Protein AF-0000000073469392 (afdb_homodimer)

pLDDT: mean 96.89, std 3.05, range [76.5, 98.94]

Nearest PDB structures (foldseek):
  6jxn-assembly1_A  TM=7.198E-01  e=2.549E-09  Bacillus smithii
  6jxs-assembly2_D  TM=7.065E-01  e=2.070E-08  Bacillus smithii
  2hpv-assembly2_D  TM=7.005E-01  e=3.833E-08  Enterococcus faecalis
  3lcm-assembly1_B  TM=7.221E-01  e=3.112E-07  Streptococcus mutans UA159
  5mji-assembly1_A  TM=6.054E-01  e=3.389E-08  Streptomyces davaonensis JCM 4913

Sequence (390 aa):
MPLSVLAITTSPRRHGNTESALDTVLESFSGMSVEKVVLNDLNIAPCKGCGKCEKTGVCIHQDDFAELGEKIRACDLLVFASPVYSMSVCAQAKILIDRCQVFWSRKYVLHDLPKPEGKKFAMFISASGQTRKGIFDHTVPVAQFLFDVSQIPASRIRYLLLPGLDKISDFRKNPEMIAKAKEAGDAMAALMVEEMPLSVLAITTSPRRHGNTESALDTVLESFSGMSVEKVVLNDLNIAPCKGCGKCEKTGVCIHQDDFAELGEKIRACDLLVFASPVYSMSVCAQAKILIDRCQVFWSRKYVLHDLPKPEGKKFAMFISASGQTRKGIFDHTVPVAQFLFDVSQIPASRIRYLLLPGLDKISDFRKNPEMIAKAKEAGDAMAALMVEE

Solvent-accessible surface area (backbone atoms only — not comparable to full-atom values): 20416 Å² total; per-residue (Å²): 130,69,56,32,33,40,32,39,35,30,53,59,39,78,75,18,40,38,47,46,44,50,56,46,23,54,62,48,43,74,85,36,48,74,45,77,41,58,50,78,80,52,57,64,74,61,55,50,68,77,59,52,17,55,77,68,51,45,65,87,74,88,47,52,50,63,62,51,51,52,50,63,56,65,34,33,28,43,37,44,29,32,30,54,39,64,53,20,52,30,33,62,41,37,21,54,47,45,50,45,46,33,40,39,20,16,47,74,66,58,64,66,55,78,75,67,94,62,79,43,34,36,34,41,35,31,27,22,50,57,70,58,88,63,64,54,64,32,26,51,57,34,55,48,42,47,39,47,48,58,70,31,55,75,90,42,51,46,77,49,77,42,62,56,42,64,55,57,57,42,42,85,70,28,69,67,59,47,49,51,28,38,50,52,20,41,53,49,44,52,50,66,74,74,105,129,69,57,32,35,41,32,38,36,29,55,60,39,77,76,18,41,40,47,46,43,49,54,47,22,54,63,47,42,75,83,37,48,73,45,79,42,60,49,77,80,51,57,66,74,61,56,50,69,77,57,53,18,54,77,69,51,45,66,88,74,87,48,52,49,63,62,51,52,53,50,64,56,66,34,32,27,42,37,43,29,34,31,53,38,64,52,19,53,30,35,61,42,36,21,53,47,43,50,44,46,32,41,40,21,16,46,74,66,57,64,66,54,78,75,68,94,61,78,45,32,36,34,42,34,32,27,23,49,57,67,56,90,63,66,54,65,32,26,51,56,35,55,48,42,48,39,46,47,57,68,30,54,75,89,41,50,45,77,49,77,42,62,56,41,64,55,57,58,41,44,86,72,27,67,66,60,47,50,51,29,38,51,52,20,41,52,49,43,51,50,67,72,73,105

Structure (mmCIF, N/CA/C/O backbone):
data_AF-0000000073469392-model_v1
#
loop_
_entity.id
_entity.type
_entity.pdbx_description
1 polymer 'NADPH-dependent FMN reductase'
#
loop_
_atom_site.group_PDB
_atom_site.id
_atom_site.type_symbol
_atom_site.label_atom_id
_atom_site.label_alt_id
_atom_site.label_comp_id
_atom_site.label_asym_id
_atom_site.label_entity_id
_atom_site.label_seq_id
_atom_site.pdbx_PDB_ins_code
_atom_site.Cartn_x
_atom_site.Cartn_y
_atom_site.Cartn_z
_atom_site.occupancy
_atom_site.B_iso_or_equiv
_atom_site.auth_seq_id
_atom_site.auth_comp_id
_atom_site.auth_asym_id
_atom_site.auth_atom_id
_atom_site.pdbx_PDB_model_num
ATOM 1 N N . MET A 1 1 ? 3.482 -34.469 -12.781 1 76.69 1 MET A N 1
ATOM 2 C CA . MET A 1 1 ? 2.805 -34.031 -11.57 1 76.69 1 MET A CA 1
ATOM 3 C C . MET A 1 1 ? 1.785 -32.938 -11.898 1 76.69 1 MET A C 1
ATOM 5 O O . MET A 1 1 ? 1.951 -32.188 -12.867 1 76.69 1 MET A O 1
ATOM 9 N N . PRO A 1 2 ? 0.609 -32.906 -11.188 1 89.81 2 PRO A N 1
ATOM 10 C CA . PRO A 1 2 ? -0.382 -31.891 -11.531 1 89.81 2 PRO A CA 1
ATOM 11 C C . PRO A 1 2 ? 0.139 -30.469 -11.32 1 89.81 2 PRO A C 1
ATOM 13 O O . PRO A 1 2 ? 0.995 -30.25 -10.461 1 89.81 2 PRO A O 1
ATOM 16 N N . LEU A 1 3 ? -0.303 -29.594 -12.188 1 95.25 3 LEU A N 1
ATOM 17 C CA . LEU A 1 3 ? 0.044 -28.172 -12.031 1 95.25 3 LEU A CA 1
ATOM 18 C C . LEU A 1 3 ? -0.38 -27.672 -10.656 1 95.25 3 LEU A C 1
ATOM 20 O O . LEU A 1 3 ? -1.45 -28.031 -10.164 1 95.25 3 LEU A O 1
ATOM 24 N N . SER A 1 4 ? 0.423 -26.875 -10.062 1 97.56 4 SER A N 1
ATOM 25 C CA . SER A 1 4 ? 0.164 -26.359 -8.719 1 97.56 4 SER A CA 1
ATOM 26 C C . SER A 1 4 ? -0.312 -24.906 -8.766 1 97.56 4 SER A C 1
ATOM 28 O O . SER A 1 4 ? 0.256 -24.078 -9.484 1 97.56 4 SER A O 1
ATOM 30 N N . VAL A 1 5 ? -1.412 -24.625 -8.039 1 98.62 5 VAL A N 1
ATOM 31 C CA . VAL A 1 5 ? -1.992 -23.297 -7.926 1 98.62 5 VAL A CA 1
ATOM 32 C C . VAL A 1 5 ? -1.896 -22.812 -6.48 1 98.62 5 VAL A C 1
ATOM 34 O O . VAL A 1 5 ? -2.391 -23.469 -5.566 1 98.62 5 VAL A O 1
ATOM 37 N N . LEU A 1 6 ? -1.194 -21.734 -6.23 1 98.88 6 LEU A N 1
ATOM 38 C CA . LEU A 1 6 ? -1.223 -21.047 -4.949 1 98.88 6 LEU A CA 1
ATOM 39 C C . LEU A 1 6 ? -2.109 -19.812 -5.02 1 98.88 6 LEU A C 1
ATOM 41 O O . LEU A 1 6 ? -1.842 -18.891 -5.801 1 98.88 6 LEU A O 1
ATOM 45 N N . ALA A 1 7 ? -3.184 -19.844 -4.324 1 98.94 7 ALA A N 1
ATOM 46 C CA . ALA A 1 7 ? -4.109 -18.719 -4.254 1 98.94 7 ALA A CA 1
ATOM 47 C C . ALA A 1 7 ? -4 -18 -2.91 1 98.94 7 ALA A C 1
ATOM 49 O O . ALA A 1 7 ? -4.145 -18.625 -1.854 1 98.94 7 ALA A O 1
ATOM 50 N N . ILE A 1 8 ? -3.727 -16.719 -2.963 1 98.94 8 ILE A N 1
ATOM 51 C CA . ILE A 1 8 ? -3.584 -15.93 -1.742 1 98.94 8 ILE A CA 1
ATOM 52 C C . ILE A 1 8 ? -4.672 -14.859 -1.687 1 98.94 8 ILE A C 1
ATOM 54 O O . ILE A 1 8 ? -4.738 -13.984 -2.555 1 98.94 8 ILE A O 1
ATOM 58 N N . THR A 1 9 ? -5.566 -14.945 -0.757 1 98.88 9 THR A N 1
ATOM 59 C CA . THR A 1 9 ? -6.496 -13.852 -0.474 1 98.88 9 THR A CA 1
ATOM 60 C C . THR A 1 9 ? -5.949 -12.945 0.624 1 98.88 9 THR A C 1
ATOM 62 O O . THR A 1 9 ? -5.41 -13.43 1.623 1 98.88 9 THR A O 1
ATOM 65 N N . THR A 1 10 ? -6.094 -11.648 0.425 1 98.75 10 THR A N 1
ATOM 66 C CA . THR A 1 10 ? -5.453 -10.711 1.344 1 98.75 10 THR A CA 1
ATOM 67 C C . THR A 1 10 ? -6.496 -9.875 2.076 1 98.75 10 THR A C 1
ATOM 69 O O . THR A 1 10 ? -6.176 -9.188 3.053 1 98.75 10 THR A O 1
ATOM 72 N N . SER A 1 11 ? -7.719 -9.898 1.628 1 96.75 11 SER A N 1
ATOM 73 C CA . SER A 1 11 ? -8.773 -9.094 2.24 1 96.75 11 SER A CA 1
ATOM 74 C C . SER A 1 11 ? -8.984 -9.484 3.699 1 96.75 11 SER A C 1
ATOM 76 O O . SER A 1 11 ? -9.117 -10.672 4.016 1 96.75 11 SER A O 1
ATOM 78 N N . PRO A 1 12 ? -9.039 -8.477 4.574 1 95.06 12 PRO A N 1
ATOM 79 C CA . PRO A 1 12 ? -9.383 -8.82 5.953 1 95.06 12 PRO A CA 1
ATOM 80 C C . PRO A 1 12 ? -10.859 -9.164 6.125 1 95.06 12 PRO A C 1
ATOM 82 O O . PRO A 1 12 ? -11.258 -9.695 7.168 1 95.06 12 PRO A O 1
ATOM 85 N N . ARG A 1 13 ? -11.672 -8.766 5.156 1 93.06 13 ARG A N 1
ATOM 86 C CA . ARG A 1 13 ? -13.086 -9.125 5.141 1 93.06 13 ARG A CA 1
ATOM 87 C C . ARG A 1 13 ? -13.297 -10.516 4.559 1 93.06 13 ARG A C 1
ATOM 89 O O . ARG A 1 13 ? -13.461 -10.672 3.348 1 93.06 13 ARG A O 1
ATOM 96 N N . ARG A 1 14 ? -13.398 -11.484 5.43 1 93.62 14 ARG A N 1
ATOM 97 C CA . ARG A 1 14 ? -13.539 -12.859 4.965 1 93.62 14 ARG A CA 1
ATOM 98 C C . ARG A 1 14 ? -14.828 -13.039 4.168 1 93.62 14 ARG A C 1
ATOM 100 O O . ARG A 1 14 ? -15.867 -12.492 4.531 1 93.62 14 ARG A O 1
ATOM 107 N N . HIS A 1 15 ? -14.672 -13.734 3.086 1 94.5 15 HIS A N 1
ATOM 108 C CA . HIS A 1 15 ? -15.797 -14.102 2.229 1 94.5 15 HIS A CA 1
ATOM 109 C C . HIS A 1 15 ? -16.453 -12.859 1.631 1 94.5 15 HIS A C 1
ATOM 111 O O . HIS A 1 15 ? -17.656 -12.875 1.329 1 94.5 15 HIS A O 1
ATOM 117 N N . GLY A 1 16 ? -15.672 -11.805 1.614 1 96.25 16 GLY A N 1
ATOM 118 C CA . GLY A 1 16 ? -16.141 -10.617 0.916 1 96.25 16 GLY A CA 1
ATOM 119 C C . GLY A 1 16 ? -16.094 -10.75 -0.594 1 96.25 16 GLY A C 1
ATOM 120 O O . GLY A 1 16 ? -15.961 -11.859 -1.12 1 96.25 16 GLY A O 1
A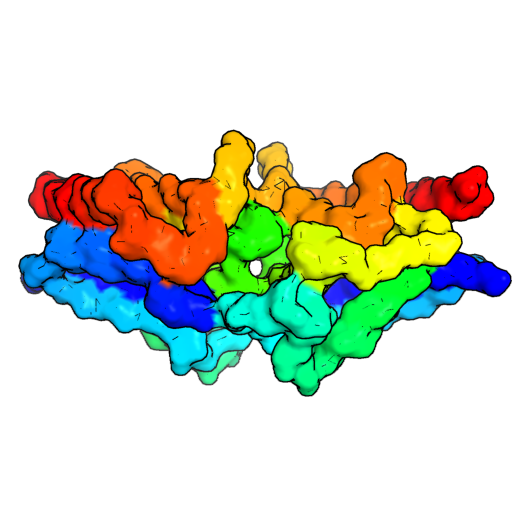TOM 121 N N . ASN A 1 17 ? -16.203 -9.656 -1.276 1 98 17 ASN A N 1
ATOM 122 C CA . ASN A 1 17 ? -16.281 -9.625 -2.732 1 98 17 ASN A CA 1
ATOM 123 C C . ASN A 1 17 ? -15.031 -10.219 -3.375 1 98 17 ASN A C 1
ATOM 125 O O . ASN A 1 17 ? -15.125 -11.094 -4.242 1 98 17 ASN A O 1
ATOM 129 N N . THR A 1 18 ? -13.891 -9.766 -2.891 1 98.38 18 THR A N 1
ATOM 130 C CA . THR A 1 18 ? -12.625 -10.164 -3.486 1 98.38 18 THR A CA 1
ATOM 131 C C . THR A 1 18 ? -12.383 -11.656 -3.283 1 98.38 18 THR A C 1
ATOM 133 O O . THR A 1 18 ? -12.023 -12.367 -4.223 1 98.38 18 THR A O 1
AT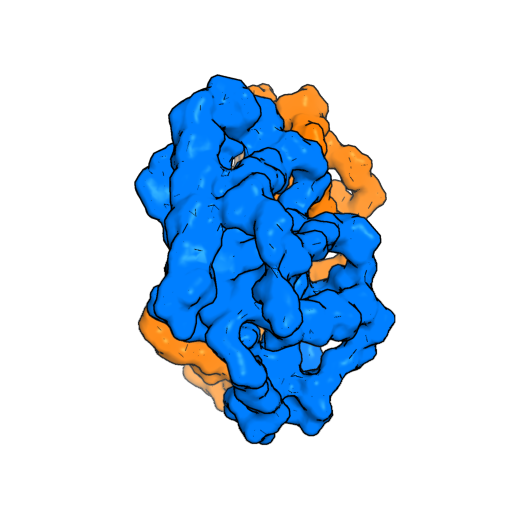OM 136 N N . GLU A 1 19 ? -12.578 -12.156 -2.092 1 98.38 19 GLU A N 1
ATOM 137 C CA . GLU A 1 19 ? -12.367 -13.578 -1.806 1 98.38 19 GLU A CA 1
ATOM 138 C C . GLU A 1 19 ? -13.383 -14.445 -2.539 1 98.38 19 GLU A C 1
ATOM 140 O O . GLU A 1 19 ? -13.047 -15.531 -3.016 1 98.38 19 GLU A O 1
ATOM 145 N N . SER A 1 20 ? -14.633 -14.008 -2.629 1 98.62 20 SER A N 1
ATOM 146 C CA . SER A 1 20 ? -15.656 -14.75 -3.352 1 98.62 20 SER A CA 1
ATOM 147 C C . SER A 1 20 ? -15.312 -14.867 -4.832 1 98.62 20 SER A C 1
ATOM 149 O O . SER A 1 20 ? -15.531 -15.914 -5.445 1 98.62 20 SER A O 1
ATOM 151 N N . ALA A 1 21 ? -14.812 -13.781 -5.359 1 98.81 21 ALA A N 1
ATOM 152 C CA . ALA A 1 21 ? -14.359 -13.828 -6.75 1 98.81 21 ALA A CA 1
ATOM 153 C C . ALA A 1 21 ? -13.227 -14.828 -6.93 1 98.81 21 ALA A C 1
ATOM 155 O O . ALA A 1 21 ? -13.219 -15.602 -7.887 1 98.81 21 ALA A O 1
ATOM 156 N N . LEU A 1 22 ? -12.289 -14.789 -5.992 1 98.88 22 LEU A N 1
ATOM 157 C CA . LEU A 1 22 ? -11.18 -15.742 -6.012 1 98.88 22 LEU A CA 1
ATOM 158 C C . LEU A 1 22 ? -11.695 -17.172 -5.973 1 98.88 22 LEU A C 1
ATOM 160 O O . LEU A 1 22 ? -11.273 -18.016 -6.77 1 98.88 22 LEU A O 1
ATOM 164 N N . ASP A 1 23 ? -12.602 -17.422 -5.09 1 98.69 23 ASP A N 1
ATOM 165 C CA . ASP A 1 23 ? -13.156 -18.766 -4.941 1 98.69 23 ASP A CA 1
ATOM 166 C C . ASP A 1 23 ? -13.828 -19.234 -6.234 1 98.69 23 ASP A C 1
ATOM 168 O O . ASP A 1 23 ? -13.703 -20.391 -6.625 1 98.69 23 ASP A O 1
ATOM 172 N N . THR A 1 24 ? -14.531 -18.344 -6.848 1 98.75 24 THR A N 1
ATOM 173 C CA . THR A 1 24 ? -15.18 -18.656 -8.117 1 98.75 24 THR A CA 1
ATOM 174 C C . THR A 1 24 ? -14.148 -19.016 -9.18 1 98.75 24 THR A C 1
ATOM 176 O O . THR A 1 24 ? -14.305 -20 -9.906 1 98.75 24 THR A O 1
ATOM 179 N N . VAL A 1 25 ? -13.078 -18.234 -9.281 1 98.88 25 VAL A N 1
ATOM 180 C CA . VAL A 1 25 ? -12 -18.484 -10.234 1 98.88 25 VAL A CA 1
ATOM 181 C C . VAL A 1 25 ? -11.383 -19.859 -9.977 1 98.88 25 VAL A C 1
ATOM 183 O O . VAL A 1 25 ? -11.078 -20.594 -10.914 1 98.88 25 VAL A O 1
ATOM 186 N N . LEU A 1 26 ? -11.227 -20.234 -8.711 1 98.69 26 LEU A N 1
ATOM 187 C CA . LEU A 1 26 ? -10.531 -21.453 -8.328 1 98.69 26 LEU A CA 1
ATOM 188 C C . LEU A 1 26 ? -11.32 -22.688 -8.758 1 98.69 26 LEU A C 1
ATOM 190 O O . LEU A 1 26 ? -10.758 -23.781 -8.883 1 98.69 26 LEU A O 1
ATOM 194 N N . GLU A 1 27 ? -12.594 -22.547 -9.023 1 98.38 27 GLU A N 1
ATOM 195 C CA . GLU A 1 27 ? -13.422 -23.656 -9.492 1 98.38 27 GLU A CA 1
ATOM 196 C C . GLU A 1 27 ? -12.938 -24.172 -10.852 1 98.38 27 GLU A C 1
ATOM 198 O O . GLU A 1 27 ? -13.188 -25.312 -11.211 1 98.38 27 GLU A O 1
ATOM 203 N N . SER A 1 28 ? -12.273 -23.344 -11.578 1 98.06 28 SER A N 1
ATOM 204 C CA . SER A 1 28 ? -11.828 -23.703 -12.922 1 98.06 28 SER A CA 1
ATOM 205 C C . SER A 1 28 ? -10.562 -24.547 -12.875 1 98.06 28 SER A C 1
ATOM 207 O O . SER A 1 28 ? -10.102 -25.031 -13.906 1 98.06 28 SER A O 1
ATOM 209 N N . PHE A 1 29 ? -10.008 -24.766 -11.625 1 97.81 29 PHE A N 1
ATOM 210 C CA . PHE A 1 29 ? -8.719 -25.438 -11.508 1 97.81 29 PHE A CA 1
ATOM 211 C C . PHE A 1 29 ? -8.875 -26.797 -10.852 1 97.81 29 PHE A C 1
ATOM 213 O O . PHE A 1 29 ? -7.98 -27.266 -10.141 1 97.81 29 PHE A O 1
ATOM 220 N N . SER A 1 30 ? -10.039 -27.453 -10.922 1 92.25 30 SER A N 1
ATOM 221 C CA . SER A 1 30 ? -10.367 -28.734 -10.297 1 92.25 30 SER A CA 1
ATOM 222 C C . SER A 1 30 ? -9.367 -29.812 -10.68 1 92.25 30 SER A C 1
ATOM 224 O O . SER A 1 30 ? -9.094 -30.734 -9.898 1 92.25 30 SER A O 1
ATOM 226 N N . GLY A 1 31 ? -8.672 -29.812 -11.711 1 91.56 31 GLY A N 1
ATOM 227 C CA . GLY A 1 31 ? -7.699 -30.812 -12.117 1 91.56 31 GLY A CA 1
ATOM 228 C C . GLY A 1 31 ? -6.285 -30.484 -11.68 1 91.56 31 GLY A C 1
ATOM 229 O O . GLY A 1 31 ? -5.352 -31.234 -11.961 1 91.56 31 GLY A O 1
ATOM 230 N N . MET A 1 32 ? -6.145 -29.453 -10.898 1 96.31 32 MET A N 1
ATOM 231 C CA . MET A 1 32 ? -4.836 -28.984 -10.453 1 96.31 32 MET A CA 1
ATOM 232 C C . MET A 1 32 ? -4.711 -29.094 -8.93 1 96.31 32 MET A C 1
ATOM 234 O O . MET A 1 32 ? -5.688 -29.391 -8.242 1 96.31 32 MET A O 1
ATOM 238 N N . SER A 1 33 ? -3.518 -29.031 -8.414 1 97.75 33 SER A N 1
ATOM 239 C CA . SER A 1 33 ? -3.279 -28.953 -6.977 1 97.75 33 SER A CA 1
ATOM 240 C C . SER A 1 33 ? -3.426 -27.531 -6.457 1 97.75 33 SER A C 1
ATOM 242 O O . SER A 1 33 ? -2.533 -26.703 -6.645 1 97.75 33 SER A O 1
ATOM 244 N N . VAL A 1 34 ? -4.555 -27.281 -5.809 1 98.44 34 VAL A N 1
ATOM 245 C CA . VAL A 1 34 ? -4.875 -25.906 -5.41 1 98.44 34 VAL A CA 1
ATOM 246 C C . VAL A 1 34 ? -4.664 -25.75 -3.906 1 98.44 34 VAL A C 1
ATOM 248 O O . VAL A 1 34 ? -5.168 -26.547 -3.113 1 98.44 34 VAL A O 1
ATOM 251 N N . GLU A 1 35 ? -3.898 -24.828 -3.496 1 98.69 35 GLU A N 1
ATOM 252 C CA . GLU A 1 35 ? -3.775 -24.375 -2.109 1 98.69 35 GLU A CA 1
ATOM 253 C C . GLU A 1 35 ? -4.234 -22.938 -1.948 1 98.69 35 GLU A C 1
ATOM 255 O O . GLU A 1 35 ? -3.723 -22.031 -2.623 1 98.69 35 GLU A O 1
ATOM 260 N N . LYS A 1 36 ? -5.191 -22.75 -1.193 1 98.62 36 LYS A N 1
ATOM 261 C CA . LYS A 1 36 ? -5.648 -21.406 -0.875 1 98.62 36 LYS A CA 1
ATOM 262 C C . LYS A 1 36 ? -5.102 -20.938 0.473 1 98.62 36 LYS A C 1
ATOM 264 O O . LYS A 1 36 ? -5.246 -21.641 1.479 1 98.62 36 LYS A O 1
ATOM 269 N N . VAL A 1 37 ? -4.48 -19.828 0.525 1 98.81 37 VAL A N 1
ATOM 270 C CA . VAL A 1 37 ? -3.912 -19.234 1.73 1 98.81 37 VAL A CA 1
ATOM 271 C C . VAL A 1 37 ? -4.684 -17.969 2.09 1 98.81 37 VAL A C 1
ATOM 273 O O . VAL A 1 37 ? -4.883 -17.094 1.244 1 98.81 37 VAL A O 1
ATOM 276 N N . VAL A 1 38 ? -5.195 -17.922 3.27 1 98.62 38 VAL A N 1
ATOM 277 C CA . VAL A 1 38 ? -5.746 -16.703 3.836 1 98.62 38 VAL A CA 1
ATOM 278 C C . VAL A 1 38 ? -4.645 -15.914 4.547 1 98.62 38 VAL A C 1
ATOM 280 O O . VAL A 1 38 ? -4.211 -16.297 5.637 1 98.62 38 VAL A O 1
ATOM 283 N N . LEU A 1 39 ? -4.27 -14.812 3.988 1 98.69 39 LEU A N 1
ATOM 284 C CA . LEU A 1 39 ? -3.086 -14.094 4.445 1 98.69 39 LEU A CA 1
ATOM 285 C C . LEU A 1 39 ? -3.258 -13.625 5.887 1 98.69 39 LEU A C 1
ATOM 287 O O . LEU A 1 39 ? -2.309 -13.656 6.672 1 98.69 39 LEU A O 1
ATOM 291 N N . ASN A 1 40 ? -4.434 -13.25 6.207 1 97.25 40 ASN A N 1
ATOM 292 C CA . ASN A 1 40 ? -4.719 -12.664 7.512 1 97.25 40 ASN A CA 1
ATOM 293 C C . ASN A 1 40 ? -4.617 -13.695 8.625 1 97.25 40 ASN A C 1
ATOM 295 O O . ASN A 1 40 ? -4.602 -13.344 9.805 1 97.25 40 ASN A O 1
ATOM 299 N N . ASP A 1 41 ? -4.5 -14.977 8.281 1 97.88 41 ASP A N 1
ATOM 300 C CA . ASP A 1 41 ? -4.32 -16.031 9.273 1 97.88 41 ASP A CA 1
ATOM 301 C C . ASP A 1 41 ? -2.842 -16.25 9.586 1 97.88 41 ASP A C 1
ATOM 303 O O . ASP A 1 41 ? -2.5 -17 10.508 1 97.88 41 ASP A O 1
ATOM 307 N N . LEU A 1 42 ? -1.979 -15.586 8.867 1 98.44 42 LEU A N 1
ATOM 308 C CA . LEU A 1 42 ? -0.537 -15.75 9.023 1 98.44 42 LEU A CA 1
ATOM 309 C C . LEU A 1 42 ? 0.062 -14.594 9.82 1 98.44 42 LEU A C 1
ATOM 311 O O . LEU A 1 42 ? -0.526 -13.516 9.891 1 98.44 42 LEU A O 1
ATOM 315 N N . ASN A 1 43 ? 1.151 -14.891 10.43 1 97.94 43 ASN A N 1
ATOM 316 C CA . ASN A 1 43 ? 1.955 -13.867 11.094 1 97.94 43 ASN A CA 1
ATOM 317 C C . ASN A 1 43 ? 3.115 -13.406 10.211 1 97.94 43 ASN A C 1
ATOM 319 O O . ASN A 1 43 ? 4.141 -14.086 10.133 1 97.94 43 ASN A O 1
ATOM 323 N N . ILE A 1 44 ? 2.947 -12.266 9.602 1 98.25 44 ILE A N 1
ATOM 324 C CA . ILE A 1 44 ? 3.965 -11.68 8.742 1 98.25 44 ILE A CA 1
ATOM 325 C C . ILE A 1 44 ? 4.16 -10.211 9.109 1 98.25 44 ILE A C 1
ATOM 327 O O . ILE A 1 44 ? 3.244 -9.398 8.953 1 98.25 44 ILE A O 1
ATOM 331 N N . ALA A 1 45 ? 5.297 -9.844 9.594 1 97.38 45 ALA A N 1
ATOM 332 C CA . ALA A 1 45 ? 5.613 -8.469 9.961 1 97.38 45 ALA A CA 1
ATOM 333 C C . ALA A 1 45 ? 5.984 -7.641 8.727 1 97.38 45 ALA A C 1
ATOM 335 O O . ALA A 1 45 ? 6.5 -8.18 7.746 1 97.38 45 ALA A O 1
ATOM 336 N N . PRO A 1 46 ? 5.703 -6.348 8.789 1 97.94 46 PRO A N 1
ATOM 337 C CA . PRO A 1 46 ? 6.148 -5.5 7.68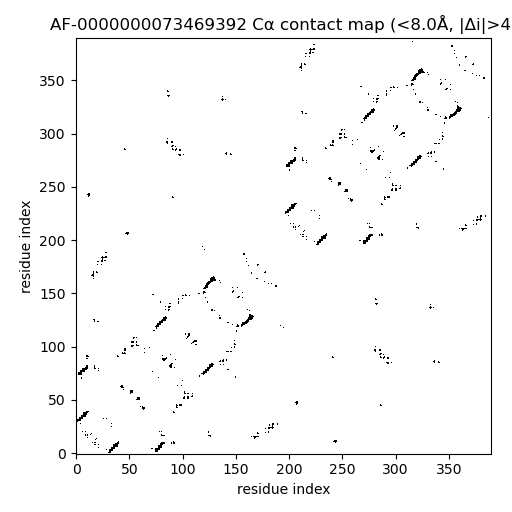 1 97.94 46 PRO A CA 1
ATOM 338 C C . PRO A 1 46 ? 7.664 -5.508 7.504 1 97.94 46 PRO A C 1
ATOM 340 O O . PRO A 1 46 ? 8.398 -5.699 8.469 1 97.94 46 PRO A O 1
ATOM 343 N N . CYS A 1 47 ? 8.078 -5.312 6.312 1 97.88 47 CYS A N 1
ATOM 344 C CA . CYS A 1 47 ? 9.5 -5.188 6.004 1 97.88 47 CYS A CA 1
ATOM 345 C C . CYS A 1 47 ? 10.141 -4.066 6.816 1 97.88 47 CYS A C 1
ATOM 347 O O . CYS A 1 47 ? 9.562 -2.99 6.961 1 97.88 47 CYS A O 1
ATOM 349 N N . LYS A 1 48 ? 11.359 -4.27 7.25 1 95.88 48 LYS A N 1
ATOM 350 C CA . LYS A 1 48 ? 12.055 -3.289 8.078 1 95.88 48 LYS A CA 1
ATOM 351 C C . LYS A 1 48 ? 12.977 -2.412 7.234 1 95.88 48 LYS A C 1
ATOM 353 O O . LYS A 1 48 ? 13.57 -1.463 7.742 1 95.88 48 LYS A O 1
ATOM 358 N N . GLY A 1 49 ? 13.031 -2.75 6.008 1 94.5 49 GLY A N 1
ATOM 359 C CA . GLY A 1 49 ? 13.914 -1.991 5.137 1 94.5 49 GLY A CA 1
ATOM 360 C C . GLY A 1 49 ? 15.359 -2.018 5.586 1 94.5 49 GLY A C 1
ATOM 361 O O . GLY A 1 49 ? 16.094 -1.047 5.387 1 94.5 49 GLY A O 1
ATOM 362 N N . CYS A 1 50 ? 15.836 -3.086 6.16 1 94.06 50 CYS A N 1
ATOM 363 C CA . CYS A 1 50 ? 17.156 -3.123 6.797 1 94.06 50 CYS A CA 1
ATOM 364 C C . CYS A 1 50 ? 18.25 -3.426 5.777 1 94.06 50 CYS A C 1
ATOM 366 O O . CYS A 1 50 ? 19.422 -3.232 6.059 1 94.06 50 CYS A O 1
ATOM 368 N N . GLY A 1 51 ? 17.844 -4.031 4.672 1 93.56 51 GLY A N 1
ATOM 369 C CA . GLY A 1 51 ? 18.797 -4.277 3.598 1 93.56 51 GLY A CA 1
ATOM 370 C C . GLY A 1 51 ? 19.578 -5.562 3.785 1 93.56 51 GLY A C 1
ATOM 371 O O . GLY A 1 51 ? 20.438 -5.895 2.965 1 93.56 51 GLY A O 1
ATOM 372 N N . LYS A 1 52 ? 19.281 -6.316 4.797 1 95.94 52 LYS A N 1
ATOM 373 C CA . LYS A 1 52 ? 20.031 -7.547 5.051 1 95.94 52 LYS A CA 1
ATOM 374 C C . LYS A 1 52 ? 19.875 -8.531 3.895 1 95.94 52 LYS A C 1
ATOM 376 O O . LYS A 1 52 ? 20.812 -9.25 3.555 1 95.94 52 LYS A O 1
ATOM 381 N N . CYS A 1 53 ? 18.734 -8.5 3.285 1 96.75 53 CYS A N 1
ATOM 382 C CA . CYS A 1 53 ? 18.484 -9.445 2.199 1 96.75 53 CYS A CA 1
ATOM 383 C C . CYS A 1 53 ? 19.344 -9.109 0.984 1 96.75 53 CYS A C 1
ATOM 385 O O . CYS A 1 53 ? 19.562 -9.961 0.12 1 96.75 53 CYS A O 1
ATOM 387 N N . GLU A 1 54 ? 19.812 -7.918 0.86 1 95.69 54 GLU A N 1
ATOM 388 C CA . GLU A 1 54 ? 20.703 -7.531 -0.23 1 95.69 54 GLU A CA 1
ATOM 389 C C . GLU A 1 54 ? 22.094 -8.094 -0.026 1 95.69 54 GLU A C 1
ATOM 391 O O . GLU A 1 54 ? 22.891 -8.172 -0.971 1 95.69 54 GLU A O 1
ATOM 396 N N . LYS A 1 55 ? 22.391 -8.461 1.231 1 96.44 55 LYS A N 1
ATOM 397 C CA . LYS A 1 55 ? 23.719 -9 1.566 1 96.44 55 LYS A CA 1
ATOM 398 C C . LYS A 1 55 ? 23.672 -10.516 1.688 1 96.44 55 LYS A C 1
ATOM 400 O O . LYS A 1 55 ? 24.625 -11.203 1.304 1 96.44 55 LYS A O 1
ATOM 405 N N . THR A 1 56 ? 22.547 -11.07 2.156 1 96.88 56 THR A N 1
ATOM 406 C CA . THR A 1 56 ? 22.547 -12.484 2.539 1 96.88 56 THR A CA 1
ATOM 407 C C . THR A 1 56 ? 21.562 -13.266 1.683 1 96.88 56 THR A C 1
ATOM 409 O O . THR A 1 56 ? 21.609 -14.5 1.655 1 96.88 56 THR A O 1
ATOM 412 N N . GLY A 1 57 ? 20.609 -12.578 1.161 1 96.69 57 GLY A N 1
ATOM 413 C CA . GLY A 1 57 ? 19.562 -13.242 0.399 1 96.69 57 GLY A CA 1
ATOM 414 C C . GLY A 1 57 ? 18.453 -13.805 1.271 1 96.69 57 GLY A C 1
ATOM 415 O O . GLY A 1 57 ? 17.562 -14.492 0.776 1 96.69 57 GLY A O 1
ATOM 416 N N . VAL A 1 58 ? 18.625 -13.516 2.521 1 95.81 58 VAL A N 1
ATOM 417 C CA . VAL A 1 58 ? 17.641 -14.031 3.475 1 95.81 58 VAL A CA 1
ATOM 418 C C . VAL A 1 58 ? 17.125 -12.898 4.352 1 95.81 58 VAL A C 1
ATOM 420 O O . VAL A 1 58 ? 17.891 -12.023 4.77 1 95.81 58 VAL A O 1
ATOM 423 N N . CYS A 1 59 ? 15.812 -12.898 4.539 1 96.25 59 CYS A N 1
ATOM 424 C CA . CYS A 1 59 ? 15.203 -11.891 5.402 1 96.25 59 CYS A CA 1
ATOM 425 C C . CYS A 1 59 ? 15.516 -12.172 6.867 1 96.25 59 CYS A C 1
ATOM 427 O O . CYS A 1 59 ? 15.562 -13.328 7.289 1 96.25 59 CYS A O 1
ATOM 429 N N . ILE A 1 60 ? 15.602 -11.156 7.672 1 94.94 60 ILE A N 1
ATOM 430 C CA . ILE A 1 60 ? 15.938 -11.289 9.086 1 94.94 60 ILE A CA 1
ATOM 431 C C . ILE A 1 60 ? 14.719 -11.781 9.859 1 94.94 60 ILE A C 1
ATOM 433 O O . ILE A 1 60 ? 14.852 -12.336 10.953 1 94.94 60 ILE A O 1
ATOM 437 N N . HIS A 1 61 ? 13.523 -11.445 9.312 1 95.5 61 HIS A N 1
ATOM 438 C CA . HIS A 1 61 ? 12.297 -11.875 9.977 1 95.5 61 HIS A CA 1
ATOM 439 C C . HIS A 1 61 ? 12.156 -13.398 9.938 1 95.5 61 HIS A C 1
ATOM 441 O O . HIS A 1 61 ? 12.398 -14.016 8.898 1 95.5 61 HIS A O 1
ATOM 447 N N . GLN A 1 62 ? 11.875 -13.961 11.023 1 94.75 62 GLN A N 1
ATOM 448 C CA . GLN A 1 62 ? 11.555 -15.375 11.109 1 94.75 62 GLN A CA 1
ATOM 449 C C . GLN A 1 62 ? 10.07 -15.594 11.391 1 94.75 62 GLN A C 1
ATOM 451 O O . GLN A 1 62 ? 9.68 -15.867 12.523 1 94.75 62 GLN A O 1
ATOM 456 N N . ASP A 1 63 ? 9.266 -15.406 10.469 1 98 63 ASP A N 1
ATOM 457 C CA . ASP A 1 63 ? 7.82 -15.547 10.594 1 98 63 ASP A CA 1
ATOM 458 C C . ASP A 1 63 ? 7.242 -16.359 9.43 1 98 63 ASP A C 1
ATOM 460 O O . ASP A 1 63 ? 7.969 -17.078 8.75 1 98 63 ASP A O 1
ATOM 464 N N . ASP A 1 64 ? 5.988 -16.328 9.203 1 98.56 64 ASP A N 1
ATOM 465 C CA . ASP A 1 64 ? 5.301 -17.219 8.266 1 98.56 64 ASP A CA 1
ATOM 466 C C . ASP A 1 64 ? 5.645 -16.859 6.824 1 98.56 64 ASP A C 1
ATOM 468 O O . ASP A 1 64 ? 5.324 -17.609 5.898 1 98.56 64 ASP A O 1
ATOM 472 N N . PHE A 1 65 ? 6.363 -15.734 6.617 1 98.38 65 PHE A N 1
ATOM 473 C CA . PHE A 1 65 ? 6.719 -15.32 5.262 1 98.38 65 PHE A CA 1
ATOM 474 C C . PHE A 1 65 ? 7.641 -16.344 4.613 1 98.38 65 PHE A C 1
ATOM 476 O O . PHE A 1 65 ? 7.52 -16.641 3.422 1 98.38 65 PHE A O 1
ATOM 483 N N . ALA A 1 66 ? 8.586 -16.844 5.387 1 96.94 66 ALA A N 1
ATOM 484 C CA . ALA A 1 66 ? 9.602 -17.719 4.824 1 96.94 66 ALA A CA 1
ATOM 485 C C . ALA A 1 66 ? 8.969 -18.891 4.078 1 96.94 66 ALA A C 1
ATOM 487 O O . ALA A 1 66 ? 9.281 -19.141 2.914 1 96.94 66 ALA A O 1
ATOM 488 N N . GLU A 1 67 ? 8.07 -19.562 4.75 1 97.81 67 GLU A N 1
ATOM 489 C CA . GLU A 1 67 ? 7.395 -20.688 4.129 1 97.81 67 GLU A CA 1
ATOM 490 C C . GLU A 1 67 ? 6.523 -20.25 2.959 1 97.81 67 GLU A C 1
ATOM 492 O O . GLU A 1 67 ? 6.523 -20.875 1.901 1 97.81 67 GLU A O 1
ATOM 497 N N . LEU A 1 68 ? 5.773 -19.188 3.113 1 98.62 68 LEU A N 1
ATOM 498 C CA . LEU A 1 68 ? 4.906 -18.703 2.049 1 98.62 68 LEU A CA 1
ATOM 499 C C . LEU A 1 68 ? 5.727 -18.266 0.835 1 98.62 68 LEU A C 1
ATOM 501 O O . LEU A 1 68 ? 5.324 -18.516 -0.306 1 98.62 68 LEU A O 1
ATOM 505 N N . GLY A 1 69 ? 6.902 -17.609 1.128 1 97.88 69 GLY A N 1
ATOM 506 C CA . GLY A 1 69 ? 7.793 -17.203 0.052 1 97.88 69 GLY A CA 1
ATOM 507 C C . GLY A 1 69 ? 8.258 -18.359 -0.806 1 97.88 69 GLY A C 1
ATOM 508 O O . GLY A 1 69 ? 8.297 -18.266 -2.033 1 97.88 69 GLY A O 1
ATOM 509 N N . GLU A 1 70 ? 8.547 -19.469 -0.162 1 96.75 70 GLU A N 1
ATOM 510 C CA . GLU A 1 70 ? 8.945 -20.672 -0.892 1 96.75 70 GLU A CA 1
ATOM 511 C C . GLU A 1 70 ? 7.812 -21.172 -1.773 1 96.75 70 GLU A C 1
ATOM 513 O O . GLU A 1 70 ? 8.047 -21.594 -2.912 1 96.75 70 GLU A O 1
ATOM 518 N N . LYS A 1 71 ? 6.621 -21.125 -1.234 1 98.19 71 LYS A N 1
ATOM 519 C CA . LYS A 1 71 ? 5.465 -21.578 -2.002 1 98.19 71 LYS A CA 1
ATOM 520 C C . LYS A 1 71 ? 5.215 -20.672 -3.203 1 98.19 71 LYS A C 1
ATOM 522 O O . LYS A 1 71 ? 4.871 -21.156 -4.285 1 98.19 71 LYS A O 1
ATOM 527 N N . ILE A 1 72 ? 5.387 -19.359 -3.023 1 98.5 72 ILE A N 1
ATOM 528 C CA . ILE A 1 72 ? 5.207 -18.375 -4.094 1 98.5 72 ILE A CA 1
ATOM 529 C C . ILE A 1 72 ? 6.18 -18.688 -5.234 1 98.5 72 ILE A C 1
ATOM 531 O O . ILE A 1 72 ? 5.805 -18.641 -6.406 1 98.5 72 ILE A O 1
ATOM 535 N N . ARG A 1 73 ? 7.332 -19.078 -4.91 1 96.81 73 ARG A N 1
ATOM 536 C CA . ARG A 1 73 ? 8.367 -19.359 -5.906 1 96.81 73 ARG A CA 1
ATOM 537 C C . ARG A 1 73 ? 8.125 -20.688 -6.594 1 96.81 73 ARG A C 1
ATOM 539 O O . ARG A 1 73 ? 8.477 -20.875 -7.762 1 96.81 73 ARG A O 1
ATOM 546 N N . ALA A 1 74 ? 7.512 -21.594 -5.926 1 96.56 74 ALA A N 1
ATOM 547 C CA . ALA A 1 74 ? 7.465 -22.969 -6.395 1 96.56 74 ALA A CA 1
ATOM 548 C C . ALA A 1 74 ? 6.219 -23.234 -7.23 1 96.56 74 ALA A C 1
ATOM 550 O O . ALA A 1 74 ? 6.188 -24.156 -8.047 1 96.56 74 ALA A O 1
ATOM 551 N N . CYS A 1 75 ? 5.137 -22.484 -7.059 1 97.81 75 CYS A N 1
ATOM 552 C CA . CYS A 1 75 ? 3.857 -22.781 -7.695 1 97.81 75 CYS A CA 1
ATOM 553 C C . CYS A 1 75 ? 3.92 -22.516 -9.195 1 97.81 75 CYS A C 1
ATOM 555 O O . CYS A 1 75 ? 4.719 -21.703 -9.656 1 97.81 75 CYS A O 1
ATOM 557 N N . ASP A 1 76 ? 3.072 -23.234 -9.922 1 97.88 76 ASP A N 1
ATOM 558 C CA . ASP A 1 76 ? 2.953 -23 -11.359 1 97.88 76 ASP A CA 1
ATOM 559 C C . ASP A 1 76 ? 2.1 -21.766 -11.648 1 97.88 76 ASP A C 1
ATOM 561 O O . ASP A 1 76 ? 2.365 -21.031 -12.602 1 97.88 76 ASP A O 1
ATOM 565 N N . LEU A 1 77 ? 1.052 -21.531 -10.859 1 98.69 77 LEU A N 1
ATOM 566 C CA . LEU A 1 77 ? 0.157 -20.375 -10.961 1 98.69 77 LEU A CA 1
ATOM 567 C C . LEU A 1 77 ? -0.001 -19.688 -9.617 1 98.69 77 LEU A C 1
ATOM 569 O O . LEU A 1 77 ? -0.389 -20.312 -8.633 1 98.69 77 LEU A O 1
ATOM 573 N N . LEU A 1 78 ? 0.34 -18.453 -9.594 1 98.88 78 LEU A N 1
ATOM 574 C CA . LEU A 1 78 ? 0.069 -17.609 -8.43 1 98.88 78 LEU A CA 1
ATOM 575 C C . LEU A 1 78 ? -1.181 -16.75 -8.656 1 98.88 78 LEU A C 1
ATOM 577 O O . LEU A 1 78 ? -1.206 -15.906 -9.547 1 98.88 78 LEU A O 1
ATOM 581 N N . VAL A 1 79 ? -2.273 -17.047 -7.949 1 98.94 79 VAL A N 1
ATOM 582 C CA . VAL A 1 79 ? -3.459 -16.188 -7.941 1 98.94 79 VAL A CA 1
ATOM 583 C C . VAL A 1 79 ? -3.443 -15.297 -6.703 1 98.94 79 VAL A C 1
ATOM 585 O O . VAL A 1 79 ? -3.564 -15.781 -5.574 1 98.94 79 VAL A O 1
ATOM 588 N N . PHE A 1 80 ? -3.281 -14.023 -6.93 1 98.94 80 PHE A N 1
ATOM 589 C CA . PHE A 1 80 ? -3.176 -13.039 -5.863 1 98.94 80 PHE A CA 1
ATOM 590 C C . PHE A 1 80 ? -4.402 -12.133 -5.84 1 98.94 80 PHE A C 1
ATOM 592 O O . PHE A 1 80 ? -4.68 -11.43 -6.816 1 98.94 80 PHE A O 1
ATOM 599 N N . ALA A 1 81 ? -5.156 -12.172 -4.758 1 98.94 81 ALA A N 1
ATOM 600 C CA . ALA A 1 81 ? -6.406 -11.414 -4.672 1 98.94 81 ALA A CA 1
ATOM 601 C C . ALA A 1 81 ? -6.324 -10.344 -3.588 1 98.94 81 ALA A C 1
ATOM 603 O O . ALA A 1 81 ? -6.051 -10.648 -2.424 1 98.94 81 ALA A O 1
ATOM 604 N N . SER A 1 82 ? -6.543 -9.117 -3.977 1 98.88 82 SER A N 1
ATOM 605 C CA . SER A 1 82 ? -6.52 -8.016 -3.025 1 98.88 82 SER A CA 1
ATOM 606 C C . SER A 1 82 ? -7.574 -6.969 -3.369 1 98.88 82 SER A C 1
ATOM 608 O O . SER A 1 82 ? -7.711 -6.57 -4.527 1 98.88 82 SER A O 1
ATOM 610 N N . PRO A 1 83 ? -8.344 -6.461 -2.385 1 98.38 83 PRO A N 1
ATOM 611 C CA . PRO A 1 83 ? -9.25 -5.336 -2.639 1 98.38 83 PRO A CA 1
ATOM 612 C C . PRO A 1 83 ? -8.508 -4.016 -2.82 1 98.38 83 PRO A C 1
ATOM 614 O O . PRO A 1 83 ? -7.312 -3.926 -2.523 1 98.38 83 PRO A O 1
ATOM 617 N N . VAL A 1 84 ? -9.227 -3.039 -3.34 1 98.25 84 VAL A N 1
ATOM 618 C CA . VAL A 1 84 ? -8.711 -1.671 -3.336 1 98.25 84 VAL A CA 1
ATOM 619 C C . VAL A 1 84 ? -9.109 -0.976 -2.035 1 98.25 84 VAL A C 1
ATOM 621 O O . VAL A 1 84 ? -10.289 -0.769 -1.767 1 98.25 84 VAL A O 1
ATOM 624 N N . TYR A 1 85 ? -8.18 -0.706 -1.208 1 98.06 85 TYR A N 1
ATOM 625 C CA . TYR A 1 85 ? -8.312 0.129 -0.02 1 98.06 85 TYR A CA 1
ATOM 626 C C . TYR A 1 85 ? -7.484 1.401 -0.15 1 98.06 85 TYR A C 1
ATOM 628 O O . TYR A 1 85 ? -6.266 1.341 -0.334 1 98.06 85 TYR A O 1
ATOM 636 N N . SER A 1 86 ? -8.195 2.527 -0.101 1 97.94 86 SER A N 1
ATOM 637 C CA . SER A 1 86 ? -7.512 3.814 -0.099 1 97.94 86 SER A CA 1
ATOM 638 C C . SER A 1 86 ? -6.59 3.951 -1.307 1 97.94 86 SER A C 1
ATOM 640 O O . SER A 1 86 ? -5.406 4.25 -1.159 1 97.94 86 SER A O 1
ATOM 642 N N . MET A 1 87 ? -7.043 3.514 -2.496 1 98 87 MET A N 1
ATOM 643 C CA . MET A 1 87 ? -6.48 3.805 -3.812 1 98 87 MET A CA 1
ATOM 644 C C . MET A 1 87 ? -5.387 2.807 -4.172 1 98 87 MET A C 1
ATOM 646 O O . MET A 1 87 ? -4.691 2.973 -5.176 1 98 87 MET A O 1
ATOM 650 N N . SER A 1 88 ? -5.172 1.781 -3.465 1 98.56 88 SER A N 1
ATOM 651 C CA . SER A 1 88 ? -4.207 0.731 -3.773 1 98.56 88 SER A CA 1
ATOM 652 C C . SER A 1 88 ? -4.594 -0.588 -3.115 1 98.56 88 SER A C 1
ATOM 654 O O . SER A 1 88 ? -5.711 -0.734 -2.615 1 98.56 88 SER A O 1
ATOM 656 N N . VAL A 1 89 ? -3.707 -1.629 -3.17 1 98.81 89 VAL A N 1
ATOM 657 C CA . VAL A 1 89 ? -3.951 -2.875 -2.451 1 98.81 89 VAL A CA 1
ATOM 658 C C . VAL A 1 89 ? -4.098 -2.592 -0.958 1 98.81 89 VAL A C 1
ATOM 660 O O . VAL A 1 89 ? -3.637 -1.556 -0.469 1 98.81 89 VAL A O 1
ATOM 663 N N . CYS A 1 90 ? -4.773 -3.494 -0.281 1 98.75 90 CYS A N 1
ATOM 664 C CA . CYS A 1 90 ? -4.918 -3.312 1.158 1 98.75 90 CYS A CA 1
ATOM 665 C C . CYS A 1 90 ? -3.58 -3.471 1.867 1 98.75 90 CYS A C 1
ATOM 667 O O . CYS A 1 90 ? -2.633 -4.02 1.3 1 98.75 90 CYS A O 1
ATOM 669 N N . ALA A 1 91 ? -3.508 -2.99 3.078 1 98.81 91 ALA A N 1
ATOM 670 C CA . ALA A 1 91 ? -2.266 -2.982 3.846 1 98.81 91 ALA A CA 1
ATOM 671 C C . ALA A 1 91 ? -1.717 -4.398 4.012 1 98.81 91 ALA A C 1
ATOM 673 O O . ALA A 1 91 ? -0.503 -4.609 3.965 1 98.81 91 ALA A O 1
ATOM 674 N N . GLN A 1 92 ? -2.609 -5.387 4.23 1 98.62 92 GLN A N 1
ATOM 675 C CA . GLN A 1 92 ? -2.197 -6.773 4.395 1 98.62 92 GLN A CA 1
ATOM 676 C C . GLN A 1 92 ? -1.438 -7.273 3.17 1 98.62 92 GLN A C 1
ATOM 678 O O . GLN A 1 92 ? -0.368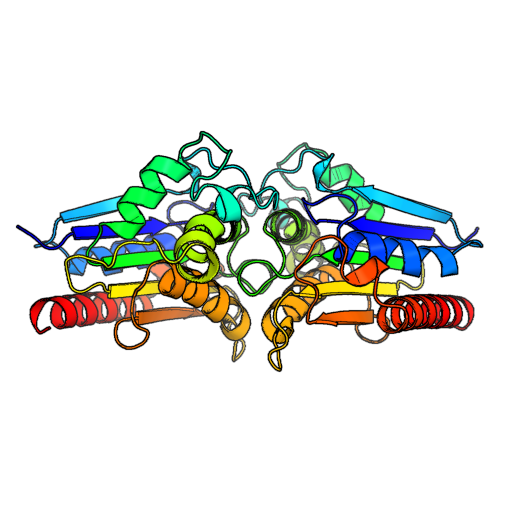 -7.871 3.297 1 98.62 92 GLN A O 1
ATOM 683 N N . ALA A 1 93 ? -2.002 -6.953 2.039 1 98.88 93 ALA A N 1
ATOM 684 C CA . ALA A 1 93 ? -1.34 -7.316 0.79 1 98.88 93 ALA A CA 1
ATOM 685 C C . ALA A 1 93 ? 0.019 -6.633 0.668 1 98.88 93 ALA A C 1
ATOM 687 O O . ALA A 1 93 ? 1.002 -7.258 0.265 1 98.88 93 ALA A O 1
ATOM 688 N N . LYS A 1 94 ? 0.034 -5.344 0.969 1 98.88 94 LYS A N 1
ATOM 689 C CA . LYS A 1 94 ? 1.253 -4.555 0.82 1 98.88 94 LYS A CA 1
ATOM 690 C C . LYS A 1 94 ? 2.361 -5.074 1.73 1 98.88 94 LYS A C 1
ATOM 692 O O . LYS A 1 94 ? 3.539 -5.027 1.372 1 98.88 94 LYS A O 1
ATOM 697 N N . ILE A 1 95 ? 2.01 -5.574 2.916 1 98.81 95 ILE A N 1
ATOM 698 C CA . ILE A 1 95 ? 2.977 -6.172 3.83 1 98.81 95 ILE A CA 1
ATOM 699 C C . ILE A 1 95 ? 3.672 -7.348 3.145 1 98.81 95 ILE A C 1
ATOM 701 O O . ILE A 1 95 ? 4.902 -7.41 3.107 1 98.81 95 ILE A O 1
ATOM 705 N N . LEU A 1 96 ? 2.91 -8.203 2.578 1 98.88 96 LEU A N 1
ATOM 706 C CA . LEU A 1 96 ? 3.484 -9.359 1.9 1 98.88 96 LEU A CA 1
ATOM 707 C C . LEU A 1 96 ? 4.355 -8.93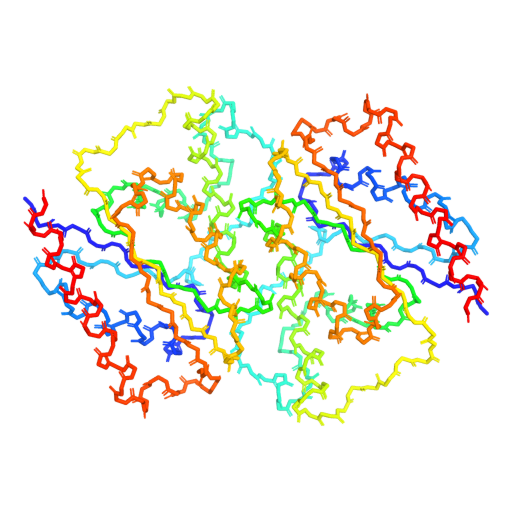 0.726 1 98.88 96 LEU A C 1
ATOM 709 O O . LEU A 1 96 ? 5.473 -9.422 0.562 1 98.88 96 LEU A O 1
ATOM 713 N N . ILE A 1 97 ? 3.824 -8.031 -0.076 1 98.88 97 ILE A N 1
ATOM 714 C CA . ILE A 1 97 ? 4.504 -7.605 -1.295 1 98.88 97 ILE A CA 1
ATOM 715 C C . ILE A 1 97 ? 5.84 -6.957 -0.941 1 98.88 97 ILE A C 1
ATOM 717 O O . ILE A 1 97 ? 6.859 -7.234 -1.577 1 98.88 97 ILE A O 1
ATOM 721 N N . ASP A 1 98 ? 5.883 -6.117 0.102 1 98.75 98 ASP A N 1
ATOM 722 C CA . ASP A 1 98 ? 7.129 -5.48 0.518 1 98.75 98 ASP A CA 1
ATOM 723 C C . ASP A 1 98 ? 8.141 -6.516 1.013 1 98.75 98 ASP A C 1
ATOM 725 O O . ASP A 1 98 ? 9.344 -6.348 0.831 1 98.75 98 ASP A O 1
ATOM 729 N N . ARG A 1 99 ? 7.656 -7.621 1.597 1 98.56 99 ARG A N 1
ATOM 730 C CA . ARG A 1 99 ? 8.531 -8.68 2.084 1 98.56 99 ARG A CA 1
ATOM 731 C C . ARG A 1 99 ? 9.164 -9.445 0.924 1 98.56 99 ARG A C 1
ATOM 733 O O . ARG A 1 99 ? 10.211 -10.07 1.091 1 98.56 99 ARG A O 1
ATOM 740 N N . CYS A 1 100 ? 8.555 -9.367 -0.244 1 98.5 100 CYS A N 1
ATOM 741 C CA . CYS A 1 100 ? 9.117 -10.023 -1.421 1 98.5 100 CYS A CA 1
ATOM 742 C C . CYS A 1 100 ? 10.32 -9.258 -1.954 1 98.5 100 CYS A C 1
ATOM 744 O O . CYS A 1 100 ? 10.883 -9.617 -2.986 1 98.5 100 CYS A O 1
ATOM 746 N N . GLN A 1 101 ? 10.695 -8.211 -1.234 1 97.12 101 GLN A N 1
ATOM 747 C CA . GLN A 1 101 ? 11.953 -7.527 -1.504 1 97.12 101 GLN A CA 1
ATOM 748 C C . GLN A 1 101 ? 13.125 -8.508 -1.517 1 97.12 101 GLN A C 1
ATOM 750 O O . GLN A 1 101 ? 14.102 -8.312 -2.244 1 97.12 101 GLN A O 1
ATOM 755 N N . VAL A 1 102 ? 13 -9.586 -0.788 1 97.81 102 VAL A N 1
ATOM 756 C CA . VAL A 1 102 ? 14.039 -10.609 -0.743 1 97.81 102 VAL A CA 1
ATOM 757 C C . VAL A 1 102 ? 14.258 -11.18 -2.141 1 97.81 102 VAL A C 1
ATOM 759 O O . VAL A 1 102 ? 15.398 -11.43 -2.541 1 97.81 102 VAL A O 1
ATOM 762 N N . PHE A 1 103 ? 13.188 -11.391 -2.877 1 98.25 103 PHE A N 1
ATOM 763 C CA . PHE A 1 103 ? 13.32 -11.891 -4.238 1 98.25 103 PHE A CA 1
ATOM 764 C C . PHE A 1 103 ? 14.016 -10.875 -5.129 1 98.25 103 PHE A C 1
ATOM 766 O O . PHE A 1 103 ? 14.883 -11.227 -5.934 1 98.25 103 PHE A O 1
ATOM 773 N N . TRP A 1 104 ? 13.617 -9.625 -4.965 1 97.38 104 TRP A N 1
ATOM 774 C CA . TRP A 1 104 ? 14.25 -8.555 -5.715 1 97.38 104 TRP A CA 1
ATOM 775 C C . TRP A 1 104 ? 15.75 -8.508 -5.441 1 97.38 104 TRP A C 1
ATOM 777 O O . TRP A 1 104 ? 16.562 -8.438 -6.371 1 97.38 104 TRP A O 1
ATOM 787 N N . SER A 1 105 ? 16.125 -8.555 -4.152 1 97.5 105 SER A N 1
ATOM 788 C CA . SER A 1 105 ? 17.516 -8.5 -3.732 1 97.5 105 SER A CA 1
ATOM 789 C C . SER A 1 105 ? 18.312 -9.656 -4.328 1 97.5 105 SER A C 1
ATOM 791 O O . SER A 1 105 ? 19.422 -9.453 -4.836 1 97.5 105 SER A O 1
ATOM 793 N N . ARG A 1 106 ? 17.734 -10.805 -4.27 1 98 106 ARG A N 1
ATOM 794 C CA . ARG A 1 106 ? 18.422 -11.977 -4.789 1 98 106 ARG A CA 1
ATOM 795 C C . ARG A 1 106 ? 18.562 -11.914 -6.309 1 98 106 ARG A C 1
ATOM 797 O O . ARG A 1 106 ? 19.578 -12.305 -6.867 1 98 106 ARG A O 1
ATOM 804 N N . LYS A 1 107 ? 17.547 -11.414 -6.922 1 97.25 107 LYS A N 1
ATOM 805 C CA . LYS A 1 107 ? 17.531 -11.367 -8.383 1 97.25 107 LYS A CA 1
ATOM 806 C C . LYS A 1 107 ? 18.438 -10.266 -8.906 1 97.25 107 LYS A C 1
ATOM 808 O O . LYS A 1 107 ? 19.281 -10.516 -9.773 1 97.25 107 LYS A O 1
ATOM 813 N N . TYR A 1 108 ? 18.391 -9.078 -8.367 1 95.38 108 TYR A N 1
ATOM 814 C CA . TYR A 1 108 ? 18.969 -7.91 -9.023 1 95.38 108 TYR A CA 1
ATOM 815 C C . TYR A 1 108 ? 20.25 -7.469 -8.32 1 95.38 108 TYR A C 1
ATOM 817 O O . TYR A 1 108 ? 21.062 -6.766 -8.906 1 95.38 108 TYR A O 1
ATOM 825 N N . VAL A 1 109 ? 20.391 -7.824 -7.074 1 96 109 VAL A N 1
ATOM 826 C CA . VAL A 1 109 ? 21.594 -7.402 -6.34 1 96 109 VAL A CA 1
ATOM 827 C C . VAL A 1 109 ? 22.578 -8.562 -6.258 1 96 109 VAL A C 1
ATOM 829 O O . VAL A 1 109 ? 23.719 -8.438 -6.707 1 96 109 VAL A O 1
ATOM 832 N N . LEU A 1 110 ? 22.016 -9.695 -5.812 1 97.81 110 LEU A N 1
ATOM 833 C CA . LEU A 1 110 ? 22.891 -10.836 -5.578 1 97.81 110 LEU A CA 1
ATOM 834 C C . LEU A 1 110 ? 23 -11.711 -6.828 1 97.81 110 LEU A C 1
ATOM 836 O O . LEU A 1 110 ? 23.922 -12.523 -6.941 1 97.81 110 LEU A O 1
ATOM 840 N N . HIS A 1 111 ? 22.062 -11.602 -7.707 1 97.44 111 HIS A N 1
ATOM 841 C CA . HIS A 1 111 ? 22.016 -12.352 -8.961 1 97.44 111 HIS A CA 1
ATOM 842 C C . HIS A 1 111 ? 22.078 -13.859 -8.703 1 97.44 111 HIS A C 1
ATOM 844 O O . HIS A 1 111 ? 22.781 -14.586 -9.398 1 97.44 111 HIS A O 1
ATOM 850 N N . ASP A 1 112 ? 21.344 -14.234 -7.656 1 97.06 112 ASP A N 1
ATOM 851 C CA . ASP A 1 112 ? 21.422 -15.641 -7.297 1 97.06 112 ASP A CA 1
ATOM 852 C C . ASP A 1 112 ? 20.031 -16.25 -7.109 1 97.06 112 ASP A C 1
ATOM 854 O O . ASP A 1 112 ? 19.891 -17.281 -6.449 1 97.06 112 ASP A O 1
ATOM 858 N N . LEU A 1 113 ? 19.047 -15.625 -7.559 1 96.44 113 LEU A N 1
ATOM 859 C CA . LEU A 1 113 ? 17.703 -16.203 -7.508 1 96.44 113 LEU A CA 1
ATOM 860 C C . LEU A 1 113 ? 17.516 -17.25 -8.594 1 96.44 113 LEU A C 1
ATOM 862 O O . LEU A 1 113 ? 17.562 -16.938 -9.781 1 96.44 113 LEU A O 1
ATOM 866 N N . PRO A 1 114 ? 17.328 -18.453 -8.164 1 95.62 114 PRO A N 1
ATOM 867 C CA . PRO A 1 114 ? 17.188 -19.5 -9.188 1 95.62 114 PRO A CA 1
ATOM 868 C C . PRO A 1 114 ? 15.984 -19.266 -10.102 1 95.62 114 PRO A C 1
ATOM 870 O O . PRO A 1 114 ? 14.938 -18.812 -9.641 1 95.62 114 PRO A O 1
ATOM 873 N N . LYS A 1 115 ? 16.125 -19.625 -11.336 1 93.69 115 LYS A N 1
ATOM 874 C CA . LYS A 1 115 ? 15 -19.578 -12.266 1 93.69 115 LYS A CA 1
ATOM 875 C C . LYS A 1 115 ? 13.961 -20.641 -11.922 1 93.69 115 LYS A C 1
ATOM 877 O O . LYS A 1 115 ? 14.297 -21.719 -11.438 1 93.69 115 LYS A O 1
ATOM 882 N N . PRO A 1 116 ? 12.75 -20.281 -12.281 1 92.19 116 PRO A N 1
ATOM 883 C CA . PRO A 1 116 ? 11.719 -21.281 -12.047 1 92.19 116 PRO A CA 1
ATOM 884 C C . PRO A 1 116 ? 11.898 -22.516 -12.93 1 92.19 116 PRO A C 1
ATOM 886 O O . PRO A 1 116 ? 12.375 -22.422 -14.055 1 92.19 116 PRO A O 1
ATOM 889 N N . GLU A 1 117 ? 11.68 -23.734 -12.461 1 85.75 117 GLU A N 1
ATOM 890 C CA . GLU A 1 117 ? 11.805 -25 -13.203 1 85.75 117 GLU A CA 1
ATOM 891 C C . GLU A 1 117 ? 10.773 -25.078 -14.328 1 85.75 117 GLU A C 1
ATOM 893 O O . GLU A 1 117 ? 11.055 -25.625 -15.391 1 85.75 117 GLU A O 1
ATOM 898 N N . GLY A 1 118 ? 9.688 -24.484 -14.266 1 89.06 118 GLY A N 1
ATOM 899 C CA . GLY A 1 118 ? 8.609 -24.531 -15.234 1 89.06 118 GLY A CA 1
ATOM 900 C C . GLY A 1 118 ? 8.023 -23.172 -15.547 1 89.06 118 GLY A C 1
ATOM 901 O O . GLY A 1 118 ? 8.609 -22.141 -15.195 1 89.06 118 GLY A O 1
ATOM 902 N N . LYS A 1 119 ? 7.059 -23.344 -16.438 1 93.94 119 LYS A N 1
ATOM 903 C CA . LYS A 1 119 ? 6.34 -22.125 -16.781 1 93.94 119 LYS A CA 1
ATOM 904 C C . LYS A 1 119 ? 5.516 -21.609 -15.609 1 93.94 119 LYS A C 1
ATOM 906 O O . LYS A 1 119 ? 4.781 -22.375 -14.984 1 93.94 119 LYS A O 1
ATOM 911 N N . LYS A 1 120 ? 5.652 -20.344 -15.352 1 97.56 120 LYS A N 1
ATOM 912 C CA . LYS A 1 120 ? 4.895 -19.75 -14.25 1 97.56 120 LYS A CA 1
ATOM 913 C C . LYS A 1 120 ? 3.846 -18.766 -14.773 1 97.56 120 LYS A C 1
ATOM 915 O O . LYS A 1 120 ? 4.086 -18.062 -15.758 1 97.56 120 LYS A O 1
ATOM 920 N N . PHE A 1 121 ? 2.721 -18.766 -14.109 1 98.56 121 PHE A N 1
ATOM 921 C CA . PHE A 1 121 ? 1.594 -17.906 -14.453 1 98.56 121 PHE A CA 1
ATOM 922 C C . PHE A 1 121 ? 1.121 -17.125 -13.234 1 98.56 121 PHE A C 1
ATOM 924 O O . PHE A 1 121 ? 1.4 -17.516 -12.094 1 98.56 121 PHE A O 1
ATOM 931 N N . ALA A 1 122 ? 0.441 -16.078 -13.539 1 98.88 122 ALA A N 1
ATOM 932 C CA . ALA A 1 122 ? -0.139 -15.305 -12.445 1 98.88 122 ALA A CA 1
ATOM 933 C C . ALA A 1 122 ? -1.503 -14.734 -12.828 1 98.88 122 ALA A C 1
ATOM 935 O O . ALA A 1 122 ? -1.78 -14.523 -14.008 1 98.88 122 ALA A O 1
ATOM 936 N N . MET A 1 123 ? -2.326 -14.578 -11.898 1 98.94 123 MET A N 1
ATOM 937 C CA . MET A 1 123 ? -3.58 -13.836 -12.008 1 98.94 123 MET A CA 1
ATOM 938 C C . MET A 1 123 ? -3.762 -12.891 -10.82 1 98.94 123 MET A C 1
ATOM 940 O O . MET A 1 123 ? -3.551 -13.281 -9.672 1 98.94 123 MET A O 1
ATOM 944 N N . PHE A 1 124 ? -4.07 -11.672 -11.156 1 98.94 124 PHE A N 1
ATOM 945 C CA . PHE A 1 124 ? -4.43 -10.719 -10.117 1 98.94 124 PHE A CA 1
ATOM 946 C C . PHE A 1 124 ? -5.934 -10.477 -10.102 1 98.94 124 PHE A C 1
ATOM 948 O O . PHE A 1 124 ? -6.535 -10.188 -11.133 1 98.94 124 PHE A O 1
ATOM 955 N N . ILE A 1 125 ? -6.555 -10.664 -8.938 1 98.94 125 ILE A N 1
ATOM 956 C CA . ILE A 1 125 ? -7.973 -10.398 -8.719 1 98.94 125 ILE A CA 1
ATOM 957 C C . ILE A 1 125 ? -8.141 -9.219 -7.758 1 98.94 125 ILE A C 1
ATOM 959 O O . ILE A 1 125 ? -7.559 -9.219 -6.668 1 98.94 125 ILE A O 1
ATOM 963 N N . SER A 1 126 ? -8.898 -8.234 -8.188 1 98.88 126 SER A N 1
ATOM 964 C CA . SER A 1 126 ? -9.125 -7.078 -7.32 1 98.88 126 SER A CA 1
ATOM 965 C C . SER A 1 126 ? -10.555 -6.559 -7.457 1 98.88 126 SER A C 1
ATOM 967 O O . SER A 1 126 ? -11.125 -6.57 -8.555 1 98.88 126 SER A O 1
ATOM 969 N N . ALA A 1 127 ? -11.102 -6.152 -6.359 1 98.25 127 ALA A N 1
ATOM 970 C CA . ALA A 1 127 ? -12.438 -5.551 -6.316 1 98.25 127 ALA A CA 1
ATOM 971 C C . ALA A 1 127 ? -12.383 -4.156 -5.695 1 98.25 127 ALA A C 1
ATOM 973 O O . ALA A 1 127 ? -11.617 -3.914 -4.758 1 98.25 127 ALA A O 1
ATOM 974 N N . SER A 1 128 ? -13.172 -3.271 -6.234 1 97.44 128 SER A N 1
ATOM 975 C CA . SER A 1 128 ? -13.289 -1.915 -5.707 1 97.44 128 SER A CA 1
ATOM 976 C C . SER A 1 128 ? -14.75 -1.527 -5.5 1 97.44 128 SER A C 1
ATOM 978 O O . SER A 1 128 ? -15.625 -1.981 -6.234 1 97.44 128 SER A O 1
ATOM 980 N N . GLY A 1 129 ? -14.977 -0.695 -4.508 1 94.62 129 GLY A N 1
ATOM 981 C CA . GLY A 1 129 ? -16.297 -0.122 -4.344 1 94.62 129 GLY A CA 1
ATOM 982 C C . GLY A 1 129 ? -16.594 0.993 -5.328 1 94.62 129 GLY A C 1
ATOM 983 O O . GLY A 1 129 ? -17.75 1.236 -5.668 1 94.62 129 GLY A O 1
ATOM 984 N N . GLN A 1 130 ? -15.586 1.632 -5.75 1 93.19 130 GLN A N 1
ATOM 985 C CA . GLN A 1 130 ? -15.727 2.752 -6.672 1 93.19 130 GLN A CA 1
ATOM 986 C C . GLN A 1 130 ? -15.766 2.271 -8.125 1 93.19 130 GLN A C 1
ATOM 988 O O . GLN A 1 130 ? -15.258 1.194 -8.438 1 93.19 130 GLN A O 1
ATOM 993 N N . THR A 1 131 ? -16.375 3.057 -8.969 1 94.06 131 THR A N 1
ATOM 994 C CA . THR A 1 131 ? -16.547 2.674 -10.367 1 94.06 131 THR A CA 1
ATOM 995 C C . THR A 1 131 ? -15.742 3.607 -11.273 1 94.06 131 THR A C 1
ATOM 997 O O . THR A 1 131 ? -15.711 3.42 -12.492 1 94.06 131 THR A O 1
ATOM 1000 N N . ARG A 1 132 ? -15.133 4.516 -10.695 1 92.5 132 ARG A N 1
ATOM 1001 C CA . ARG A 1 132 ? -14.43 5.5 -11.508 1 92.5 132 ARG A CA 1
ATOM 1002 C C . ARG A 1 132 ? -13.422 4.828 -12.438 1 92.5 132 ARG A C 1
ATOM 1004 O O . ARG A 1 132 ? -12.781 3.844 -12.062 1 92.5 132 ARG A O 1
ATOM 1011 N N . LYS A 1 133 ? -13.273 5.52 -13.656 1 93.56 133 LYS A N 1
ATOM 1012 C CA . LYS A 1 133 ? -12.289 5.016 -14.609 1 93.56 133 LYS A CA 1
ATOM 1013 C C . LYS A 1 133 ? -10.883 5.059 -14.016 1 93.56 133 LYS A C 1
ATOM 1015 O O . LYS A 1 133 ? -10.5 6.047 -13.383 1 93.56 133 LYS A O 1
ATOM 1020 N N . GLY A 1 134 ? -10.18 4.031 -14.07 1 95.75 134 GLY A N 1
ATOM 1021 C CA . GLY A 1 134 ? -8.797 4 -13.625 1 95.75 134 GLY A CA 1
ATOM 1022 C C . GLY A 1 134 ? -8.656 3.658 -12.148 1 95.75 134 GLY A C 1
ATOM 1023 O O . GLY A 1 134 ? -7.586 3.824 -11.57 1 95.75 134 GLY A O 1
ATOM 1024 N N . ILE A 1 135 ? -9.664 3.182 -11.547 1 95.81 135 ILE A N 1
ATOM 1025 C CA . ILE A 1 135 ? -9.672 2.947 -10.109 1 95.81 135 ILE A CA 1
ATOM 1026 C C . ILE A 1 135 ? -8.609 1.913 -9.75 1 95.81 135 ILE A C 1
ATOM 1028 O O . ILE A 1 135 ? -8.125 1.875 -8.617 1 95.81 135 ILE A O 1
ATOM 1032 N N . PHE A 1 136 ? -8.18 1.153 -10.742 1 98.06 136 PHE A N 1
ATOM 1033 C CA . PHE A 1 136 ? -7.207 0.108 -10.453 1 98.06 136 PHE A CA 1
ATOM 1034 C C . PHE A 1 136 ? -5.812 0.525 -10.914 1 98.06 136 PHE A C 1
ATOM 1036 O O . PHE A 1 136 ? -4.859 -0.243 -10.781 1 98.06 136 PHE A O 1
ATOM 1043 N N . ASP A 1 137 ? -5.668 1.773 -11.398 1 97.25 137 ASP A N 1
ATOM 1044 C CA . ASP A 1 137 ? -4.43 2.227 -12.023 1 97.25 137 ASP A CA 1
ATOM 1045 C C . ASP A 1 137 ? -3.279 2.227 -11.016 1 97.25 137 ASP A C 1
ATOM 1047 O O . ASP A 1 137 ? -2.121 2.029 -11.391 1 97.25 137 ASP A O 1
ATOM 1051 N N . HIS A 1 138 ? -3.605 2.398 -9.781 1 97.44 138 HIS A N 1
ATOM 1052 C CA . HIS A 1 138 ? -2.564 2.516 -8.766 1 97.44 138 HIS A CA 1
ATOM 1053 C C . HIS A 1 138 ? -2.4 1.213 -7.992 1 97.44 138 HIS A C 1
ATOM 1055 O O . HIS A 1 138 ? -1.485 1.082 -7.176 1 97.44 138 HIS A O 1
ATOM 1061 N N . THR A 1 139 ? -3.264 0.272 -8.281 1 98.38 139 THR A N 1
ATOM 1062 C CA . THR A 1 139 ? -3.262 -1.023 -7.613 1 98.38 139 THR A CA 1
ATOM 1063 C C . THR A 1 139 ? -2.508 -2.059 -8.445 1 98.38 139 THR A C 1
ATOM 1065 O O . THR A 1 139 ? -1.673 -2.797 -7.914 1 98.38 139 THR A O 1
ATOM 1068 N N . VAL A 1 140 ? -2.637 -2 -9.727 1 98.62 140 VAL A N 1
ATOM 1069 C CA . VAL A 1 140 ? -2.143 -3.027 -10.633 1 98.62 140 VAL A CA 1
ATOM 1070 C C . VAL A 1 140 ? -0.616 -3.031 -10.633 1 98.62 140 VAL A C 1
ATOM 1072 O O . VAL A 1 140 ? 0.009 -4.09 -10.531 1 98.62 140 VAL A O 1
ATOM 1075 N N . PRO A 1 141 ? 0.054 -1.847 -10.625 1 98.19 141 PRO A N 1
ATOM 1076 C CA . PRO A 1 141 ? 1.519 -1.86 -10.656 1 98.19 141 PRO A CA 1
ATOM 1077 C C . PRO A 1 141 ? 2.127 -2.49 -9.406 1 98.19 141 PRO A C 1
ATOM 1079 O O . PRO A 1 141 ? 3.201 -3.094 -9.469 1 98.19 141 PRO A O 1
ATOM 1082 N N . VAL A 1 142 ? 1.417 -2.393 -8.289 1 98.69 142 VAL A N 1
ATOM 1083 C CA . VAL A 1 142 ? 1.906 -2.992 -7.055 1 98.69 142 VAL A CA 1
ATOM 1084 C C . VAL A 1 142 ? 1.876 -4.516 -7.172 1 98.69 142 VAL A C 1
ATOM 1086 O O . VAL A 1 142 ? 2.85 -5.188 -6.824 1 98.69 142 VAL A O 1
ATOM 1089 N N . ALA A 1 143 ? 0.792 -5.059 -7.711 1 98.75 143 ALA A N 1
ATOM 1090 C CA . ALA A 1 143 ? 0.698 -6.492 -7.957 1 98.75 143 ALA A CA 1
ATOM 1091 C C . ALA A 1 143 ? 1.726 -6.941 -8.992 1 98.75 143 ALA A C 1
ATOM 1093 O O . ALA A 1 143 ? 2.318 -8.016 -8.867 1 98.75 143 ALA A O 1
ATOM 1094 N N . GLN A 1 144 ? 1.917 -6.133 -10.008 1 98.5 144 GLN A N 1
ATOM 1095 C CA . GLN A 1 144 ? 2.883 -6.461 -11.055 1 98.5 144 GLN A CA 1
ATOM 1096 C C . GLN A 1 144 ? 4.293 -6.57 -10.484 1 98.5 144 GLN A C 1
ATOM 1098 O O . GLN A 1 144 ? 5.09 -7.395 -10.938 1 98.5 144 GLN A O 1
ATOM 1103 N N . PHE A 1 145 ? 4.602 -5.75 -9.5 1 98.12 145 PHE A N 1
ATOM 1104 C CA . PHE A 1 145 ? 5.898 -5.867 -8.844 1 98.12 145 PHE A CA 1
ATOM 1105 C C . PHE A 1 145 ? 6.074 -7.254 -8.234 1 98.12 145 PHE A C 1
ATOM 1107 O O . PHE A 1 145 ? 7.109 -7.895 -8.422 1 98.12 145 PHE A O 1
ATOM 1114 N N . LEU A 1 146 ? 5.059 -7.695 -7.512 1 98.75 146 LEU A N 1
ATOM 1115 C CA . LEU A 1 146 ? 5.086 -9.023 -6.91 1 98.75 146 LEU A CA 1
ATOM 1116 C C . LEU A 1 146 ? 5.367 -10.094 -7.961 1 98.75 146 LEU A C 1
ATOM 1118 O O . LEU A 1 146 ? 6.242 -10.945 -7.77 1 98.75 146 LEU A O 1
ATOM 1122 N N . PHE A 1 147 ? 4.656 -10.016 -9.078 1 98.81 147 PHE A N 1
ATOM 1123 C CA . PHE A 1 147 ? 4.785 -11.031 -10.109 1 98.81 147 PHE A CA 1
ATOM 1124 C C . PHE A 1 147 ? 6.16 -10.961 -10.766 1 98.81 147 PHE A C 1
ATOM 1126 O O . PHE A 1 147 ? 6.766 -11.992 -11.062 1 98.81 147 PHE A O 1
ATOM 1133 N N . ASP A 1 148 ? 6.648 -9.773 -10.922 1 97.88 148 ASP A N 1
ATOM 1134 C CA . ASP A 1 148 ? 7.957 -9.578 -11.531 1 97.88 148 ASP A CA 1
ATOM 1135 C C . ASP A 1 148 ? 9.062 -10.195 -10.68 1 97.88 148 ASP A C 1
ATOM 1137 O O . ASP A 1 148 ? 9.859 -10.992 -11.172 1 97.88 148 ASP A O 1
ATOM 1141 N N . VAL A 1 149 ? 9.055 -9.898 -9.414 1 97.75 149 VAL A N 1
ATOM 1142 C CA . VAL A 1 149 ? 10.141 -10.367 -8.562 1 97.75 149 VAL A CA 1
ATOM 1143 C C . VAL A 1 149 ? 9.992 -11.867 -8.312 1 97.75 149 VAL A C 1
ATOM 1145 O O . VAL A 1 149 ? 10.93 -12.523 -7.852 1 97.75 149 VAL A O 1
ATOM 1148 N N . SER A 1 150 ? 8.812 -12.422 -8.586 1 97.88 150 SER A N 1
ATOM 1149 C CA . SER A 1 150 ? 8.594 -13.859 -8.508 1 97.88 150 SER A CA 1
ATOM 1150 C C . SER A 1 150 ? 8.938 -14.547 -9.828 1 97.88 150 SER A C 1
ATOM 1152 O O . SER A 1 150 ? 8.68 -15.742 -10 1 97.88 150 SER A O 1
ATOM 1154 N N . GLN A 1 151 ? 9.398 -13.742 -10.82 1 97.88 151 GLN A N 1
ATOM 1155 C CA . GLN A 1 151 ? 9.914 -14.203 -12.102 1 97.88 151 GLN A CA 1
ATOM 1156 C C . GLN A 1 151 ? 8.797 -14.789 -12.969 1 97.88 151 GLN A C 1
ATOM 1158 O O . GLN A 1 151 ? 8.977 -15.82 -13.609 1 97.88 151 GLN A O 1
ATOM 1163 N N . ILE A 1 152 ? 7.691 -14.195 -12.914 1 98.12 152 ILE A N 1
ATOM 1164 C CA . ILE A 1 152 ? 6.57 -14.523 -13.789 1 98.12 152 ILE A CA 1
ATOM 1165 C C . ILE A 1 152 ? 6.512 -13.523 -14.945 1 98.12 152 ILE A C 1
ATOM 1167 O O . ILE A 1 152 ? 6.379 -12.32 -14.727 1 98.12 152 ILE A O 1
ATOM 1171 N N . PRO A 1 153 ? 6.629 -13.977 -16.172 1 96.5 153 PRO A N 1
ATOM 1172 C CA . PRO A 1 153 ? 6.648 -13.055 -17.297 1 96.5 153 PRO A CA 1
ATOM 1173 C C . PRO A 1 153 ? 5.324 -12.312 -17.484 1 96.5 153 PRO A C 1
ATOM 1175 O O . PRO A 1 153 ? 4.254 -12.891 -17.25 1 96.5 153 PRO A O 1
ATOM 1178 N N . ALA A 1 154 ? 5.43 -11.086 -17.891 1 97.31 154 ALA A N 1
ATOM 1179 C CA . ALA A 1 154 ? 4.266 -10.227 -18.062 1 97.31 154 ALA A CA 1
ATOM 1180 C C . ALA A 1 154 ? 3.248 -10.859 -19.016 1 97.31 154 ALA A C 1
ATOM 1182 O O . ALA A 1 154 ? 2.039 -10.695 -18.828 1 97.31 154 ALA A O 1
ATOM 1183 N N . SER A 1 155 ? 3.689 -11.617 -19.969 1 96.75 155 SER A N 1
ATOM 1184 C CA . SER A 1 155 ? 2.826 -12.211 -20.984 1 96.75 155 SER A CA 1
ATOM 1185 C C . SER A 1 155 ? 1.944 -13.305 -20.391 1 96.75 155 SER A C 1
ATOM 1187 O O . SER A 1 155 ? 0.973 -13.734 -21 1 96.75 155 SER A O 1
ATOM 1189 N N . ARG A 1 156 ? 2.238 -13.742 -19.172 1 98.12 156 ARG A N 1
ATOM 1190 C CA . ARG A 1 156 ? 1.513 -14.852 -18.562 1 98.12 156 ARG A CA 1
ATOM 1191 C C . ARG A 1 156 ? 0.725 -14.383 -17.344 1 98.12 156 ARG A C 1
ATOM 1193 O O . ARG A 1 156 ? 0.31 -15.203 -16.516 1 98.12 156 ARG A O 1
ATOM 1200 N N . ILE A 1 157 ? 0.579 -13.07 -17.25 1 98.69 157 ILE A N 1
ATOM 1201 C CA . ILE A 1 157 ? -0.211 -12.477 -16.172 1 98.69 157 ILE A CA 1
ATOM 1202 C C . ILE A 1 157 ? -1.605 -12.133 -16.688 1 98.69 157 ILE A C 1
ATOM 1204 O O . ILE A 1 157 ? -1.75 -11.602 -17.797 1 98.69 157 ILE A O 1
ATOM 1208 N N . ARG A 1 158 ? -2.629 -12.469 -15.984 1 98.81 158 ARG A N 1
ATOM 1209 C CA . ARG A 1 158 ? -4.012 -12.102 -16.266 1 98.81 158 ARG A CA 1
ATOM 1210 C C . ARG A 1 158 ? -4.621 -11.32 -15.109 1 98.81 158 ARG A C 1
ATOM 1212 O O . ARG A 1 158 ? -4.152 -11.422 -13.977 1 98.81 158 ARG A O 1
ATOM 1219 N N . TYR A 1 159 ? -5.613 -10.555 -15.477 1 98.75 159 TYR A N 1
ATOM 1220 C CA . TYR A 1 159 ? -6.227 -9.664 -14.492 1 98.75 159 TYR A CA 1
ATOM 1221 C C . TYR A 1 159 ? -7.738 -9.844 -14.469 1 98.75 159 TYR A C 1
ATOM 1223 O O . TYR A 1 159 ? -8.375 -9.938 -15.523 1 98.75 159 TYR A O 1
ATOM 1231 N N . LEU A 1 160 ? -8.305 -9.992 -13.328 1 98.88 160 LEU A N 1
ATOM 1232 C CA . LEU A 1 160 ? -9.734 -9.883 -13.062 1 98.88 160 LEU A CA 1
ATOM 1233 C C . LEU A 1 160 ? -10.023 -8.703 -12.148 1 98.88 160 LEU A C 1
ATOM 1235 O O . LEU A 1 160 ? -9.875 -8.805 -10.93 1 98.88 160 LEU A O 1
ATOM 1239 N N . LEU A 1 161 ? -10.43 -7.566 -12.703 1 98.75 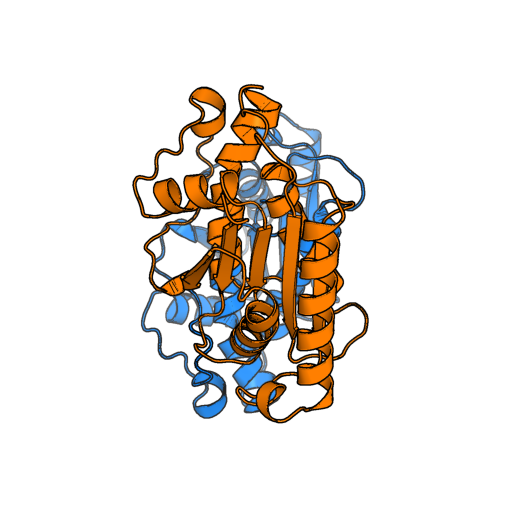161 LEU A N 1
ATOM 1240 C CA . LEU A 1 161 ? -10.68 -6.312 -12 1 98.75 161 LEU A CA 1
ATOM 1241 C C . LEU A 1 161 ? -12.172 -6 -11.961 1 98.75 161 LEU A C 1
ATOM 1243 O O . LEU A 1 161 ? -12.812 -5.871 -13 1 98.75 161 LEU A O 1
ATOM 1247 N N . LEU A 1 162 ? -12.703 -5.898 -10.75 1 98.56 162 LEU A N 1
ATOM 1248 C CA . LEU A 1 162 ? -14.148 -5.828 -10.555 1 98.56 162 LEU A CA 1
ATOM 1249 C C . LEU A 1 162 ? -14.539 -4.547 -9.82 1 98.56 162 LEU A C 1
ATOM 1251 O O . LEU A 1 162 ? -14.469 -4.48 -8.594 1 98.56 162 LEU A O 1
ATOM 1255 N N . PRO A 1 163 ? -15 -3.512 -10.492 1 97.75 163 PRO A N 1
ATOM 1256 C CA . PRO A 1 163 ? -15.422 -2.264 -9.852 1 97.75 163 PRO A CA 1
ATOM 1257 C C . PRO A 1 163 ? -16.859 -2.318 -9.359 1 97.75 163 PRO A C 1
ATOM 1259 O O . PRO A 1 163 ? -17.641 -3.172 -9.789 1 97.75 163 PRO A O 1
ATOM 1262 N N . GLY A 1 164 ? -17.219 -1.466 -8.398 1 96.38 164 GLY A N 1
ATOM 1263 C CA . GLY A 1 164 ? -18.594 -1.236 -8 1 96.38 164 GLY A CA 1
ATOM 1264 C C . GLY A 1 164 ? -19.109 -2.258 -7 1 96.38 164 GLY A C 1
ATOM 1265 O O . GLY A 1 164 ? -20.312 -2.533 -6.949 1 96.38 164 GLY A O 1
ATOM 1266 N N . LEU A 1 165 ? -18.172 -2.869 -6.277 1 95.31 165 LEU A N 1
ATOM 1267 C CA . LEU A 1 165 ? -18.547 -3.854 -5.262 1 95.31 165 LEU A CA 1
ATOM 1268 C C . LEU A 1 165 ? -18.281 -3.316 -3.861 1 95.31 165 LEU A C 1
ATOM 1270 O O . LEU A 1 165 ? -17.234 -3.613 -3.266 1 95.31 165 LEU A O 1
ATOM 1274 N N . ASP A 1 166 ? -19.188 -2.625 -3.338 1 88.5 166 ASP A N 1
ATOM 1275 C CA . ASP A 1 166 ? -18.969 -1.937 -2.068 1 88.5 166 ASP A CA 1
ATOM 1276 C C . ASP A 1 166 ? -19.5 -2.764 -0.898 1 88.5 166 ASP A C 1
ATOM 1278 O O . ASP A 1 166 ? -18.797 -2.965 0.094 1 88.5 166 ASP A O 1
ATOM 1282 N N . LYS A 1 167 ? -20.719 -3.242 -1.077 1 89.94 167 LYS A N 1
ATOM 1283 C CA . LYS A 1 167 ? -21.297 -4.07 -0.017 1 89.94 167 LYS A CA 1
ATOM 1284 C C . LYS A 1 167 ? -20.703 -5.477 -0.045 1 89.94 167 LYS A C 1
ATOM 1286 O O . LYS A 1 167 ? -20.375 -6 -1.114 1 89.94 167 LYS A O 1
ATOM 1291 N N . ILE A 1 168 ? -20.609 -6.137 1.049 1 88.56 168 ILE A N 1
ATOM 1292 C CA . ILE A 1 168 ? -19.891 -7.391 1.258 1 88.56 168 ILE A CA 1
ATOM 1293 C C . ILE A 1 168 ? -20.438 -8.461 0.319 1 88.56 168 ILE A C 1
ATOM 1295 O O . ILE A 1 168 ? -19.703 -9.328 -0.144 1 88.56 168 ILE A O 1
ATOM 1299 N N . SER A 1 169 ? -21.734 -8.453 -0.092 1 92.38 169 SER A N 1
ATOM 1300 C CA . SER A 1 169 ? -22.375 -9.531 -0.857 1 92.38 169 SER A CA 1
ATOM 1301 C C . SER A 1 169 ? -22.578 -9.117 -2.311 1 92.38 169 SER A C 1
ATOM 1303 O O . SER A 1 169 ? -23.25 -9.828 -3.072 1 92.38 169 SER A O 1
ATOM 1305 N N . ASP A 1 170 ? -22.031 -8.023 -2.68 1 95.94 170 ASP A N 1
ATOM 1306 C CA . ASP A 1 170 ? -22.297 -7.488 -4.008 1 95.94 170 ASP A CA 1
ATOM 1307 C C . ASP A 1 170 ? -21.906 -8.484 -5.098 1 95.94 170 ASP A C 1
ATOM 1309 O O . ASP A 1 170 ? -22.656 -8.703 -6.047 1 95.94 170 ASP A O 1
ATOM 1313 N N . PHE A 1 171 ? -20.766 -9.102 -4.93 1 97.81 171 PHE A N 1
ATOM 1314 C CA . PHE A 1 171 ? -20.297 -10.047 -5.938 1 97.81 171 PHE A CA 1
ATOM 1315 C C . PHE A 1 171 ? -21.219 -11.25 -6.035 1 97.81 171 PHE A C 1
ATOM 1317 O O . PHE A 1 171 ? -21.656 -11.617 -7.129 1 97.81 171 PHE A O 1
ATOM 1324 N N . ARG A 1 172 ? -21.641 -11.797 -4.953 1 97.44 172 ARG A N 1
ATOM 1325 C CA . ARG A 1 172 ? -22.438 -13.016 -4.918 1 97.44 172 ARG A CA 1
ATOM 1326 C C . ARG A 1 172 ? -23.828 -12.766 -5.484 1 97.44 172 ARG A C 1
ATOM 1328 O O . ARG A 1 172 ? -24.5 -13.703 -5.949 1 97.44 172 ARG A O 1
ATOM 1335 N N . LYS A 1 173 ? -24.172 -11.523 -5.488 1 97.19 173 LYS A N 1
ATOM 1336 C CA . LYS A 1 173 ? -25.5 -11.172 -5.984 1 97.19 173 LYS A CA 1
ATOM 1337 C C . LYS A 1 173 ? -25.422 -10.656 -7.422 1 97.19 173 LYS A C 1
ATOM 1339 O O . LYS A 1 173 ? -26.406 -10.141 -7.949 1 97.19 173 LYS A O 1
ATOM 1344 N N . ASN A 1 174 ? -24.328 -10.75 -8.016 1 97.75 174 ASN A N 1
ATOM 1345 C CA . ASN A 1 174 ? -24.109 -10.219 -9.359 1 97.75 174 ASN A CA 1
ATOM 1346 C C . ASN A 1 174 ? -23.75 -11.32 -10.344 1 97.75 174 ASN A C 1
ATOM 1348 O O . ASN A 1 174 ? -22.578 -11.602 -10.57 1 97.75 174 ASN A O 1
ATOM 1352 N N . PRO A 1 175 ? -24.75 -11.938 -11.039 1 97.5 175 PRO A N 1
ATOM 1353 C CA . PRO A 1 175 ? -24.5 -13.055 -11.945 1 97.5 175 PRO A CA 1
ATOM 1354 C C . PRO A 1 175 ? -23.516 -12.711 -13.055 1 97.5 175 PRO A C 1
ATOM 1356 O O . PRO A 1 175 ? -22.75 -13.57 -13.508 1 97.5 175 PRO A O 1
ATOM 1359 N N . GLU A 1 176 ? -23.562 -11.523 -13.438 1 97.81 176 GLU A N 1
ATOM 1360 C CA . GLU A 1 176 ? -22.641 -11.102 -14.5 1 97.81 176 GLU A CA 1
ATOM 1361 C C . GLU A 1 176 ? -21.203 -11.148 -14.023 1 97.81 176 GLU A C 1
ATOM 1363 O O . GLU A 1 176 ? -20.312 -11.633 -14.742 1 97.81 176 GLU A O 1
ATOM 1368 N N . MET A 1 177 ? -20.922 -10.648 -12.836 1 98 177 MET A N 1
ATOM 1369 C CA . MET A 1 177 ? -19.578 -10.656 -12.281 1 98 177 MET A CA 1
ATOM 1370 C C . MET A 1 177 ? -19.125 -12.078 -11.969 1 98 177 MET A C 1
ATOM 1372 O O . MET A 1 177 ? -17.953 -12.414 -12.125 1 98 177 MET A O 1
ATOM 1376 N N . ILE A 1 178 ? -20.062 -12.883 -11.555 1 98.56 178 ILE A N 1
ATOM 1377 C CA . ILE A 1 178 ? -19.766 -14.297 -11.312 1 98.56 178 ILE A CA 1
ATOM 1378 C C . ILE A 1 178 ? -19.375 -14.969 -12.617 1 98.56 178 ILE A C 1
ATOM 1380 O O . ILE A 1 178 ? -18.375 -15.711 -12.664 1 98.56 178 ILE A O 1
ATOM 1384 N N . ALA A 1 179 ? -20.109 -14.711 -13.656 1 98.56 179 ALA A N 1
ATOM 1385 C CA . ALA A 1 179 ? -19.797 -15.273 -14.969 1 98.56 179 ALA A CA 1
ATOM 1386 C C . ALA A 1 179 ? -18.422 -14.82 -15.453 1 98.56 179 ALA A C 1
ATOM 1388 O O . ALA A 1 179 ? -17.656 -15.602 -16.016 1 98.56 179 ALA A O 1
ATOM 1389 N N . LYS A 1 180 ? -18.109 -13.562 -15.234 1 98.62 180 LYS A N 1
ATOM 1390 C CA . LYS A 1 180 ? -16.812 -13.016 -15.609 1 98.62 180 LYS A CA 1
ATOM 1391 C C . LYS A 1 180 ? -15.68 -13.742 -14.883 1 98.62 180 LYS A C 1
ATOM 1393 O O . LYS A 1 180 ? -14.633 -14.023 -15.469 1 98.62 180 LYS A O 1
ATOM 1398 N N . ALA A 1 181 ? -15.867 -13.977 -13.617 1 98.88 181 ALA A N 1
ATOM 1399 C CA . ALA A 1 181 ? -14.867 -14.672 -12.828 1 98.88 181 ALA A CA 1
ATOM 1400 C C . ALA A 1 181 ? -14.664 -16.109 -13.328 1 98.88 181 ALA A C 1
ATOM 1402 O O . ALA A 1 181 ? -13.531 -16.578 -13.438 1 98.88 181 ALA A O 1
ATOM 1403 N N . LYS A 1 182 ? -15.773 -16.766 -13.609 1 98.56 182 LYS A N 1
ATOM 1404 C CA . LYS A 1 182 ? -15.695 -18.125 -14.148 1 98.56 182 LYS A CA 1
ATOM 1405 C C . LYS A 1 182 ? -14.953 -18.156 -15.477 1 98.56 182 LYS A C 1
ATOM 1407 O O . LYS A 1 182 ? -14.094 -19 -15.703 1 98.56 182 LYS A O 1
ATOM 1412 N N . GLU A 1 183 ? -15.305 -17.234 -16.312 1 98.69 183 GLU A N 1
ATOM 1413 C CA . GLU A 1 183 ? -14.656 -17.141 -17.609 1 98.69 183 GLU A CA 1
ATOM 1414 C C . GLU A 1 183 ? -13.164 -16.875 -17.469 1 98.69 183 GLU A C 1
ATOM 1416 O O . GLU A 1 183 ? -12.352 -17.453 -18.203 1 98.69 183 GLU A O 1
ATOM 1421 N N . ALA A 1 184 ? -12.797 -15.992 -16.562 1 98.81 184 ALA A N 1
ATOM 1422 C CA . ALA A 1 184 ? -11.391 -15.68 -16.328 1 98.81 184 ALA A CA 1
ATOM 1423 C C . ALA A 1 184 ? -10.633 -16.922 -15.852 1 98.81 184 ALA A C 1
ATOM 1425 O O . ALA A 1 184 ? -9.516 -17.172 -16.297 1 98.81 184 ALA A O 1
ATOM 1426 N N . GLY A 1 185 ? -11.227 -17.641 -14.938 1 98.75 185 GLY A N 1
ATOM 1427 C CA . GLY A 1 185 ? -10.625 -18.875 -14.469 1 98.75 185 GLY A CA 1
ATOM 1428 C C . GLY A 1 185 ? -10.438 -19.906 -15.562 1 98.75 185 GLY A C 1
ATOM 1429 O O . GLY A 1 185 ? -9.367 -20.5 -15.695 1 98.75 185 GLY A O 1
ATOM 1430 N N . ASP A 1 186 ? -11.484 -20.078 -16.344 1 98.5 186 ASP A N 1
ATOM 1431 C CA . ASP A 1 186 ? -11.438 -21.047 -17.438 1 98.5 186 ASP A CA 1
ATOM 1432 C C . ASP A 1 186 ? -10.359 -20.656 -18.453 1 98.5 186 ASP A C 1
ATOM 1434 O O . ASP A 1 186 ? -9.625 -21.531 -18.938 1 98.5 186 ASP A O 1
ATOM 1438 N N . ALA A 1 187 ? -10.312 -19.422 -18.75 1 98.5 187 ALA A N 1
ATOM 1439 C CA . ALA A 1 187 ? -9.32 -18.938 -19.703 1 98.5 187 ALA A CA 1
ATOM 1440 C C . ALA A 1 187 ? -7.902 -19.188 -19.188 1 98.5 187 ALA A C 1
ATOM 1442 O O . ALA A 1 187 ? -7.012 -19.578 -19.938 1 98.5 187 ALA A O 1
ATOM 1443 N N . MET A 1 188 ? -7.68 -18.953 -17.891 1 98.5 188 MET A N 1
ATOM 1444 C CA . MET A 1 188 ? -6.363 -19.188 -17.297 1 98.5 188 MET A CA 1
ATOM 1445 C C . MET A 1 188 ? -6.004 -20.656 -17.312 1 98.5 188 MET A C 1
ATOM 1447 O O . MET A 1 188 ? -4.879 -21.031 -17.656 1 98.5 188 MET A O 1
ATOM 1451 N N . ALA A 1 189 ? -6.926 -21.469 -16.984 1 97.69 189 ALA A N 1
ATOM 1452 C CA . ALA A 1 189 ? -6.699 -22.906 -17 1 97.69 189 ALA A CA 1
ATOM 1453 C C . ALA A 1 189 ? -6.305 -23.391 -18.391 1 97.69 189 ALA A C 1
ATOM 1455 O O . ALA A 1 189 ? -5.379 -24.188 -18.547 1 97.69 189 ALA A O 1
ATOM 1456 N N . ALA A 1 190 ? -7.051 -22.906 -19.359 1 96.75 190 ALA A N 1
ATOM 1457 C CA . ALA A 1 190 ? -6.766 -23.266 -20.734 1 96.75 190 ALA A CA 1
ATOM 1458 C C . ALA A 1 190 ? -5.367 -22.812 -21.141 1 96.75 190 ALA A C 1
ATOM 1460 O O . ALA A 1 190 ? -4.641 -23.562 -21.812 1 96.75 190 ALA A O 1
ATOM 1461 N N . LEU A 1 191 ? -5.023 -21.656 -20.719 1 96.31 191 LEU A N 1
ATOM 1462 C CA . LEU A 1 191 ? -3.703 -21.109 -21.031 1 96.31 191 LEU A CA 1
ATOM 1463 C C . LEU A 1 191 ? -2.604 -22 -20.453 1 96.31 191 LEU A C 1
ATOM 1465 O O . LEU A 1 191 ? -1.59 -22.25 -21.109 1 96.31 191 LEU A O 1
ATOM 1469 N N . MET A 1 192 ? -2.773 -22.453 -19.219 1 95.38 192 MET A N 1
ATOM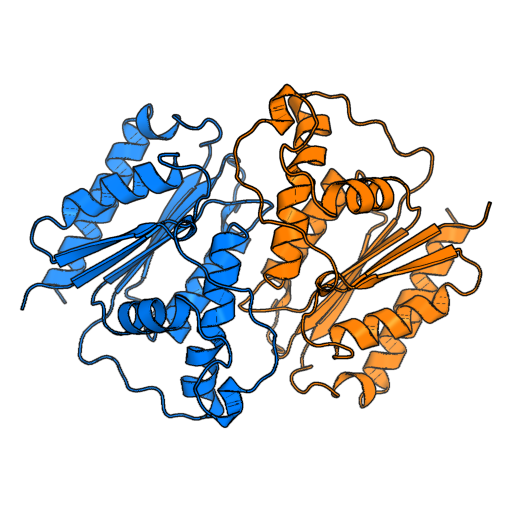 1470 C CA . MET A 1 192 ? -1.763 -23.234 -18.516 1 95.38 192 MET A CA 1
ATOM 1471 C C . MET A 1 192 ? -1.557 -24.594 -19.172 1 95.38 192 MET A C 1
ATOM 1473 O O . MET A 1 192 ? -0.446 -25.125 -19.172 1 95.38 192 MET A O 1
ATOM 1477 N N . VAL A 1 193 ? -2.584 -25.156 -19.797 1 90.44 193 VAL A N 1
ATOM 1478 C CA . VAL A 1 193 ? -2.506 -26.469 -20.406 1 90.44 193 VAL A CA 1
ATOM 1479 C C . VAL A 1 193 ? -1.922 -26.359 -21.812 1 90.44 193 VAL A C 1
ATOM 1481 O O . VAL A 1 193 ? -1.223 -27.25 -22.281 1 90.44 193 VAL A O 1
ATOM 1484 N N . GLU A 1 194 ? -2.129 -25.266 -22.484 1 86.81 194 GLU A N 1
ATOM 1485 C CA . GLU A 1 194 ? -1.673 -25.062 -23.859 1 86.81 194 GLU A CA 1
ATOM 1486 C C . GLU A 1 194 ? -0.188 -24.719 -23.906 1 86.81 194 GLU A C 1
ATOM 1488 O O . GLU A 1 194 ? 0.499 -25.016 -24.875 1 86.81 194 GLU A O 1
ATOM 1493 N N . GLU A 1 195 ? 0.296 -24.031 -23.016 1 80.38 195 GLU A N 1
ATOM 1494 C CA . GLU A 1 195 ? 1.691 -23.594 -23 1 80.38 195 GLU A CA 1
ATOM 1495 C C . GLU A 1 195 ? 2.58 -24.625 -22.328 1 80.38 195 GLU A C 1
ATOM 1497 O O . GLU A 1 195 ? 3.764 -24.75 -22.641 1 80.38 195 GLU A O 1
ATOM 1502 N N . MET B 1 1 ? -2.584 31.297 18.938 1 76.5 1 MET B N 1
ATOM 1503 C CA . MET B 1 1 ? -1.762 30.125 19.219 1 76.5 1 MET B CA 1
ATOM 1504 C C . MET B 1 1 ? -0.894 29.766 18.016 1 76.5 1 MET B C 1
ATOM 1506 O O . MET B 1 1 ? -1.271 30.031 16.875 1 76.5 1 MET B O 1
ATOM 1510 N N . PRO B 1 2 ? 0.376 29.312 18.25 1 89.69 2 PRO B N 1
ATOM 1511 C CA . PRO B 1 2 ? 1.216 29 17.094 1 89.69 2 PRO B CA 1
ATOM 1512 C C . PRO B 1 2 ? 0.631 27.891 16.219 1 89.69 2 PRO B C 1
ATOM 1514 O O . PRO B 1 2 ? -0.083 27.016 16.719 1 89.69 2 PRO B O 1
ATOM 1517 N N . LEU B 1 3 ? 0.853 28.031 14.93 1 95.19 3 LEU B N 1
ATOM 1518 C CA . LEU B 1 3 ? 0.429 26.984 14.008 1 95.19 3 LEU B CA 1
ATOM 1519 C C . LEU B 1 3 ? 1.027 25.641 14.398 1 95.19 3 LEU B C 1
ATOM 1521 O O . LEU B 1 3 ? 2.188 25.562 14.812 1 95.19 3 LEU B O 1
ATOM 1525 N N . SER B 1 4 ? 0.267 24.609 14.297 1 97.56 4 SER B N 1
ATOM 1526 C CA . SER B 1 4 ? 0.699 23.266 14.695 1 97.56 4 SER B CA 1
ATOM 1527 C C . SER B 1 4 ? 1.046 22.422 13.477 1 97.56 4 SER B C 1
ATOM 1529 O O . SER B 1 4 ? 0.31 22.406 12.492 1 97.56 4 SER B O 1
ATOM 1531 N N . VAL B 1 5 ? 2.219 21.766 13.539 1 98.62 5 VAL B N 1
ATOM 1532 C CA . VAL B 1 5 ? 2.703 20.875 12.492 1 98.62 5 VAL B CA 1
ATOM 1533 C C . VAL B 1 5 ? 2.805 19.453 13.031 1 98.62 5 VAL B C 1
ATOM 1535 O O . VAL B 1 5 ? 3.484 19.203 14.031 1 98.62 5 VAL B O 1
ATOM 1538 N N . LEU B 1 6 ? 2.076 18.516 12.477 1 98.88 6 LEU B N 1
ATOM 1539 C CA . LEU B 1 6 ? 2.256 17.094 12.734 1 98.88 6 LEU B CA 1
ATOM 1540 C C . LEU B 1 6 ? 3.021 16.422 11.602 1 98.88 6 LEU B C 1
ATOM 1542 O O . LEU B 1 6 ? 2.559 16.422 10.453 1 98.88 6 LEU B O 1
ATOM 1546 N N . ALA B 1 7 ? 4.195 16 11.875 1 98.94 7 ALA B N 1
ATOM 1547 C CA . ALA B 1 7 ? 5.027 15.297 10.906 1 98.94 7 ALA B CA 1
ATOM 1548 C C . ALA B 1 7 ? 5.086 13.805 11.211 1 98.94 7 ALA B C 1
ATOM 1550 O O . ALA B 1 7 ? 5.445 13.406 12.32 1 98.94 7 ALA B O 1
ATOM 1551 N N . ILE B 1 8 ? 4.711 13.008 10.234 1 98.94 8 ILE B N 1
ATOM 1552 C CA . ILE B 1 8 ? 4.707 11.562 10.414 1 98.94 8 ILE B CA 1
ATOM 1553 C C . ILE B 1 8 ? 5.703 10.914 9.453 1 98.94 8 ILE B C 1
ATOM 1555 O O . ILE B 1 8 ? 5.559 11.031 8.234 1 98.94 8 ILE B O 1
ATOM 1559 N N . THR B 1 9 ? 6.738 10.328 9.953 1 98.88 9 THR B N 1
ATOM 1560 C CA . THR B 1 9 ? 7.613 9.484 9.141 1 98.88 9 THR B CA 1
ATOM 1561 C C . THR B 1 9 ? 7.188 8.023 9.219 1 98.88 9 THR B C 1
ATOM 1563 O O . THR B 1 9 ? 6.852 7.523 10.297 1 98.88 9 THR B O 1
ATOM 1566 N N . THR B 1 10 ? 7.211 7.355 8.078 1 98.75 10 THR B N 1
ATOM 1567 C CA . THR B 1 10 ? 6.645 6.008 8.039 1 98.75 10 THR B CA 1
ATOM 1568 C C . THR B 1 10 ? 7.719 4.984 7.68 1 98.75 10 THR B C 1
ATOM 1570 O O . THR B 1 10 ? 7.504 3.777 7.82 1 98.75 10 THR B O 1
ATOM 1573 N N . SER B 1 11 ? 8.852 5.434 7.219 1 96.75 11 SER B N 1
ATOM 1574 C CA . SER B 1 11 ? 9.922 4.527 6.816 1 96.75 11 SER B CA 1
ATOM 1575 C C . SER B 1 11 ? 10.398 3.676 7.992 1 96.75 11 SER B C 1
ATOM 1577 O O . SER B 1 11 ? 10.672 4.199 9.07 1 96.75 11 SER B O 1
ATOM 1579 N N . PRO B 1 12 ? 10.516 2.363 7.762 1 95 12 PRO B N 1
ATOM 1580 C CA . PRO B 1 12 ? 11.102 1.552 8.828 1 95 12 PRO B CA 1
ATOM 1581 C C . PRO B 1 12 ? 12.609 1.753 8.961 1 95 12 PRO B C 1
ATOM 1583 O O . PRO B 1 12 ? 13.211 1.323 9.945 1 95 12 PRO B O 1
ATOM 1586 N N . ARG B 1 13 ? 13.227 2.314 7.918 1 93.19 13 ARG B N 1
ATOM 1587 C CA . ARG B 1 13 ? 14.648 2.662 7.953 1 93.19 13 ARG B CA 1
ATOM 1588 C C . ARG B 1 13 ? 14.859 4.016 8.617 1 93.19 13 ARG B C 1
ATOM 1590 O O . ARG B 1 13 ? 14.828 5.055 7.957 1 93.19 13 ARG B O 1
ATOM 1597 N N . ARG B 1 14 ? 15.18 3.984 9.883 1 93.69 14 ARG B N 1
ATOM 1598 C CA . ARG B 1 14 ? 15.352 5.23 10.617 1 93.69 14 ARG B CA 1
ATOM 1599 C C . ARG B 1 14 ? 16.5 6.051 10.047 1 93.69 14 ARG B C 1
ATOM 1601 O O . ARG B 1 14 ? 17.547 5.504 9.68 1 93.69 14 ARG B O 1
ATOM 1608 N N . HIS B 1 15 ? 16.234 7.312 9.938 1 94.62 15 HIS B N 1
ATOM 1609 C CA . HIS B 1 15 ? 17.234 8.289 9.5 1 94.62 15 HIS B CA 1
ATOM 1610 C C . HIS B 1 15 ? 17.688 8 8.07 1 94.62 15 HIS B C 1
ATOM 1612 O O . HIS B 1 15 ? 18.812 8.32 7.703 1 94.62 15 HIS B O 1
ATOM 1618 N N . GLY B 1 16 ? 16.828 7.285 7.379 1 96.25 16 GLY B N 1
ATOM 1619 C CA . GLY B 1 16 ? 17.078 7.102 5.961 1 96.25 16 GLY B CA 1
ATOM 1620 C C . GLY B 1 16 ? 16.797 8.344 5.133 1 96.25 16 GLY B C 1
ATOM 1621 O O . GLY B 1 16 ? 16.672 9.438 5.68 1 96.25 16 GLY B O 1
ATOM 1622 N N . ASN B 1 17 ? 16.719 8.18 3.852 1 98 17 ASN B N 1
ATOM 1623 C CA . ASN B 1 17 ? 16.562 9.289 2.912 1 98 17 ASN B CA 1
ATOM 1624 C C . ASN B 1 17 ? 15.266 10.055 3.166 1 98 17 ASN B C 1
ATOM 1626 O O . ASN B 1 17 ? 15.281 11.281 3.271 1 98 17 ASN B O 1
ATOM 1630 N N . THR B 1 18 ? 14.188 9.297 3.311 1 98.38 18 THR B N 1
ATOM 1631 C CA . THR B 1 18 ? 12.875 9.914 3.457 1 98.38 18 THR B CA 1
ATOM 1632 C C . THR B 1 18 ? 12.781 10.695 4.766 1 98.38 18 THR B C 1
ATOM 1634 O O . THR B 1 18 ? 12.328 11.836 4.785 1 98.38 18 THR B O 1
ATOM 1637 N N . GLU B 1 19 ? 13.211 10.117 5.859 1 98.38 19 GLU B N 1
ATOM 1638 C CA . GLU B 1 19 ? 13.156 10.781 7.156 1 98.38 19 GLU B CA 1
ATOM 1639 C C . GLU B 1 19 ? 14.102 11.977 7.203 1 98.38 19 GLU B C 1
ATOM 1641 O O . GLU B 1 19 ? 13.773 13.008 7.793 1 98.38 19 GLU B O 1
ATOM 1646 N N . SER B 1 20 ? 15.281 11.867 6.602 1 98.62 20 SER B N 1
ATOM 1647 C CA . SER B 1 20 ? 16.234 12.969 6.559 1 98.62 20 SER B CA 1
ATOM 1648 C C . SER B 1 20 ? 15.664 14.156 5.781 1 98.62 20 SER B C 1
ATOM 1650 O O . SER B 1 20 ? 15.859 15.312 6.168 1 98.62 20 SER B O 1
ATOM 1652 N N . ALA B 1 21 ? 15 13.82 4.699 1 98.81 21 ALA B N 1
ATOM 1653 C CA . ALA B 1 21 ? 14.336 14.875 3.939 1 98.81 21 ALA B CA 1
ATOM 1654 C C . ALA B 1 21 ? 13.258 15.562 4.777 1 98.81 21 ALA B C 1
ATOM 1656 O O . ALA B 1 21 ? 13.156 16.797 4.781 1 98.81 21 ALA B O 1
ATOM 1657 N N . LEU B 1 22 ? 12.492 14.758 5.484 1 98.88 22 LEU B N 1
ATOM 1658 C CA . LEU B 1 22 ? 11.469 15.289 6.383 1 98.88 22 LEU B CA 1
ATOM 1659 C C . LEU B 1 22 ? 12.094 16.219 7.422 1 98.88 22 LEU B C 1
ATOM 1661 O O . LEU B 1 22 ? 11.609 17.328 7.637 1 98.88 22 LEU B O 1
ATOM 1665 N N . ASP B 1 23 ? 13.148 15.781 8.023 1 98.69 23 ASP B N 1
ATOM 1666 C CA . ASP B 1 23 ? 13.812 16.562 9.055 1 98.69 23 ASP B CA 1
ATOM 1667 C C . ASP B 1 23 ? 14.305 17.906 8.492 1 98.69 23 ASP B C 1
ATOM 1669 O O . ASP B 1 23 ? 14.203 18.938 9.164 1 98.69 23 ASP B O 1
ATOM 1673 N N . THR B 1 24 ? 14.828 17.859 7.324 1 98.75 24 THR B N 1
ATOM 1674 C CA . THR B 1 24 ? 15.289 19.078 6.664 1 98.75 24 THR B CA 1
ATOM 1675 C C . THR B 1 24 ? 14.125 20.047 6.445 1 98.75 24 THR B C 1
ATOM 1677 O O . THR B 1 24 ? 14.242 21.234 6.727 1 98.75 24 THR B O 1
ATOM 1680 N N . VAL B 1 25 ? 12.992 19.547 5.961 1 98.88 25 VAL B N 1
ATOM 1681 C CA . VAL B 1 25 ? 11.797 20.344 5.73 1 98.88 25 VAL B CA 1
ATOM 1682 C C . VAL B 1 25 ? 11.336 20.969 7.043 1 98.88 25 VAL B C 1
ATOM 1684 O O . VAL B 1 25 ? 10.938 22.141 7.074 1 98.88 25 VAL B O 1
ATOM 1687 N N . LEU B 1 26 ? 11.422 20.234 8.148 1 98.69 26 LEU B N 1
ATOM 1688 C CA . LEU B 1 26 ? 10.891 20.656 9.438 1 98.69 26 LEU B CA 1
ATOM 1689 C C . LEU B 1 26 ? 11.688 21.828 9.984 1 98.69 26 LEU B C 1
ATOM 1691 O O . LEU B 1 26 ? 11.203 22.578 10.836 1 98.69 26 LEU B O 1
ATOM 1695 N N . GLU B 1 27 ? 12.891 22.047 9.508 1 98.31 27 GLU B N 1
ATOM 1696 C CA . GLU B 1 27 ? 13.711 23.172 9.93 1 98.31 27 GLU B CA 1
ATOM 1697 C C . GLU B 1 27 ? 13.062 24.5 9.555 1 98.31 27 GLU B C 1
ATOM 1699 O O . GLU B 1 27 ? 13.336 25.531 10.172 1 98.31 27 GLU B O 1
ATOM 1704 N N . SER B 1 28 ? 12.234 24.484 8.578 1 98.06 28 SER B N 1
ATOM 1705 C CA . SER B 1 28 ? 11.602 25.688 8.086 1 98.06 28 SER B CA 1
ATOM 1706 C C . SER B 1 28 ? 10.43 26.109 8.969 1 98.06 28 SER B C 1
ATOM 1708 O O . SER B 1 28 ? 9.844 27.172 8.773 1 98.06 28 SER B O 1
ATOM 1710 N N . PHE B 1 29 ? 10.102 25.25 9.992 1 97.81 29 PHE B N 1
ATOM 1711 C CA . PHE B 1 29 ? 8.906 25.484 10.789 1 97.81 29 PHE B CA 1
ATOM 1712 C C . PHE B 1 29 ? 9.273 25.875 12.219 1 97.81 29 PHE B C 1
ATOM 1714 O O . PHE B 1 29 ? 8.531 25.562 13.156 1 97.81 29 PHE B O 1
ATOM 1721 N N . SER B 1 30 ? 10.445 26.422 12.508 1 92 30 SER B N 1
ATOM 1722 C CA . SER B 1 30 ? 10.969 26.781 13.82 1 92 30 SER B CA 1
ATOM 1723 C C . SER B 1 30 ? 10.008 27.688 14.578 1 92 30 SER B C 1
ATOM 1725 O O . SER B 1 30 ? 9.945 27.641 15.805 1 92 30 SER B O 1
ATOM 1727 N N . GLY B 1 31 ? 9.164 28.422 14.047 1 91.44 31 GLY B N 1
ATOM 1728 C CA . GLY B 1 31 ? 8.219 29.312 14.719 1 91.44 31 GLY B CA 1
ATOM 1729 C C . GLY B 1 31 ? 6.871 28.656 14.977 1 91.44 31 GLY B C 1
ATOM 1730 O O . GLY B 1 31 ? 5.969 29.281 15.539 1 91.44 31 GLY B O 1
ATOM 1731 N N . MET B 1 32 ? 6.777 27.391 14.695 1 96.19 32 MET B N 1
ATOM 1732 C CA . MET B 1 32 ? 5.527 26.656 14.828 1 96.19 32 MET B CA 1
ATOM 1733 C C . MET B 1 32 ? 5.656 25.547 15.867 1 96.19 32 MET B C 1
ATOM 1735 O O . MET B 1 32 ? 6.75 25.297 16.375 1 96.19 32 MET B O 1
ATOM 1739 N N . SER B 1 33 ? 4.57 25.016 16.328 1 97.69 33 SER B N 1
ATOM 1740 C CA . SER B 1 33 ? 4.562 23.859 17.203 1 97.69 33 SER B CA 1
ATOM 1741 C C . SER B 1 33 ? 4.684 22.562 16.406 1 97.69 33 SER B C 1
ATOM 1743 O O . SER B 1 33 ? 3.713 22.109 15.805 1 97.69 33 SER B O 1
ATOM 1745 N N . VAL B 1 34 ? 5.879 22 16.438 1 98.38 34 VAL B N 1
ATOM 1746 C CA . VAL B 1 34 ? 6.152 20.844 15.586 1 98.38 34 VAL B CA 1
ATOM 1747 C C . VAL B 1 34 ? 6.18 19.562 16.422 1 98.38 34 VAL B C 1
ATOM 1749 O O . VAL B 1 34 ? 6.867 19.5 17.453 1 98.38 34 VAL B O 1
ATOM 1752 N N . GLU B 1 35 ? 5.414 18.609 16.094 1 98.69 35 GLU B N 1
ATOM 1753 C CA . GLU B 1 35 ? 5.48 17.25 16.641 1 98.69 35 GLU B CA 1
ATOM 1754 C C . GLU B 1 35 ? 5.852 16.25 15.555 1 98.69 35 GLU B C 1
ATOM 1756 O O . GLU B 1 35 ? 5.172 16.156 14.531 1 98.69 35 GLU B O 1
ATOM 1761 N N . LYS B 1 36 ? 6.902 15.609 15.734 1 98.62 36 LYS B N 1
ATOM 1762 C CA . LYS B 1 36 ? 7.301 14.539 14.828 1 98.62 36 LYS B CA 1
ATOM 1763 C C . LYS B 1 36 ? 6.938 13.172 15.398 1 98.62 36 LYS B C 1
ATOM 1765 O O . LYS B 1 36 ? 7.293 12.852 16.531 1 98.62 36 LYS B O 1
ATOM 1770 N N . VAL B 1 37 ? 6.254 12.383 14.672 1 98.81 37 VAL B N 1
ATOM 1771 C CA . VAL B 1 37 ? 5.848 11.031 15.055 1 98.81 37 VAL B CA 1
ATOM 1772 C C . VAL B 1 37 ? 6.57 10.008 14.18 1 98.81 37 VAL B C 1
ATOM 1774 O O . VAL B 1 37 ? 6.562 10.117 12.953 1 98.81 37 VAL B O 1
ATOM 1777 N N . VAL B 1 38 ? 7.25 9.117 14.805 1 98.62 38 VAL B N 1
ATOM 1778 C CA . VAL B 1 38 ? 7.789 7.941 14.125 1 98.62 38 VAL B CA 1
ATOM 1779 C C . VAL B 1 38 ? 6.754 6.816 14.148 1 98.62 38 VAL B C 1
ATOM 1781 O O . VAL B 1 38 ? 6.535 6.188 15.188 1 98.62 38 VAL B O 1
ATOM 1784 N N . LEU B 1 39 ? 6.215 6.512 13.023 1 98.69 39 LEU B N 1
ATOM 1785 C CA . LEU B 1 39 ? 5.066 5.617 12.945 1 98.69 39 LEU B CA 1
ATOM 1786 C C . LEU B 1 39 ? 5.43 4.227 13.453 1 98.69 39 LEU B C 1
ATOM 1788 O O . LEU B 1 39 ? 4.625 3.576 14.125 1 98.69 39 LEU B O 1
ATOM 1792 N N . ASN B 1 40 ? 6.605 3.838 13.18 1 97.31 40 ASN B N 1
ATOM 1793 C CA . ASN B 1 40 ? 7.051 2.484 13.5 1 97.31 40 ASN B CA 1
ATOM 1794 C C . ASN B 1 40 ? 7.211 2.281 15 1 97.31 40 ASN B C 1
ATOM 1796 O O . ASN B 1 40 ? 7.359 1.15 15.469 1 97.31 40 ASN B O 1
ATOM 1800 N N . ASP B 1 41 ? 7.141 3.357 15.789 1 97.88 41 ASP B N 1
ATOM 1801 C CA . ASP B 1 41 ? 7.207 3.26 17.25 1 97.88 41 ASP B CA 1
ATOM 1802 C C . ASP B 1 41 ? 5.816 3.037 17.844 1 97.88 41 ASP B C 1
ATOM 1804 O O . ASP B 1 41 ? 5.684 2.785 19.047 1 97.88 41 ASP B O 1
ATOM 1808 N N . LEU B 1 42 ? 4.805 3.105 17.016 1 98.44 42 LEU B N 1
ATOM 1809 C CA . LEU B 1 42 ? 3.422 2.979 17.469 1 98.44 42 LEU B CA 1
ATOM 1810 C C . LEU B 1 42 ? 2.879 1.585 17.172 1 98.44 42 LEU B C 1
ATOM 1812 O O . LEU B 1 42 ? 3.389 0.89 16.297 1 98.44 42 LEU B O 1
ATOM 1816 N N . ASN B 1 43 ? 1.926 1.21 17.953 1 97.94 43 ASN B N 1
ATOM 1817 C CA . ASN B 1 43 ? 1.166 -0.011 17.703 1 97.94 43 ASN B CA 1
ATOM 1818 C C . ASN B 1 43 ? -0.153 0.283 17 1 97.94 43 ASN B C 1
ATOM 1820 O O . ASN B 1 43 ? -1.125 0.695 17.641 1 97.94 43 ASN B O 1
ATOM 1824 N N . ILE B 1 44 ? -0.171 0.034 15.727 1 98.25 44 ILE B N 1
ATOM 1825 C CA . ILE B 1 44 ? -1.358 0.24 14.906 1 98.25 44 ILE B CA 1
ATOM 1826 C C . ILE B 1 44 ? -1.603 -0.991 14.031 1 98.25 44 ILE B C 1
ATOM 1828 O O . ILE B 1 44 ? -0.79 -1.316 13.164 1 98.25 44 ILE B O 1
ATOM 1832 N N . ALA B 1 45 ? -2.668 -1.684 14.242 1 97.44 45 ALA B N 1
ATOM 1833 C CA . ALA B 1 45 ? -3.021 -2.867 13.461 1 97.44 45 ALA B CA 1
ATOM 1834 C C . ALA B 1 45 ? -3.656 -2.479 12.125 1 97.44 45 ALA B C 1
ATOM 1836 O O . ALA B 1 45 ? -4.281 -1.42 12.016 1 97.44 45 ALA B O 1
ATOM 1837 N N . PRO B 1 46 ? -3.473 -3.332 11.125 1 97.94 46 PRO B N 1
ATOM 1838 C CA . PRO B 1 46 ? -4.152 -3.053 9.859 1 97.94 46 PRO B CA 1
ATOM 1839 C C . PRO B 1 46 ? -5.676 -3.027 10 1 97.94 46 PRO B C 1
ATOM 1841 O O . PRO B 1 46 ? -6.23 -3.699 10.875 1 97.94 46 PRO B O 1
ATOM 1844 N N . CYS B 1 47 ? -6.289 -2.275 9.172 1 97.88 47 CYS B N 1
ATOM 1845 C CA . CYS B 1 47 ? -7.746 -2.229 9.109 1 97.88 47 CYS B CA 1
ATOM 1846 C C . CYS B 1 47 ? -8.328 -3.615 8.859 1 97.88 47 CYS B C 1
ATOM 1848 O O . CYS B 1 47 ? -7.812 -4.367 8.023 1 97.88 47 CYS B O 1
ATOM 1850 N N . LYS B 1 48 ? -9.438 -3.908 9.492 1 95.94 48 LYS B N 1
ATOM 1851 C CA . LYS B 1 48 ? -10.062 -5.223 9.367 1 95.94 48 LYS B CA 1
ATOM 1852 C C . LYS B 1 48 ? -11.172 -5.211 8.32 1 95.94 48 LYS B C 1
ATOM 1854 O O . LYS B 1 48 ? -11.75 -6.25 8.008 1 95.94 48 LYS B O 1
ATOM 1859 N N . GLY B 1 49 ? -11.406 -4.055 7.82 1 94.69 49 GLY B N 1
ATOM 1860 C CA . GLY B 1 49 ? -12.469 -3.941 6.84 1 94.69 49 GLY B CA 1
ATOM 1861 C C . GLY B 1 49 ? -13.82 -4.383 7.371 1 94.69 49 GLY B C 1
ATOM 1862 O O . GLY B 1 49 ? -14.648 -4.906 6.625 1 94.69 49 GLY B O 1
ATOM 1863 N N . CYS B 1 50 ? -14.117 -4.18 8.633 1 94.12 50 CYS B N 1
ATOM 1864 C CA . CYS B 1 50 ? -15.305 -4.742 9.266 1 94.12 50 CYS B CA 1
ATOM 1865 C C . CYS B 1 50 ? -16.516 -3.852 9.039 1 94.12 50 CYS B C 1
ATOM 1867 O O . CYS B 1 50 ? -17.656 -4.277 9.258 1 94.12 50 CYS B O 1
ATOM 1869 N N . GLY B 1 51 ? -16.266 -2.594 8.75 1 93.56 51 GLY B N 1
ATOM 1870 C CA . GLY B 1 51 ? -17.359 -1.688 8.43 1 93.56 51 GLY B CA 1
ATOM 1871 C C . GLY B 1 51 ? -18 -1.07 9.656 1 93.56 51 GLY B C 1
ATOM 1872 O O . GLY B 1 51 ? -18.953 -0.294 9.539 1 93.56 51 GLY B O 1
ATOM 1873 N N . LYS B 1 52 ? -17.484 -1.328 10.82 1 96 52 LYS B N 1
ATOM 1874 C CA . LYS B 1 52 ? -18.078 -0.793 12.039 1 96 52 LYS B CA 1
ATOM 1875 C C . LYS B 1 52 ? -18.031 0.732 12.047 1 96 52 LYS B C 1
ATOM 1877 O O . LYS B 1 52 ? -18.953 1.38 12.539 1 96 52 LYS B O 1
ATOM 1882 N N . CYS B 1 53 ? -17.016 1.265 11.461 1 96.75 53 CYS B N 1
ATOM 1883 C CA . CYS B 1 53 ? -16.875 2.717 11.477 1 96.75 53 CYS B CA 1
ATOM 1884 C C . CYS B 1 53 ? -17.938 3.373 10.602 1 96.75 53 CYS B C 1
ATOM 1886 O O . CYS B 1 53 ? -18.219 4.562 10.75 1 96.75 53 CYS B O 1
ATOM 1888 N N . GLU B 1 54 ? -18.5 2.678 9.688 1 95.75 54 GLU B N 1
ATOM 1889 C CA . GLU B 1 54 ? -19.578 3.203 8.859 1 95.75 54 GLU B CA 1
ATOM 1890 C C . GLU B 1 54 ? -20.891 3.303 9.656 1 95.75 54 GLU B C 1
ATOM 1892 O O . GLU B 1 54 ? -21.797 4.023 9.266 1 95.75 54 GLU B O 1
ATOM 1897 N N . LYS B 1 55 ? -20.953 2.539 10.758 1 96.5 55 LYS B N 1
ATOM 1898 C CA . LYS B 1 55 ? -22.156 2.521 11.594 1 96.5 55 LYS B CA 1
ATOM 1899 C C . LYS B 1 55 ? -21.969 3.398 12.828 1 96.5 55 LYS B C 1
ATOM 1901 O O . LYS B 1 55 ? -22.922 4.055 13.273 1 96.5 55 LYS B O 1
ATOM 1906 N N . THR B 1 56 ? -20.75 3.475 13.367 1 96.88 56 THR B N 1
ATOM 1907 C CA . THR B 1 56 ? -20.578 4.078 14.688 1 96.88 56 THR B CA 1
ATOM 1908 C C . THR B 1 56 ? -19.672 5.312 14.602 1 96.88 56 THR B C 1
ATOM 1910 O O . THR B 1 56 ? -19.625 6.113 15.531 1 96.88 56 THR B O 1
ATOM 1913 N N . GLY B 1 57 ? -18.875 5.344 13.586 1 96.69 57 GLY B N 1
ATOM 1914 C CA . GLY B 1 57 ? -17.922 6.43 13.453 1 96.69 57 GLY B CA 1
ATOM 1915 C C . GLY B 1 57 ? -16.641 6.203 14.25 1 96.69 57 GLY B C 1
ATOM 1916 O O . GLY B 1 57 ? -15.789 7.09 14.32 1 96.69 57 GLY B O 1
ATOM 1917 N N . VAL B 1 58 ? -16.609 5.047 14.828 1 95.88 58 VAL B N 1
ATOM 1918 C CA . VAL B 1 58 ? -15.461 4.719 15.664 1 95.88 58 VAL B CA 1
ATOM 1919 C C . VAL B 1 58 ? -14.891 3.365 15.25 1 95.88 58 VAL B C 1
ATOM 1921 O O . VAL B 1 58 ? -15.641 2.428 14.969 1 95.88 58 VAL B O 1
ATOM 1924 N N . CYS B 1 59 ? -13.586 3.32 15.141 1 96.25 59 CYS B N 1
ATOM 1925 C CA . CYS B 1 59 ? -12.93 2.062 14.805 1 96.25 59 CYS B CA 1
ATOM 1926 C C . CYS B 1 59 ? -12.977 1.092 15.984 1 96.25 59 CYS B C 1
ATOM 1928 O O . CYS B 1 59 ? -12.867 1.504 17.141 1 96.25 59 CYS B O 1
ATOM 1930 N N . ILE B 1 60 ? -13.008 -0.179 15.719 1 95.06 60 ILE B N 1
ATOM 1931 C CA . ILE B 1 60 ? -13.102 -1.204 16.75 1 95.06 60 ILE B CA 1
ATOM 1932 C C . ILE B 1 60 ? -11.734 -1.394 17.406 1 95.06 60 ILE B C 1
ATOM 1934 O O . ILE B 1 60 ? -11.648 -1.882 18.547 1 95.06 60 ILE B O 1
ATOM 1938 N N . HIS B 1 61 ? -10.672 -1.101 16.609 1 95.5 61 HIS B N 1
ATOM 1939 C CA . HIS B 1 61 ? -9.328 -1.236 17.172 1 95.5 61 HIS B CA 1
ATOM 1940 C C . HIS B 1 61 ? -9.086 -0.228 18.281 1 95.5 61 HIS B C 1
ATOM 1942 O O . HIS B 1 61 ? -9.445 0.945 18.156 1 95.5 61 HIS B O 1
ATOM 1948 N N . GLN B 1 62 ? -8.594 -0.67 19.344 1 94.88 62 GLN B N 1
ATOM 1949 C CA . GLN B 1 62 ? -8.156 0.19 20.438 1 94.88 62 GLN B CA 1
ATOM 1950 C C . GLN B 1 62 ? -6.637 0.227 20.531 1 94.88 62 GLN B C 1
ATOM 1952 O O . GLN B 1 62 ? -6.047 -0.431 21.391 1 94.88 62 GLN B O 1
ATOM 1957 N N . ASP B 1 63 ? -6.008 0.885 19.688 1 98 63 ASP B N 1
ATOM 1958 C CA . ASP B 1 63 ? -4.555 0.987 19.641 1 98 63 ASP B CA 1
ATOM 1959 C C . ASP B 1 63 ? -4.109 2.436 19.438 1 98 63 ASP B C 1
ATOM 1961 O O . ASP B 1 63 ? -4.879 3.365 19.688 1 98 63 ASP B O 1
ATOM 1965 N N . ASP B 1 64 ? -2.916 2.697 19.094 1 98.56 64 ASP B N 1
ATOM 1966 C CA . ASP B 1 64 ? -2.326 4.031 19.078 1 98.56 64 ASP B CA 1
ATOM 1967 C C . ASP B 1 64 ? -2.924 4.883 17.953 1 98.56 64 ASP B C 1
ATOM 1969 O O . ASP B 1 64 ? -2.699 6.094 17.906 1 98.56 64 ASP B O 1
ATOM 1973 N N . PHE B 1 65 ? -3.752 4.262 17.078 1 98.38 65 PHE B N 1
ATOM 1974 C CA . PHE B 1 65 ? -4.352 5.016 15.984 1 98.38 65 PHE B CA 1
ATOM 1975 C C . PHE B 1 65 ? -5.285 6.098 16.516 1 98.38 65 PHE B C 1
ATOM 1977 O O . PHE B 1 65 ? -5.336 7.203 15.977 1 98.38 65 PHE B O 1
ATOM 1984 N N . ALA B 1 66 ? -6.051 5.746 17.516 1 97 66 ALA B N 1
ATOM 1985 C CA . ALA B 1 66 ? -7.078 6.66 18.016 1 97 66 ALA B CA 1
ATOM 1986 C C . ALA B 1 66 ? -6.48 8.023 18.344 1 97 66 ALA B C 1
ATOM 1988 O O . ALA B 1 66 ? -6.965 9.055 17.859 1 97 66 ALA B O 1
ATOM 1989 N N . GLU B 1 67 ? -5.434 8 19.125 1 97.81 67 GLU B N 1
ATOM 1990 C CA . GLU B 1 67 ? -4.789 9.25 19.5 1 97.81 67 GLU B CA 1
ATOM 1991 C C . GLU B 1 67 ? -4.156 9.93 18.281 1 97.81 67 GLU B C 1
ATOM 1993 O O . GLU B 1 67 ? -4.277 11.148 18.109 1 97.81 67 GLU B O 1
ATOM 1998 N N . LEU B 1 68 ? -3.467 9.195 17.453 1 98.62 68 LEU B N 1
ATOM 1999 C CA . LEU B 1 68 ? -2.824 9.766 16.266 1 98.62 68 LEU B CA 1
ATOM 2000 C C . LEU B 1 68 ? -3.861 10.359 15.32 1 98.62 68 LEU B C 1
ATOM 2002 O O . LEU B 1 68 ? -3.631 11.422 14.734 1 98.62 68 LEU B O 1
ATOM 2006 N N . GLY B 1 69 ? -5.023 9.625 15.18 1 97.88 69 GLY B N 1
ATOM 2007 C CA . GLY B 1 69 ? -6.105 10.125 14.352 1 97.88 69 GLY B CA 1
ATOM 2008 C C . GLY B 1 69 ? -6.609 11.492 14.789 1 97.88 69 GLY B C 1
ATOM 2009 O O . GLY B 1 69 ? -6.863 12.359 13.953 1 97.88 69 GLY B O 1
ATOM 2010 N N . GLU B 1 70 ? -6.703 11.672 16.078 1 96.81 70 GLU B N 1
ATOM 2011 C CA . GLU B 1 70 ? -7.121 12.969 16.609 1 96.81 70 GLU B CA 1
ATOM 2012 C C . GLU B 1 70 ? -6.109 14.055 16.281 1 96.81 70 GLU B C 1
ATOM 2014 O O . GLU B 1 70 ? -6.488 15.172 15.922 1 96.81 70 GLU B O 1
ATOM 2019 N N . LYS B 1 71 ? -4.859 13.703 16.375 1 98.19 71 LYS B N 1
ATOM 2020 C CA . LYS B 1 71 ? -3.809 14.664 16.047 1 98.19 71 LYS B CA 1
ATOM 2021 C C . LYS B 1 71 ? -3.828 15.031 14.57 1 98.19 71 LYS B C 1
ATOM 2023 O O . LYS B 1 71 ? -3.625 16.188 14.211 1 98.19 71 LYS B O 1
ATOM 2028 N N . ILE B 1 72 ? -4.066 14.031 13.703 1 98.5 72 ILE B N 1
ATOM 2029 C CA . ILE B 1 72 ? -4.137 14.25 12.266 1 98.5 72 ILE B CA 1
ATOM 2030 C C . ILE B 1 72 ? -5.254 15.242 11.945 1 98.5 72 ILE B C 1
ATOM 2032 O O . ILE B 1 72 ? -5.07 16.141 11.125 1 98.5 72 ILE B O 1
ATOM 2036 N N . ARG B 1 73 ? -6.301 15.164 12.641 1 96.88 73 ARG B N 1
ATOM 2037 C CA . ARG B 1 73 ? -7.453 16.031 12.391 1 96.88 73 ARG B CA 1
ATOM 2038 C C . ARG B 1 73 ? -7.227 17.422 12.953 1 96.88 73 ARG B C 1
ATOM 2040 O O . ARG B 1 73 ? -7.742 18.406 12.422 1 96.88 73 ARG B O 1
ATOM 2047 N N . ALA B 1 74 ? -6.457 17.531 13.969 1 96.62 74 ALA B N 1
ATOM 2048 C CA . ALA B 1 74 ? -6.379 18.766 14.734 1 96.62 74 ALA B CA 1
ATOM 2049 C C . ALA B 1 74 ? -5.266 19.672 14.203 1 96.62 74 ALA B C 1
ATOM 2051 O O . ALA B 1 74 ? -5.301 20.891 14.391 1 96.62 74 ALA B O 1
ATOM 2052 N N . CYS B 1 75 ? -4.227 19.156 13.562 1 97.81 75 CYS B N 1
ATOM 2053 C CA . CYS B 1 75 ? -3.049 19.922 13.188 1 97.81 75 CYS B CA 1
ATOM 2054 C C . CYS B 1 75 ? -3.373 20.906 12.07 1 97.81 75 CYS B C 1
ATOM 2056 O O . CYS B 1 75 ? -4.293 20.672 11.281 1 97.81 75 CYS B O 1
ATOM 2058 N N . ASP B 1 76 ? -2.6 21.984 12.016 1 97.88 76 ASP B N 1
ATOM 2059 C CA . ASP B 1 76 ? -2.732 22.938 10.93 1 97.88 76 ASP B CA 1
ATOM 2060 C C . ASP B 1 76 ? -2.033 22.438 9.672 1 97.88 76 ASP B C 1
ATOM 2062 O O . ASP B 1 76 ? -2.508 22.688 8.555 1 97.88 76 ASP B O 1
ATOM 2066 N N . LEU B 1 77 ? -0.897 21.766 9.812 1 98.69 77 LEU B N 1
ATOM 2067 C CA . LEU B 1 77 ? -0.124 21.188 8.719 1 98.69 77 LEU B CA 1
ATOM 2068 C C . LEU B 1 77 ? 0.195 19.719 9 1 98.69 77 LEU B C 1
ATOM 2070 O O . LEU B 1 77 ? 0.786 19.391 10.031 1 98.69 77 LEU B O 1
ATOM 2074 N N . LEU B 1 78 ? -0.234 18.891 8.117 1 98.88 78 LEU B N 1
ATOM 2075 C CA . LEU B 1 78 ? 0.154 17.484 8.141 1 98.88 78 LEU B CA 1
ATOM 2076 C C . LEU B 1 78 ? 1.281 17.219 7.152 1 98.88 78 LEU B C 1
ATOM 2078 O O . LEU B 1 78 ? 1.097 17.359 5.941 1 98.88 78 LEU B O 1
ATOM 2082 N N . VAL B 1 79 ? 2.488 16.922 7.633 1 98.94 79 VAL B N 1
ATOM 2083 C CA . VAL B 1 79 ? 3.59 16.469 6.793 1 98.94 79 VAL B CA 1
ATOM 2084 C C . VAL B 1 79 ? 3.703 14.945 6.879 1 98.94 79 VAL B C 1
ATOM 2086 O O . VAL B 1 79 ? 4.039 14.398 7.93 1 98.94 79 VAL B O 1
ATOM 2089 N N . PHE B 1 80 ? 3.412 14.305 5.781 1 98.94 80 PHE B N 1
ATOM 2090 C CA . PHE B 1 80 ? 3.406 12.852 5.703 1 98.94 80 PHE B CA 1
ATOM 2091 C C . PHE B 1 80 ? 4.547 12.352 4.824 1 98.94 80 PHE B C 1
ATOM 2093 O O . PHE B 1 80 ? 4.613 12.68 3.639 1 98.94 80 PHE B O 1
ATOM 2100 N N . ALA B 1 81 ? 5.461 11.602 5.406 1 98.94 81 ALA B N 1
ATOM 2101 C CA . ALA B 1 81 ? 6.645 11.148 4.68 1 98.94 81 ALA B CA 1
ATOM 2102 C C . ALA B 1 81 ? 6.664 9.625 4.547 1 98.94 81 ALA B C 1
ATOM 2104 O O . ALA B 1 81 ? 6.605 8.914 5.547 1 98.94 81 ALA B O 1
ATOM 2105 N N . SER B 1 82 ? 6.723 9.156 3.338 1 98.88 82 SER B N 1
ATOM 2106 C CA . SER B 1 82 ? 6.777 7.723 3.082 1 98.88 82 SER B CA 1
ATOM 2107 C C . SER B 1 82 ? 7.688 7.406 1.898 1 98.88 82 SER B C 1
ATOM 2109 O O . SER B 1 82 ? 7.605 8.055 0.855 1 98.88 82 SER B O 1
ATOM 2111 N N . PRO B 1 83 ? 8.57 6.383 1.998 1 98.38 83 PRO B N 1
ATOM 2112 C CA . PRO B 1 83 ? 9.328 5.93 0.83 1 98.38 83 PRO B CA 1
ATOM 2113 C C . PRO B 1 83 ? 8.461 5.176 -0.177 1 98.38 83 PRO B C 1
ATOM 2115 O O . PRO B 1 83 ? 7.324 4.816 0.128 1 98.38 83 PRO B O 1
ATOM 2118 N N . VAL B 1 84 ? 9.016 4.996 -1.362 1 98.25 84 VAL B N 1
ATOM 2119 C CA . VAL B 1 84 ? 8.406 4.086 -2.326 1 98.25 84 VAL B CA 1
ATOM 2120 C C . VAL B 1 84 ? 8.945 2.672 -2.119 1 98.25 84 VAL B C 1
ATOM 2122 O O . VAL B 1 84 ? 10.133 2.422 -2.312 1 98.25 84 VAL B O 1
ATOM 2125 N N . TYR B 1 85 ? 8.141 1.798 -1.66 1 98.06 85 TYR B N 1
ATOM 2126 C CA . TYR B 1 85 ? 8.406 0.365 -1.582 1 98.06 85 TYR B CA 1
ATOM 2127 C C . TYR B 1 85 ? 7.469 -0.411 -2.504 1 98.06 85 TYR B C 1
ATOM 2129 O O . TYR B 1 85 ? 6.246 -0.322 -2.379 1 98.06 85 TYR B O 1
ATOM 2137 N N . SER B 1 86 ? 8.102 -1.115 -3.445 1 97.94 86 SER B N 1
ATOM 2138 C CA . SER B 1 86 ? 7.324 -1.989 -4.32 1 97.94 86 SER B CA 1
ATOM 2139 C C . SER B 1 86 ? 6.211 -1.22 -5.027 1 97.94 86 SER B C 1
ATOM 2141 O O . SER B 1 86 ? 5.047 -1.614 -4.973 1 97.94 86 SER B O 1
ATOM 2143 N N . MET B 1 87 ? 6.492 0.011 -5.5 1 98 87 MET B N 1
ATOM 2144 C CA . MET B 1 87 ? 5.703 0.792 -6.449 1 98 87 MET B CA 1
ATOM 2145 C C . MET B 1 87 ? 4.641 1.611 -5.727 1 98 87 MET B C 1
ATOM 2147 O O . MET B 1 87 ? 3.773 2.209 -6.367 1 98 87 MET B O 1
ATOM 2151 N N . SER B 1 88 ? 4.637 1.711 -4.469 1 98.56 88 SER B N 1
ATOM 2152 C CA . SER B 1 88 ? 3.715 2.539 -3.701 1 98.56 88 SER B CA 1
ATOM 2153 C C . SER B 1 88 ? 4.301 2.906 -2.342 1 98.56 88 SER B C 1
ATOM 2155 O O . SER B 1 88 ? 5.496 2.709 -2.102 1 98.56 88 SER B O 1
ATOM 2157 N N . VAL B 1 89 ? 3.5 3.545 -1.442 1 98.81 89 VAL B N 1
ATOM 2158 C CA . VAL B 1 89 ? 3.951 3.807 -0.08 1 98.81 89 VAL B CA 1
ATOM 2159 C C . VAL B 1 89 ? 4.309 2.492 0.609 1 98.81 89 VAL B C 1
ATOM 2161 O O . VAL B 1 89 ? 3.852 1.423 0.197 1 98.81 89 VAL B O 1
ATOM 2164 N N . CYS B 1 90 ? 5.156 2.602 1.608 1 98.75 90 CYS B N 1
ATOM 2165 C CA . CYS B 1 90 ? 5.52 1.392 2.34 1 98.75 90 CYS B CA 1
ATOM 2166 C C . CYS B 1 90 ? 4.328 0.848 3.119 1 98.75 90 CYS B C 1
ATOM 2168 O O . CYS B 1 90 ? 3.35 1.562 3.342 1 98.75 90 CYS B O 1
ATOM 2170 N N . ALA B 1 91 ? 4.414 -0.389 3.52 1 98.81 91 ALA B N 1
ATOM 2171 C CA . ALA B 1 91 ? 3.314 -1.074 4.191 1 98.81 91 ALA B CA 1
ATOM 2172 C C . ALA B 1 91 ? 2.91 -0.344 5.469 1 98.81 91 ALA B C 1
ATOM 2174 O O . ALA B 1 91 ? 1.724 -0.262 5.793 1 98.81 91 ALA B O 1
ATOM 2175 N N . GLN B 1 92 ? 3.9 0.187 6.223 1 98.62 92 GLN B N 1
ATOM 2176 C CA . GLN B 1 92 ? 3.625 0.918 7.457 1 98.62 92 GLN B CA 1
ATOM 2177 C C . GLN B 1 92 ? 2.719 2.117 7.195 1 98.62 92 GLN B C 1
ATOM 2179 O O . GLN B 1 92 ? 1.729 2.32 7.902 1 98.62 92 GLN B O 1
ATOM 2184 N N . ALA B 1 93 ? 3.061 2.818 6.152 1 98.88 93 ALA B N 1
ATOM 2185 C CA . ALA B 1 93 ? 2.238 3.959 5.758 1 98.88 93 ALA B CA 1
ATOM 2186 C C . ALA B 1 93 ? 0.83 3.512 5.375 1 98.88 93 ALA B C 1
ATOM 2188 O O . ALA B 1 93 ? -0.156 4.148 5.754 1 98.88 93 ALA B O 1
ATOM 2189 N N . LYS B 1 94 ? 0.771 2.455 4.578 1 98.88 94 LYS B N 1
ATOM 2190 C CA . LYS B 1 94 ? -0.512 1.973 4.078 1 98.88 94 LYS B CA 1
ATOM 2191 C C . LYS B 1 94 ? -1.416 1.522 5.219 1 98.88 94 LYS B C 1
ATOM 2193 O O . LYS B 1 94 ? -2.637 1.678 5.152 1 98.88 94 LYS B O 1
ATOM 2198 N N . ILE B 1 95 ? -0.838 0.951 6.285 1 98.81 95 ILE B N 1
ATOM 2199 C CA . ILE B 1 95 ? -1.596 0.562 7.469 1 98.81 95 ILE B CA 1
ATOM 2200 C C . ILE B 1 95 ? -2.299 1.784 8.055 1 98.81 95 ILE B C 1
ATOM 2202 O O . ILE B 1 95 ? -3.512 1.761 8.281 1 98.81 95 ILE B O 1
ATOM 2206 N N . LEU B 1 96 ? -1.578 2.826 8.242 1 98.88 96 LEU B N 1
ATOM 2207 C CA . LEU B 1 96 ? -2.162 4.039 8.797 1 98.88 96 LEU B CA 1
ATOM 2208 C C . LEU B 1 96 ? -3.242 4.598 7.875 1 98.88 96 LEU B C 1
ATOM 2210 O O . LEU B 1 96 ? -4.332 4.953 8.336 1 98.88 96 LEU B O 1
ATOM 2214 N N . ILE B 1 97 ? -2.914 4.676 6.598 1 98.88 97 ILE B N 1
ATOM 2215 C CA . ILE B 1 97 ? -3.814 5.285 5.625 1 98.88 97 ILE B CA 1
ATOM 2216 C C . ILE B 1 97 ? -5.121 4.5 5.566 1 98.88 97 ILE B C 1
ATOM 2218 O O . ILE B 1 97 ? -6.207 5.086 5.547 1 98.88 97 ILE B O 1
ATOM 2222 N N . ASP B 1 98 ? -5.059 3.17 5.578 1 98.75 98 ASP B N 1
ATOM 2223 C CA . ASP B 1 98 ? -6.266 2.348 5.547 1 98.75 98 ASP B CA 1
ATOM 2224 C C . ASP B 1 98 ? -7.102 2.551 6.809 1 98.75 98 ASP B C 1
ATOM 2226 O O . ASP B 1 98 ? -8.328 2.492 6.762 1 98.75 98 ASP B O 1
ATOM 2230 N N . ARG B 1 99 ? -6.449 2.85 7.941 1 98.56 99 ARG B N 1
ATOM 2231 C CA . ARG B 1 99 ? -7.152 3.086 9.203 1 98.56 99 ARG B CA 1
ATOM 2232 C C . ARG B 1 99 ? -7.91 4.406 9.164 1 98.56 99 ARG B C 1
ATOM 2234 O O . ARG B 1 99 ? -8.867 4.602 9.914 1 98.56 99 ARG B O 1
ATOM 2241 N N . CYS B 1 100 ? -7.5 5.305 8.289 1 98.5 100 CYS B N 1
ATOM 2242 C CA . CYS B 1 100 ? -8.188 6.582 8.148 1 98.5 100 CYS B CA 1
ATOM 2243 C C . CYS B 1 100 ? -9.516 6.41 7.422 1 98.5 100 CYS B C 1
ATOM 2245 O O . CYS B 1 100 ? -10.211 7.391 7.152 1 98.5 100 CYS B O 1
ATOM 2247 N N . GLN B 1 101 ? -9.852 5.16 7.133 1 97.12 101 GLN B N 1
ATOM 2248 C CA . GLN B 1 101 ? -11.188 4.836 6.645 1 97.12 101 GLN B CA 1
ATOM 2249 C C . GLN B 1 101 ? -12.266 5.379 7.578 1 97.12 101 GLN B C 1
ATOM 2251 O O . GLN B 1 101 ? -13.359 5.734 7.133 1 97.12 101 GLN B O 1
ATOM 2256 N N . VAL B 1 102 ? -11.945 5.52 8.836 1 97.88 102 VAL B N 1
ATOM 2257 C CA . VAL B 1 102 ? -12.875 6.055 9.82 1 97.88 102 VAL B CA 1
ATOM 2258 C C . VAL B 1 102 ? -13.281 7.473 9.422 1 97.88 102 VAL B C 1
ATOM 2260 O O . VAL B 1 102 ? -14.453 7.852 9.547 1 97.88 102 VAL B O 1
ATOM 2263 N N . PHE B 1 103 ? -12.328 8.258 8.953 1 98.25 103 PHE B N 1
ATOM 2264 C CA . PHE B 1 103 ? -12.641 9.609 8.516 1 98.25 103 PHE B CA 1
ATOM 2265 C C . PHE B 1 103 ? -13.547 9.586 7.289 1 98.25 103 PHE B C 1
ATOM 2267 O O . PHE B 1 103 ? -14.508 10.359 7.207 1 98.25 103 PHE B O 1
ATOM 2274 N N . TRP B 1 104 ? -13.227 8.695 6.371 1 97.44 104 TRP B N 1
ATOM 2275 C CA . TRP B 1 104 ? -14.062 8.539 5.184 1 97.44 104 TRP B CA 1
ATOM 2276 C C . TRP B 1 104 ? -15.5 8.18 5.566 1 97.44 104 TRP B C 1
ATOM 2278 O O . TRP B 1 104 ? -16.453 8.789 5.062 1 97.44 104 TRP B O 1
ATOM 2288 N N . SER B 1 105 ? -15.641 7.203 6.457 1 97.56 105 SER B N 1
ATOM 2289 C CA . SER B 1 105 ? -16.953 6.742 6.91 1 97.56 105 SER B CA 1
ATOM 2290 C C . SER B 1 105 ? -17.75 7.871 7.555 1 97.56 105 SER B C 1
ATOM 2292 O O . SER B 1 105 ? -18.938 8.047 7.266 1 97.56 105 SER B O 1
ATOM 2294 N N . ARG B 1 106 ? -17.078 8.594 8.367 1 98 106 ARG B N 1
ATOM 2295 C CA . ARG B 1 106 ? -17.766 9.688 9.062 1 98 106 ARG B CA 1
ATOM 2296 C C . ARG B 1 106 ? -18.141 10.797 8.086 1 98 106 ARG B C 1
ATOM 2298 O O . ARG B 1 106 ? -19.203 11.398 8.203 1 98 106 ARG B O 1
ATOM 2305 N N . LYS B 1 107 ? -17.297 11.039 7.164 1 97.38 107 LYS B N 1
ATOM 2306 C CA . LYS B 1 107 ? -17.516 12.133 6.215 1 97.38 107 LYS B CA 1
ATOM 2307 C C . LYS B 1 107 ? -18.578 11.766 5.195 1 97.38 107 LYS B C 1
ATOM 2309 O O . LYS B 1 107 ? -19.531 12.523 4.98 1 97.38 107 LYS B O 1
ATOM 2314 N N . TYR B 1 108 ? -18.531 10.594 4.613 1 95.5 108 TYR B N 1
ATOM 2315 C CA . TYR B 1 108 ? -19.297 10.305 3.408 1 95.5 108 TYR B CA 1
ATOM 2316 C C . TYR B 1 108 ? -20.484 9.391 3.717 1 95.5 108 TYR B C 1
ATOM 2318 O O . TYR B 1 108 ? -21.438 9.328 2.951 1 95.5 108 TYR B O 1
ATOM 2326 N N . VAL B 1 109 ? -20.406 8.648 4.797 1 96.12 109 VAL B N 1
ATOM 2327 C CA . VAL B 1 109 ? -21.484 7.727 5.129 1 96.12 109 VAL B CA 1
ATOM 2328 C C . VAL B 1 109 ? -22.359 8.328 6.227 1 96.12 109 VAL B C 1
ATOM 2330 O O . VAL B 1 109 ? -23.562 8.516 6.047 1 96.12 109 VAL B O 1
ATOM 2333 N N . LEU B 1 110 ? -21.641 8.75 7.281 1 97.88 110 LEU B N 1
ATOM 2334 C CA . LEU B 1 110 ? -22.375 9.234 8.445 1 97.88 110 LEU B CA 1
ATOM 2335 C C . LEU B 1 110 ? -22.609 10.734 8.352 1 97.88 110 LEU B C 1
ATOM 2337 O O . LEU B 1 110 ? -23.469 11.281 9.062 1 97.88 110 LEU B O 1
ATOM 2341 N N . HIS B 1 111 ? -21.844 11.422 7.57 1 97.5 111 HIS B N 1
ATOM 2342 C CA . HIS B 1 111 ? -21.938 12.859 7.359 1 97.5 111 HIS B CA 1
ATOM 2343 C C . HIS B 1 111 ? -21.828 13.617 8.68 1 97.5 111 HIS B C 1
ATOM 2345 O O . HIS B 1 111 ? -22.578 14.562 8.922 1 97.5 111 HIS B O 1
ATOM 2351 N N . ASP B 1 112 ? -20.906 13.102 9.5 1 97.19 112 ASP B N 1
ATOM 2352 C CA . ASP B 1 112 ? -20.812 13.719 10.812 1 97.19 112 ASP B CA 1
ATOM 2353 C C . ASP B 1 112 ? -19.375 14.062 11.172 1 97.19 112 ASP B C 1
ATOM 2355 O O . ASP B 1 112 ? -19.031 14.227 12.344 1 97.19 112 ASP B O 1
ATOM 2359 N N . LEU B 1 113 ? -18.531 14.086 10.25 1 96.56 113 LEU B N 1
ATOM 2360 C CA . LEU B 1 113 ? -17.156 14.516 10.5 1 96.56 113 LEU B CA 1
ATOM 2361 C C . LEU B 1 113 ? -17.062 16.031 10.602 1 96.56 113 LEU B C 1
ATOM 2363 O O . LEU B 1 113 ? -17.328 16.734 9.625 1 96.56 113 LEU B O 1
ATOM 2367 N N . PRO B 1 114 ? -16.719 16.484 11.758 1 95.69 114 PRO B N 1
ATOM 2368 C CA . PRO B 1 114 ? -16.656 17.953 11.898 1 95.69 114 PRO B CA 1
ATOM 2369 C C . PRO B 1 114 ? -15.641 18.594 10.953 1 95.69 114 PRO B C 1
ATOM 2371 O O . PRO B 1 114 ? -14.578 18.016 10.711 1 95.69 114 PRO B O 1
ATOM 2374 N N . LYS B 1 115 ? -15.938 19.766 10.516 1 93.81 115 LYS B N 1
ATOM 2375 C CA . LYS B 1 115 ? -14.984 20.531 9.727 1 93.81 115 LYS B CA 1
ATOM 2376 C C . LYS B 1 115 ? -13.82 21.031 10.586 1 93.81 115 LYS B C 1
ATOM 2378 O O . LYS B 1 115 ? -14 21.312 11.773 1 93.81 115 LYS B O 1
ATOM 2383 N N . PRO B 1 116 ? -12.727 21.156 9.867 1 92.38 116 PRO B N 1
ATOM 2384 C CA . PRO B 1 116 ? -11.602 21.703 10.625 1 92.38 116 PRO B CA 1
ATOM 2385 C C . PRO B 1 116 ? -11.812 23.156 11.055 1 92.38 116 PRO B C 1
ATOM 2387 O O . PRO B 1 116 ? -12.469 23.922 10.344 1 92.38 116 PRO B O 1
ATOM 2390 N N . GLU B 1 117 ? -11.445 23.594 12.242 1 85.75 117 GLU B N 1
ATOM 2391 C CA . GLU B 1 117 ? -11.586 24.953 12.758 1 85.75 117 GLU B CA 1
ATOM 2392 C C . GLU B 1 117 ? -10.742 25.938 11.945 1 85.75 117 GLU B C 1
ATOM 2394 O O . GLU B 1 117 ? -11.156 27.078 11.734 1 85.75 117 GLU B O 1
ATOM 2399 N N . GLY B 1 118 ? -9.711 25.609 11.367 1 89 118 GLY B N 1
ATOM 2400 C CA . GLY B 1 118 ? -8.789 26.453 10.625 1 89 118 GLY B CA 1
ATOM 2401 C C . GLY B 1 118 ? -8.383 25.875 9.289 1 89 118 GLY B C 1
ATOM 2402 O O . GLY B 1 118 ? -8.984 24.906 8.82 1 89 118 GLY B O 1
ATOM 2403 N N . LYS B 1 119 ? -7.562 26.75 8.703 1 94 119 LYS B N 1
ATOM 2404 C CA . LYS B 1 119 ? -7.012 26.297 7.434 1 94 119 LYS B CA 1
ATOM 2405 C C . LYS B 1 119 ? -6.047 25.125 7.645 1 94 119 LYS B C 1
ATOM 2407 O O . LYS B 1 119 ? -5.16 25.188 8.492 1 94 119 LYS B O 1
ATOM 2412 N N . LYS B 1 120 ? -6.238 24.094 6.859 1 97.62 120 LYS B N 1
ATOM 2413 C CA . LYS B 1 120 ? -5.363 22.938 6.957 1 97.62 120 LYS B CA 1
ATOM 2414 C C . LYS B 1 120 ? -4.488 22.797 5.715 1 97.62 120 LYS B C 1
ATOM 2416 O O . LYS B 1 120 ? -4.938 23.078 4.602 1 97.62 120 LYS B O 1
ATOM 2421 N N . PHE B 1 121 ? -3.279 22.375 5.945 1 98.62 121 PHE B N 1
ATOM 2422 C CA . PHE B 1 121 ? -2.293 22.172 4.891 1 98.62 121 PHE B CA 1
ATOM 2423 C C . PHE B 1 121 ? -1.688 20.781 4.969 1 98.62 121 PHE B C 1
ATOM 2425 O O . PHE B 1 121 ? -1.746 20.125 6.016 1 98.62 121 PHE B O 1
ATOM 2432 N N . ALA B 1 122 ? -1.155 20.391 3.854 1 98.88 122 ALA B N 1
ATOM 2433 C CA . ALA B 1 122 ? -0.466 19.109 3.854 1 98.88 122 ALA B CA 1
ATOM 2434 C C . ALA B 1 122 ? 0.769 19.141 2.959 1 98.88 122 ALA B C 1
ATOM 2436 O O . ALA B 1 122 ? 0.834 19.938 2.014 1 98.88 122 ALA B O 1
ATOM 2437 N N . MET B 1 123 ? 1.722 18.391 3.281 1 98.94 123 MET B N 1
ATOM 2438 C CA . MET B 1 123 ? 2.883 18.094 2.445 1 98.94 123 MET B CA 1
ATOM 2439 C C . MET B 1 123 ? 3.176 16.609 2.43 1 98.94 123 MET B C 1
ATOM 2441 O O . MET B 1 123 ? 3.178 15.953 3.477 1 98.94 123 MET B O 1
ATOM 2445 N N . PHE B 1 124 ? 3.332 16.109 1.229 1 98.94 124 PHE B N 1
ATOM 2446 C CA . PHE B 1 124 ? 3.781 14.727 1.086 1 98.94 124 PHE B CA 1
ATOM 2447 C C . PHE B 1 124 ? 5.246 14.672 0.668 1 98.94 124 PHE B C 1
ATOM 2449 O O . PHE B 1 124 ? 5.645 15.336 -0.294 1 98.94 124 PHE B O 1
ATOM 2456 N N . ILE B 1 125 ? 6.059 13.945 1.436 1 98.94 125 ILE B N 1
ATOM 2457 C CA . ILE B 1 125 ? 7.469 13.719 1.132 1 98.94 125 ILE B CA 1
ATOM 2458 C C . ILE B 1 125 ? 7.699 12.25 0.804 1 98.94 125 ILE B C 1
ATOM 2460 O O . ILE B 1 125 ? 7.312 11.367 1.576 1 98.94 125 ILE B O 1
ATOM 2464 N N . SER B 1 126 ? 8.305 12 -0.343 1 98.88 126 SER B N 1
ATOM 2465 C CA . SER B 1 126 ? 8.586 10.625 -0.723 1 98.88 126 SER B CA 1
ATOM 2466 C C . SER B 1 126 ? 9.922 10.508 -1.438 1 98.88 126 SER B C 1
ATOM 2468 O O . SER B 1 126 ? 10.297 11.383 -2.215 1 98.88 126 SER B O 1
ATOM 2470 N N . ALA B 1 127 ? 10.617 9.461 -1.146 1 98.25 127 ALA B N 1
ATOM 2471 C CA . ALA B 1 127 ? 11.891 9.148 -1.799 1 98.25 127 ALA B CA 1
ATOM 2472 C C . ALA B 1 127 ? 11.828 7.777 -2.469 1 98.25 127 ALA B C 1
ATOM 2474 O O . ALA B 1 127 ? 11.219 6.844 -1.94 1 98.25 127 ALA B O 1
ATOM 2475 N N . SER B 1 128 ? 12.445 7.68 -3.615 1 97.44 128 SER B N 1
ATOM 2476 C CA . SER B 1 128 ? 12.539 6.418 -4.344 1 97.44 128 SER B CA 1
ATOM 2477 C C . SER B 1 128 ? 13.984 6.125 -4.754 1 97.44 128 SER B C 1
ATOM 2479 O O . SER B 1 128 ? 14.758 7.047 -5.012 1 97.44 128 SER B O 1
ATOM 2481 N N . GLY B 1 129 ? 14.297 4.852 -4.805 1 94.69 129 GLY B N 1
ATOM 2482 C CA . GLY B 1 129 ? 15.586 4.461 -5.363 1 94.69 129 GLY B CA 1
ATOM 2483 C C . GLY B 1 129 ? 15.625 4.531 -6.879 1 94.69 129 GLY B C 1
ATOM 2484 O O . GLY B 1 129 ? 16.688 4.746 -7.469 1 94.69 129 GLY B O 1
ATOM 2485 N N . GLN B 1 130 ? 14.516 4.344 -7.461 1 93.19 130 GLN B N 1
ATOM 2486 C CA . GLN B 1 130 ? 14.414 4.348 -8.914 1 93.19 130 GLN B CA 1
ATOM 2487 C C . GLN B 1 130 ? 14.25 5.766 -9.453 1 93.19 130 GLN B C 1
ATOM 2489 O O . GLN B 1 130 ? 13.789 6.66 -8.742 1 93.19 130 GLN B O 1
ATOM 2494 N N . THR B 1 131 ? 14.664 5.965 -10.68 1 94 131 THR B N 1
ATOM 2495 C CA . THR B 1 131 ? 14.625 7.293 -11.281 1 94 131 THR B CA 1
ATOM 2496 C C . THR B 1 131 ? 13.625 7.332 -12.438 1 94 131 THR B C 1
ATOM 2498 O O . THR B 1 131 ? 13.414 8.383 -13.047 1 94 131 THR B O 1
ATOM 2501 N N . ARG B 1 132 ? 13.039 6.262 -12.664 1 92.5 132 ARG B N 1
ATOM 2502 C CA . ARG B 1 132 ? 12.141 6.203 -13.812 1 92.5 132 ARG B CA 1
ATOM 2503 C C . ARG B 1 132 ? 11.055 7.266 -13.719 1 92.5 132 ARG B C 1
ATOM 2505 O O . ARG B 1 132 ? 10.562 7.562 -12.625 1 92.5 132 ARG B O 1
ATOM 2512 N N . LYS B 1 133 ? 10.656 7.746 -14.977 1 93.5 133 LYS B N 1
ATOM 2513 C CA . LYS B 1 133 ? 9.578 8.719 -15.031 1 93.5 133 LYS B CA 1
ATOM 2514 C C . LYS B 1 133 ? 8.281 8.133 -14.469 1 93.5 133 LYS B C 1
ATOM 2516 O O . LYS B 1 133 ? 7.93 6.992 -14.766 1 93.5 133 LYS B O 1
ATOM 2521 N N . GLY B 1 134 ? 7.664 8.789 -13.602 1 95.75 134 GLY B N 1
ATOM 2522 C CA . GLY B 1 134 ? 6.379 8.359 -13.078 1 95.75 134 GLY B CA 1
ATOM 2523 C C . GLY B 1 134 ? 6.504 7.438 -11.883 1 95.75 134 GLY B C 1
ATOM 2524 O O . GLY B 1 134 ? 5.523 6.809 -11.469 1 95.75 134 GLY B O 1
ATOM 2525 N N . ILE B 1 135 ? 7.625 7.352 -11.305 1 95.81 135 ILE B N 1
ATOM 2526 C CA . ILE B 1 135 ? 7.879 6.402 -10.227 1 95.81 135 ILE B CA 1
ATOM 2527 C C . ILE B 1 135 ? 6.969 6.707 -9.039 1 95.81 135 ILE B C 1
ATOM 2529 O O . ILE B 1 135 ? 6.676 5.828 -8.227 1 95.81 135 ILE B O 1
ATOM 2533 N N . PHE B 1 136 ? 6.453 7.922 -9.008 1 98.06 136 PHE B N 1
ATOM 2534 C CA . PHE B 1 136 ? 5.625 8.297 -7.871 1 98.06 136 PHE B CA 1
ATOM 2535 C C . PHE B 1 136 ? 4.148 8.266 -8.242 1 98.06 136 PHE B C 1
ATOM 2537 O O . PHE B 1 136 ? 3.287 8.586 -7.422 1 98.06 136 PHE B O 1
ATOM 2544 N N . ASP B 1 137 ? 3.832 7.84 -9.484 1 97.25 137 ASP B N 1
ATOM 2545 C CA . ASP B 1 137 ? 2.477 7.93 -10.016 1 97.25 137 ASP B CA 1
ATOM 2546 C C . ASP B 1 137 ? 1.51 7.066 -9.203 1 97.25 137 ASP B C 1
ATOM 2548 O O . ASP B 1 137 ? 0.324 7.383 -9.102 1 97.25 137 ASP B O 1
ATOM 2552 N N . HIS B 1 138 ? 2.029 6.039 -8.617 1 97.31 138 HIS B N 1
ATOM 2553 C CA . HIS B 1 138 ? 1.164 5.105 -7.906 1 97.31 138 HIS B CA 1
ATOM 2554 C C . HIS B 1 138 ? 1.228 5.332 -6.402 1 97.31 138 HIS B C 1
ATOM 2556 O O . HIS B 1 138 ? 0.474 4.715 -5.645 1 97.31 138 HIS B O 1
ATOM 2562 N N . THR B 1 139 ? 2.088 6.223 -6.008 1 98.38 139 THR B N 1
ATOM 2563 C CA . THR B 1 139 ? 2.295 6.535 -4.598 1 98.38 139 THR B CA 1
ATOM 2564 C C . THR B 1 139 ? 1.499 7.773 -4.191 1 98.38 139 THR B C 1
ATOM 2566 O O . THR B 1 139 ? 0.821 7.773 -3.164 1 98.38 139 THR B O 1
ATOM 2569 N N . VAL B 1 140 ? 1.416 8.727 -5.055 1 98.62 140 VAL B N 1
ATOM 2570 C CA . VAL B 1 140 ? 0.86 10.047 -4.754 1 98.62 140 VAL B CA 1
ATOM 2571 C C . VAL B 1 140 ? -0.642 9.93 -4.504 1 98.62 140 VAL B C 1
ATOM 2573 O O . VAL B 1 140 ? -1.16 10.469 -3.529 1 98.62 140 VAL B O 1
ATOM 2576 N N . PRO B 1 141 ? -1.387 9.109 -5.301 1 98.19 141 PRO B N 1
ATOM 2577 C CA . PRO B 1 141 ? -2.83 9.023 -5.07 1 98.19 141 PRO B CA 1
ATOM 2578 C C . PRO B 1 141 ? -3.178 8.422 -3.709 1 98.19 141 PRO B C 1
ATOM 2580 O O . PRO B 1 141 ? -4.199 8.781 -3.115 1 98.19 141 PRO B O 1
ATOM 2583 N N . VAL B 1 142 ? -2.309 7.574 -3.209 1 98.69 142 VAL B N 1
ATOM 2584 C CA . VAL B 1 142 ? -2.543 6.969 -1.9 1 98.69 142 VAL B CA 1
ATOM 2585 C C . VAL B 1 142 ? -2.418 8.031 -0.811 1 98.69 142 VAL B C 1
ATOM 2587 O O . VAL B 1 142 ? -3.27 8.125 0.077 1 98.69 142 VAL B O 1
ATOM 2590 N N . ALA B 1 143 ? -1.398 8.875 -0.915 1 98.75 143 ALA B N 1
ATOM 2591 C CA . ALA B 1 143 ? -1.235 9.984 0.019 1 98.75 143 ALA B CA 1
ATOM 2592 C C . ALA B 1 143 ? -2.381 10.984 -0.114 1 98.75 143 ALA B C 1
ATOM 2594 O O . ALA B 1 143 ? -2.861 11.523 0.886 1 98.75 143 ALA B O 1
ATOM 2595 N N . GLN B 1 144 ? -2.793 11.227 -1.333 1 98.44 144 GLN B N 1
ATOM 2596 C CA . GLN B 1 144 ? -3.887 12.164 -1.573 1 98.44 144 GLN B CA 1
ATOM 2597 C C . GLN B 1 144 ? -5.172 11.688 -0.905 1 98.44 144 GLN B C 1
ATOM 2599 O O . GLN B 1 144 ? -5.965 12.508 -0.424 1 98.44 144 GLN B O 1
ATOM 2604 N N . PHE B 1 145 ? -5.379 10.391 -0.873 1 98.12 145 PHE B N 1
ATOM 2605 C CA . PHE B 1 145 ? -6.539 9.867 -0.165 1 98.12 145 PHE B CA 1
ATOM 2606 C C . PHE B 1 145 ? -6.512 10.273 1.303 1 98.12 145 PHE B C 1
ATOM 2608 O O . PHE B 1 145 ? -7.512 10.75 1.841 1 98.12 145 PHE B O 1
ATOM 2615 N N . LEU B 1 146 ? -5.367 10.078 1.928 1 98.75 146 LEU B N 1
ATOM 2616 C CA . LEU B 1 146 ? -5.195 10.461 3.326 1 98.75 146 LEU B CA 1
ATOM 2617 C C . LEU B 1 146 ? -5.559 11.93 3.537 1 98.75 146 LEU B C 1
ATOM 2619 O O . LEU B 1 146 ? -6.328 12.258 4.445 1 98.75 146 LEU B O 1
ATOM 2623 N N . PHE B 1 147 ? -5.039 12.789 2.668 1 98.81 147 PHE B N 1
ATOM 2624 C CA . PHE B 1 147 ? -5.258 14.219 2.826 1 98.81 147 PHE B CA 1
ATOM 2625 C C . PHE B 1 147 ? -6.719 14.57 2.582 1 98.81 147 PHE B C 1
ATOM 2627 O O . PHE B 1 147 ? -7.285 15.414 3.287 1 98.81 147 PHE B O 1
ATOM 2634 N N . ASP B 1 148 ? -7.316 13.883 1.654 1 97.94 148 ASP B N 1
ATOM 2635 C CA . ASP B 1 148 ? -8.719 14.133 1.331 1 97.94 148 ASP B CA 1
ATOM 2636 C C . ASP B 1 148 ? -9.617 13.789 2.514 1 97.94 148 ASP B C 1
ATOM 2638 O O . ASP B 1 148 ? -10.422 14.617 2.947 1 97.94 148 ASP B O 1
ATOM 2642 N N . VAL B 1 149 ? -9.43 12.633 3.068 1 97.81 149 VAL B N 1
ATOM 2643 C CA . VAL B 1 149 ? -10.328 12.203 4.133 1 97.81 149 VAL B CA 1
ATOM 2644 C C . VAL B 1 149 ? -10.023 12.977 5.414 1 97.81 149 VAL B C 1
ATOM 2646 O O . VAL B 1 149 ? -10.828 12.977 6.352 1 97.81 149 VAL B O 1
ATOM 2649 N N . SER B 1 150 ? -8.875 13.633 5.484 1 97.94 150 SER B N 1
ATOM 2650 C CA . SER B 1 150 ? -8.531 14.508 6.598 1 97.94 150 SER B CA 1
ATOM 2651 C C . SER B 1 150 ? -9.039 15.93 6.363 1 97.94 150 SER B C 1
ATOM 2653 O O . SER B 1 150 ? -8.727 16.844 7.129 1 97.94 150 SER B O 1
ATOM 2655 N N . GLN B 1 151 ? -9.703 16.141 5.199 1 97.88 151 GLN B N 1
ATOM 2656 C CA . GLN B 1 151 ? -10.383 17.375 4.84 1 97.88 151 GLN B CA 1
ATOM 2657 C C . GLN B 1 151 ? -9.375 18.5 4.574 1 97.88 151 GLN B C 1
ATOM 2659 O O . GLN B 1 151 ? -9.586 19.641 4.996 1 97.88 151 GLN B O 1
ATOM 2664 N N . ILE B 1 152 ? -8.328 18.172 3.975 1 98.19 152 ILE B N 1
ATOM 2665 C CA . ILE B 1 152 ? -7.34 19.141 3.502 1 98.19 152 ILE B CA 1
ATOM 2666 C C . ILE B 1 152 ? -7.543 19.406 2.012 1 98.19 152 ILE B C 1
ATOM 2668 O O . ILE B 1 152 ? -7.469 18.469 1.197 1 98.19 152 ILE B O 1
ATOM 2672 N N . PRO B 1 153 ? -7.812 20.609 1.624 1 96.56 153 PRO B N 1
ATOM 2673 C CA . PRO B 1 153 ? -8.086 20.891 0.212 1 96.56 153 PRO B CA 1
ATOM 2674 C C . PRO B 1 153 ? -6.867 20.656 -0.68 1 96.56 153 PRO B C 1
ATOM 2676 O O . PRO B 1 153 ? -5.734 20.938 -0.274 1 96.56 153 PRO B O 1
ATOM 2679 N N . ALA B 1 154 ? -7.145 20.188 -1.854 1 97.31 154 ALA B N 1
ATOM 2680 C CA . ALA B 1 154 ? -6.09 19.844 -2.811 1 97.31 154 ALA B CA 1
ATOM 2681 C C . ALA B 1 154 ? -5.191 21.047 -3.08 1 97.31 154 ALA B C 1
ATOM 2683 O O . ALA B 1 154 ? -3.984 20.891 -3.283 1 97.31 154 ALA B O 1
ATOM 2684 N N . SER B 1 155 ? -5.723 22.234 -3.029 1 96.75 155 SER B N 1
ATOM 2685 C CA . SER B 1 155 ? -4.988 23.453 -3.34 1 96.75 155 SER B CA 1
ATOM 2686 C C . SER B 1 155 ? -3.938 23.766 -2.273 1 96.75 155 SER B C 1
ATOM 2688 O O . SER B 1 155 ? -3.047 24.578 -2.486 1 96.75 155 SER B O 1
ATOM 2690 N N . ARG B 1 156 ? -4.012 23.094 -1.134 1 98.19 156 ARG B N 1
ATOM 2691 C CA . ARG B 1 156 ? -3.115 23.391 -0.022 1 98.19 156 ARG B CA 1
ATOM 2692 C C . ARG B 1 156 ? -2.178 22.219 0.252 1 98.19 156 ARG B C 1
ATOM 2694 O O . ARG B 1 156 ? -1.575 22.125 1.323 1 98.19 156 ARG B O 1
ATOM 2701 N N . ILE B 1 157 ? -2.121 21.312 -0.726 1 98.69 157 ILE B N 1
ATOM 2702 C CA . ILE B 1 157 ? -1.216 20.172 -0.64 1 98.69 157 ILE B CA 1
ATOM 2703 C C . ILE B 1 157 ? 0.044 20.453 -1.457 1 98.69 157 ILE B C 1
ATOM 2705 O O . ILE B 1 157 ? -0.034 20.969 -2.572 1 98.69 157 ILE B O 1
ATOM 2709 N N . ARG B 1 158 ? 1.201 20.203 -0.92 1 98.81 158 ARG B N 1
ATOM 2710 C CA . ARG B 1 158 ? 2.486 20.281 -1.606 1 98.81 158 ARG B CA 1
ATOM 2711 C C . ARG B 1 158 ? 3.215 18.953 -1.58 1 98.81 158 ARG B C 1
ATOM 2713 O O . ARG B 1 158 ? 2.949 18.109 -0.717 1 98.81 158 ARG B O 1
ATOM 2720 N N . TYR B 1 159 ? 4.062 18.812 -2.57 1 98.75 159 TYR B N 1
ATOM 2721 C CA . TYR B 1 159 ? 4.758 17.531 -2.74 1 98.75 159 TYR B CA 1
ATOM 2722 C C . TYR B 1 159 ? 6.262 17.75 -2.838 1 98.75 159 TYR B C 1
ATOM 2724 O O . TYR B 1 159 ? 6.727 18.656 -3.52 1 98.75 159 TYR B O 1
ATOM 2732 N N . LEU B 1 160 ? 7.012 17.016 -2.092 1 98.88 160 LEU B N 1
ATOM 2733 C CA . LEU B 1 160 ? 8.453 16.859 -2.25 1 98.88 160 LEU B CA 1
ATOM 2734 C C . LEU B 1 160 ? 8.805 15.422 -2.629 1 98.88 160 LEU B C 1
ATOM 2736 O O . LEU B 1 160 ? 8.852 14.547 -1.766 1 98.88 160 LEU B O 1
ATOM 2740 N N . LEU B 1 161 ? 9.016 15.164 -3.916 1 98.75 161 LEU B N 1
ATOM 2741 C CA . LEU B 1 161 ? 9.281 13.844 -4.48 1 98.75 161 LEU B CA 1
ATOM 2742 C C . LEU B 1 161 ? 10.734 13.727 -4.934 1 98.75 161 LEU B C 1
ATOM 2744 O O . LEU B 1 161 ? 11.188 14.492 -5.781 1 98.75 161 LEU B O 1
ATOM 2748 N N . LEU B 1 162 ? 11.453 12.781 -4.348 1 98.56 162 LEU B N 1
ATOM 2749 C CA . LEU B 1 162 ? 12.898 12.695 -4.512 1 98.56 162 LEU B CA 1
ATOM 2750 C C . LEU B 1 162 ? 13.297 11.344 -5.098 1 98.56 162 LEU B C 1
ATOM 2752 O O . LEU B 1 162 ? 13.43 10.359 -4.371 1 98.56 162 LEU B O 1
ATOM 2756 N N . PRO B 1 163 ? 13.555 11.234 -6.387 1 97.81 163 PRO B N 1
ATOM 2757 C CA . PRO B 1 163 ? 13.984 9.984 -7.012 1 97.81 163 PRO B CA 1
ATOM 2758 C C . PRO B 1 163 ? 15.492 9.75 -6.895 1 97.81 163 PRO B C 1
ATOM 2760 O O . PRO B 1 163 ? 16.25 10.695 -6.641 1 97.81 163 PRO B O 1
ATOM 2763 N N . GLY B 1 164 ? 15.93 8.508 -7.016 1 96.5 164 GLY B N 1
ATOM 2764 C CA . GLY B 1 164 ? 17.344 8.164 -7.168 1 96.5 164 GLY B CA 1
ATOM 2765 C C . GLY B 1 164 ? 18.078 8.086 -5.848 1 96.5 164 GLY B C 1
ATOM 2766 O O . GLY B 1 164 ? 19.297 8.305 -5.797 1 96.5 164 GLY B O 1
ATOM 2767 N N . LEU B 1 165 ? 17.328 7.848 -4.773 1 95.44 165 LEU B N 1
ATOM 2768 C CA . LEU B 1 165 ? 17.922 7.727 -3.449 1 95.44 165 LEU B CA 1
ATOM 2769 C C . LEU B 1 165 ? 17.844 6.289 -2.947 1 95.44 165 LEU B C 1
ATOM 2771 O O . LEU B 1 165 ? 16.953 5.945 -2.178 1 95.44 165 LEU B O 1
ATOM 2775 N N . ASP B 1 166 ? 18.766 5.516 -3.297 1 88.62 166 ASP B N 1
ATOM 2776 C CA . ASP B 1 166 ? 18.719 4.086 -3.004 1 88.62 166 ASP B CA 1
ATOM 2777 C C . ASP B 1 166 ? 19.484 3.758 -1.728 1 88.62 166 ASP B C 1
ATOM 2779 O O . ASP B 1 166 ? 18.969 3.072 -0.843 1 88.62 166 ASP B O 1
ATOM 2783 N N . LYS B 1 167 ? 20.703 4.297 -1.668 1 90.06 167 LYS B N 1
ATOM 2784 C CA . LYS B 1 167 ? 21.5 4.051 -0.468 1 90.06 167 LYS B CA 1
ATOM 2785 C C . LYS B 1 167 ? 21.031 4.926 0.691 1 90.06 167 LYS B C 1
ATOM 2787 O O . LYS B 1 167 ? 20.562 6.051 0.481 1 90.06 167 LYS B O 1
ATOM 2792 N N . ILE B 1 168 ? 21.172 4.492 1.88 1 88.56 168 ILE B N 1
ATOM 2793 C CA . ILE B 1 168 ? 20.609 5.078 3.088 1 88.56 168 ILE B CA 1
ATOM 2794 C C . ILE B 1 168 ? 21.078 6.523 3.234 1 88.56 168 ILE B C 1
ATOM 2796 O O . ILE B 1 168 ? 20.344 7.375 3.736 1 88.56 168 ILE B O 1
ATOM 2800 N N . SER B 1 169 ? 22.281 6.934 2.766 1 92.38 169 SER B N 1
ATOM 2801 C CA . SER B 1 169 ? 22.859 8.25 3.006 1 92.38 169 SER B CA 1
ATOM 2802 C C . SER B 1 169 ? 22.797 9.117 1.756 1 92.38 169 SER B C 1
ATOM 2804 O O . SER B 1 169 ? 23.375 10.211 1.721 1 92.38 169 SER B O 1
ATOM 2806 N N . ASP B 1 170 ? 22.094 8.656 0.785 1 96 170 ASP B N 1
ATOM 2807 C CA . ASP B 1 170 ? 22.109 9.352 -0.498 1 96 170 ASP B CA 1
ATOM 2808 C C . ASP B 1 170 ? 21.609 10.789 -0.348 1 96 170 ASP B C 1
ATOM 2810 O O . ASP B 1 170 ? 22.203 11.719 -0.895 1 96 170 ASP B O 1
ATOM 2814 N N . PHE B 1 171 ? 20.578 10.977 0.422 1 97.88 171 PHE B N 1
ATOM 2815 C CA . PHE B 1 171 ? 20.016 12.312 0.592 1 97.88 171 PHE B CA 1
ATOM 2816 C C . PHE B 1 171 ? 21.016 13.227 1.301 1 97.88 171 PHE B C 1
ATOM 2818 O O . PHE B 1 171 ? 21.281 14.336 0.833 1 97.88 171 PHE B O 1
ATOM 2825 N N . ARG B 1 172 ? 21.625 12.773 2.33 1 97.5 172 ARG B N 1
ATOM 2826 C CA . ARG B 1 172 ? 22.516 13.594 3.154 1 97.5 172 ARG B CA 1
ATOM 2827 C C . ARG B 1 172 ? 23.781 13.977 2.391 1 97.5 172 ARG B C 1
ATOM 2829 O O . ARG B 1 172 ? 24.422 14.977 2.709 1 97.5 172 ARG B O 1
ATOM 2836 N N . LYS B 1 173 ? 24 13.203 1.374 1 97.25 173 LYS B N 1
ATOM 2837 C CA . LYS B 1 173 ? 25.203 13.453 0.578 1 97.25 173 LYS B CA 1
ATOM 2838 C C . LYS B 1 173 ? 24.859 14.227 -0.695 1 97.25 173 LYS B C 1
ATOM 2840 O O . LYS B 1 173 ? 25.719 14.375 -1.578 1 97.25 173 LYS B O 1
ATOM 2845 N N . ASN B 1 174 ? 23.703 14.664 -0.811 1 97.81 174 ASN B N 1
ATOM 2846 C CA . ASN B 1 174 ? 23.234 15.336 -2.02 1 97.81 174 ASN B CA 1
ATOM 2847 C C . ASN B 1 174 ? 22.812 16.766 -1.732 1 97.81 174 ASN B C 1
ATOM 2849 O O . ASN B 1 174 ? 21.625 17.031 -1.473 1 97.81 174 ASN B O 1
ATOM 2853 N N . PRO B 1 175 ? 23.719 17.766 -1.842 1 97.56 175 PRO B N 1
ATOM 2854 C CA . PRO B 1 175 ? 23.406 19.156 -1.502 1 97.56 175 PRO B CA 1
ATOM 2855 C C . PRO B 1 175 ? 22.234 19.703 -2.301 1 97.56 175 PRO B C 1
ATOM 2857 O O . PRO B 1 175 ? 21.484 20.547 -1.798 1 97.56 175 PRO B O 1
ATOM 2860 N N . GLU B 1 176 ? 22.125 19.25 -3.459 1 97.88 176 GLU B N 1
ATOM 2861 C CA . GLU B 1 176 ? 21.016 19.734 -4.289 1 97.88 176 GLU B CA 1
ATOM 2862 C C . GLU B 1 176 ? 19.672 19.281 -3.723 1 97.88 176 GLU B C 1
ATOM 2864 O O . GLU B 1 176 ? 18.734 20.078 -3.658 1 97.88 176 GLU B O 1
ATOM 2869 N N . MET B 1 177 ? 19.578 18.031 -3.326 1 98.06 177 MET B N 1
ATOM 2870 C CA . MET B 1 177 ? 18.328 17.516 -2.76 1 98.06 177 MET B CA 1
ATOM 2871 C C . MET B 1 177 ? 18.047 18.141 -1.4 1 98.06 177 MET B C 1
ATOM 2873 O O . MET B 1 177 ? 16.891 18.375 -1.051 1 98.06 177 MET B O 1
ATOM 2877 N N . ILE B 1 178 ? 19.109 18.406 -0.679 1 98.56 178 ILE B N 1
ATOM 2878 C CA . ILE B 1 178 ? 18.953 19.094 0.599 1 98.56 178 ILE B CA 1
ATOM 2879 C C . ILE B 1 178 ? 18.406 20.5 0.37 1 98.56 178 ILE B C 1
ATOM 2881 O O . ILE B 1 178 ? 17.484 20.938 1.065 1 98.56 178 ILE B O 1
ATOM 2885 N N . ALA B 1 179 ? 18.938 21.188 -0.598 1 98.56 179 ALA B N 1
ATOM 2886 C CA . ALA B 1 179 ? 18.469 22.531 -0.93 1 98.56 179 ALA B CA 1
ATOM 2887 C C . ALA B 1 179 ? 17 22.5 -1.359 1 98.56 179 ALA B C 1
ATOM 2889 O O . ALA B 1 179 ? 16.234 23.391 -0.99 1 98.56 179 ALA B O 1
ATOM 2890 N N . LYS B 1 180 ? 16.625 21.516 -2.143 1 98.62 180 LYS B N 1
ATOM 2891 C CA . LYS B 1 180 ? 15.242 21.344 -2.584 1 98.62 180 LYS B CA 1
ATOM 2892 C C . LYS B 1 180 ? 14.305 21.156 -1.395 1 98.62 180 LYS B C 1
ATOM 2894 O O . LYS B 1 180 ? 13.203 21.719 -1.376 1 98.62 180 LYS B O 1
ATOM 2899 N N . ALA B 1 181 ? 14.719 20.359 -0.453 1 98.88 181 ALA B N 1
ATOM 2900 C CA . ALA B 1 181 ? 13.906 20.125 0.739 1 98.88 181 ALA B CA 1
ATOM 2901 C C . ALA B 1 181 ? 13.734 21.406 1.554 1 98.88 181 ALA B C 1
ATOM 2903 O O . ALA B 1 181 ? 12.641 21.703 2.027 1 98.88 181 ALA B O 1
ATOM 2904 N N . LYS B 1 182 ? 14.836 22.141 1.706 1 98.56 182 LYS B N 1
ATOM 2905 C CA . LYS B 1 182 ? 14.773 23.406 2.428 1 98.56 182 LYS B CA 1
ATOM 2906 C C . LYS B 1 182 ? 13.828 24.375 1.737 1 98.56 182 LYS B C 1
ATOM 2908 O O . LYS B 1 182 ? 13.016 25.031 2.395 1 98.56 182 LYS B O 1
ATOM 2913 N N . GLU B 1 183 ? 13.969 24.453 0.464 1 98.69 183 GLU B N 1
ATOM 2914 C CA . GLU B 1 183 ? 13.117 25.344 -0.317 1 98.69 183 GLU B CA 1
ATOM 2915 C C . GLU B 1 183 ? 11.648 24.953 -0.188 1 98.69 183 GLU B C 1
ATOM 2917 O O . GLU B 1 183 ? 10.781 25.812 -0.072 1 98.69 183 GLU B O 1
ATOM 2922 N N . ALA B 1 184 ? 11.367 23.672 -0.247 1 98.81 184 ALA B N 1
ATOM 2923 C CA . ALA B 1 184 ? 10 23.172 -0.106 1 98.81 184 ALA B CA 1
ATOM 2924 C C . ALA B 1 184 ? 9.422 23.547 1.259 1 98.81 184 ALA B C 1
ATOM 2926 O O . ALA B 1 184 ? 8.266 23.969 1.359 1 98.81 184 ALA B O 1
ATOM 2927 N N . GLY B 1 185 ? 10.211 23.344 2.281 1 98.75 185 GLY B N 1
ATOM 2928 C CA . GLY B 1 185 ? 9.789 23.719 3.619 1 98.75 185 GLY B CA 1
ATOM 2929 C C . GLY B 1 185 ? 9.508 25.203 3.758 1 98.75 185 GLY B C 1
ATOM 2930 O O . GLY B 1 185 ? 8.477 25.594 4.301 1 98.75 185 GLY B O 1
ATOM 2931 N N . ASP B 1 186 ? 10.43 26 3.244 1 98.5 186 ASP B N 1
ATOM 2932 C CA . ASP B 1 186 ? 10.273 27.453 3.311 1 98.5 186 ASP B CA 1
ATOM 2933 C C . ASP B 1 186 ? 9.023 27.906 2.566 1 98.5 186 ASP B C 1
ATOM 2935 O O . ASP B 1 186 ? 8.289 28.766 3.045 1 98.5 186 ASP B O 1
ATOM 2939 N N . ALA B 1 187 ? 8.836 27.328 1.437 1 98.5 187 ALA B N 1
ATOM 2940 C CA . ALA B 1 187 ? 7.668 27.688 0.639 1 98.5 187 ALA B CA 1
ATOM 2941 C C . ALA B 1 187 ? 6.379 27.328 1.373 1 98.5 187 ALA B C 1
ATOM 2943 O O . ALA B 1 187 ? 5.41 28.094 1.345 1 98.5 187 ALA B O 1
ATOM 2944 N N . MET B 1 188 ? 6.352 26.188 2.033 1 98.5 188 MET B N 1
ATOM 2945 C CA . MET B 1 188 ? 5.168 25.781 2.785 1 98.5 188 MET B CA 1
ATOM 2946 C C . MET B 1 188 ? 4.926 26.703 3.969 1 98.5 188 MET B C 1
ATOM 2948 O O . MET B 1 188 ? 3.791 27.109 4.219 1 98.5 188 MET B O 1
ATOM 2952 N N . ALA B 1 189 ? 5.945 27.047 4.648 1 97.69 189 ALA B N 1
ATOM 2953 C CA . ALA B 1 189 ? 5.832 27.953 5.777 1 97.69 189 ALA B CA 1
ATOM 2954 C C . ALA B 1 189 ? 5.254 29.297 5.336 1 97.69 189 ALA B C 1
ATOM 2956 O O . ALA B 1 189 ? 4.379 29.859 6.004 1 97.69 189 ALA B O 1
ATOM 2957 N N . ALA B 1 190 ? 5.797 29.766 4.254 1 96.69 190 ALA B N 1
ATOM 2958 C CA . ALA B 1 190 ? 5.32 31.047 3.717 1 96.69 190 ALA B CA 1
ATOM 2959 C C . ALA B 1 190 ? 3.84 30.953 3.35 1 96.69 190 ALA B C 1
ATOM 2961 O O . ALA B 1 190 ? 3.074 31.891 3.619 1 96.69 190 ALA B O 1
ATOM 2962 N N . LEU B 1 191 ? 3.479 29.859 2.771 1 96.31 191 LEU B N 1
ATOM 2963 C CA . LEU B 1 191 ? 2.09 29.656 2.379 1 96.31 191 LEU B CA 1
ATOM 2964 C C . LEU B 1 191 ? 1.17 29.688 3.596 1 96.31 191 LEU B C 1
ATOM 2966 O O . LEU B 1 191 ? 0.086 30.281 3.543 1 96.31 191 LEU B O 1
ATOM 2970 N N . MET B 1 192 ? 1.574 29.062 4.68 1 95.44 192 MET B N 1
ATOM 2971 C CA . MET B 1 192 ? 0.755 28.938 5.883 1 95.44 192 MET B CA 1
ATOM 2972 C C . MET B 1 192 ? 0.551 30.297 6.543 1 95.44 192 MET B C 1
ATOM 2974 O O . MET B 1 192 ? -0.5 30.547 7.133 1 95.44 192 MET B O 1
ATOM 2978 N N . VAL B 1 193 ? 1.506 31.203 6.426 1 90.31 193 VAL B N 1
ATOM 2979 C CA . VAL B 1 193 ? 1.433 32.5 7.07 1 90.31 193 VAL B CA 1
ATOM 2980 C C . VAL B 1 193 ? 0.624 33.469 6.203 1 90.31 193 VAL B C 1
ATOM 2982 O O . VAL B 1 193 ? -0.068 34.344 6.715 1 90.31 193 VAL B O 1
ATOM 2985 N N . GLU B 1 194 ? 0.642 33.312 4.918 1 86.62 194 GLU B N 1
ATOM 2986 C CA . GLU B 1 194 ? -0.041 34.188 3.986 1 86.62 194 GLU B CA 1
ATOM 2987 C C . GLU B 1 194 ? -1.536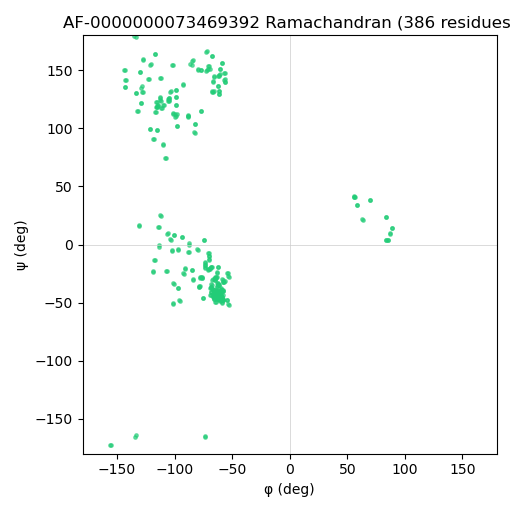 33.906 3.928 1 86.62 194 GLU B C 1
ATOM 2989 O O . GLU B 1 194 ? -2.346 34.781 3.66 1 86.62 194 GLU B O 1
ATOM 2994 N N . GLU B 1 195 ? -1.919 32.75 4.035 1 80.62 195 GLU B N 1
ATOM 2995 C CA . GLU B 1 195 ? -3.322 32.375 3.941 1 80.62 195 GLU B CA 1
ATOM 2996 C C . GLU B 1 195 ? -4.012 32.438 5.301 1 80.62 195 GLU B C 1
ATOM 2998 O O . GLU B 1 195 ? -5.219 32.688 5.379 1 80.62 195 GLU B O 1
#

InterPro domains:
  IPR005025 NADPH-dependent FMN reductase-like domain [PF03358] (4-134)
  IPR029039 Flavoprotein-like superfamily [G3DSA:3.40.50.360] (4-190)
  IPR029039 Flavoprotein-like superfamily [SSF52218] (4-190)
  IPR051796 Iron-sulfur flavoprotein SsuE-like [PTHR43278] (5-191)

Secondary structure (DSSP, 8-state):
-PPEEEEEE--SSTTSHHHHHHHHHHGGGTTSEEEEEEGGGS--PPP----HHHHHSS-S--STHHHHHHHHHH-SEEEEE--EETTEE-HHHHHHHHHTHHHHIIIIIS---PPPSS--EEEEEEE-S---TTTTTTTHHHHHHHHHHTT--GGGEEEEEE-S--STTTTTT-HHHHHHHHHHHHHHHHHHHH-/-PPEEEEEE--SSTTSHHHHHHHHHHGGGTTSEEEEEEGGGS--PPP----HHHHHSS-S--STHHHHHHHHHH-SEEEEE--EETTEE-HHHHHHHHHTHHHHIIIIIS---PPPSS--EEEEEEE-S---TTTTTTTHHHHHHHHHHTT--GGGEEEEEE-S--STTTTTT-HHHHHHHHHHHHHHHHHHHH-

Organism: Methanocorpusculum labreanum (strain ATCC 43576 / DSM 4855 / Z) (NCBI:txid410358)

Foldseek 3Di:
DFAEEEEEEQDPQPLFQQVVLVVLLCVLRVRHHYDYHYLVVWDFAAAPPPCVLLVVLDGPDDTPLVVVVVVLLAGQEYEYTAEDDPLAGDPRSLRSLNVLVSLVSCVPRVVNRDDHPDAHAYEYTYEEQADDPCSCVHHVVSVVSSCVSSPHDPVRYYYHYHYNRDDRCSNVVDVVSSVVSNVSSNVSVVVSVVD/DFAEEEEEEQDPPPLFQQVVLVVLLCVLRVRHHYDYHYLVVWDFAAAPPPCVLLVVLDGPDDTPLVVVVVVLLAGQEYEYTAEDDPLAGDPRSLRSLNVLVSLVSCVPRVVHRDDHPDAHAYEYTYEEQADDPCSCVHHVVSVVSSCVSSPHDPVRYYYHYHYNRDDRCSNVVDVVSSVVSNVRSNVSVVVSVVD

Radius of gyration: 21.3 Å; Cα contacts (8 Å, |Δi|>4): 762; chains: 2; bounding box: 51×68×44 Å